Protein AF-L1MPU5-F1 (afdb_monomer_lite)

Foldseek 3Di:
DDDPPPPFDKAKEFEDEPRDGQDIAIATQQFFRQDDDDPCSRCPVNDDPVKDKDKDKPPNDDRGPTDHHHYYIYIDIDIRLEQEDAEPVSLLVQLVCLQVQSLAREYEYPEAYECEAPQRARADPVRAHQYEYYPVLHEYEYDYEDEDDEEGENRAHHANYEYENYEYAEEYEYQYAYEHHYAEYFYAYEYYNYEQAYAYEYAHPPAQLRYESHYSEYDALGEYEYYLYEQAYAQEYPDLSSLHQYEPHYRYYDPNYAYEYALYEYEYHYNHPYHADHHPHYHYHLYEYDYGGPDGDDHYDHLCCQLFFNSQQSSCVPDPQNQWADDHPPGSGIHGDVPHFDKAKEFEDEPRHGQDIGIAGAQFFRQDDDDPCSRCPVNDDPVKDKDKDKPPNDDRGPTDHHHYYIYIDIDINLEQEDAAPVSLLVQLVCLQVQSQAGEYEYPAAAECEQDDRDRYDPVRHHDYHYHDVPHHYHYD

pLDDT: mean 93.32, std 7.38, range [44.84, 98.94]

Radius of gyration: 33.98 Å; chains: 1; bounding box: 101×61×110 Å

Secondary structure (DSSP, 8-state):
---------EEEEEEEETTEEEEEEEEETTB--SSPPPHHHHHGGG--TTS-EEEEEGGG--TT--BSS-EEEEEEEEETTEEEE-SHHHHHHHHHHHHTT-TT-EEEESS-EEEET----S-BTTB-B-SEEE-TT-EEEEEEEE-SSS-B-SSSEEES-EEES-EEEEEEEESS-EESSEEEEESS-EEES-EEEEEEEE--SS-SS-EESSEEEEPTT-EEEEES-EE-S-EEESSTTTTSS-BSSEEEE-TT-EEEEES-EE---B--SS-BSS-SSEEEES-EESS--SB--SEE--HHHHHTTHHHHHHHTT-SS--EE--TTT-SS-EETTTPPPEEEEEEEETTEEEEEEEEETTB--SSPPPHHHHHGGG--TTS-EEEEEGGG--TT--BSS-EEEEEEEEETTEEEE-SHHHHHHHHHHHHHT--S-EEEE-S-EE-TT-----S-TTT---S-EE-TT--EE--

Sequence (476 aa):
MPTDKADKRIYKVAFTYNGKEVASRYANYDGNVGTLPTPQEILGVAYNTANTYKLVFADDFYAEYPIYADRTVAVDVIVNNMCEIATKEDWKKFGDFVRSGEGNLNAKLTADLNLGTDIQKIGSESTDYRGTFDGQGHTITIDWNGNGGDYFALFPFVTDATIKNLRVTGKMTTDVPMGVFSYLAGGNTTFSGCVSDVKITNGDKNDTYCAAGMVRAAYSEGKITFKDCIVAGDLNGTTDNSKQNMGGFVCGQADDATCTFDNCLYTGTNNAKGGYAFAPKPTLNNCYYVNAFANVQGTPTTAEQLASGYVAWMLQSGRAENVWGQTLGTDLEPQLSATAKRIYKVAFTYNGKEVASRYANYDGNVGTLPTPQEILGVAYNTANTYKLVFADDFYAEYPIYADRTVAVDVIVNNMCEIATKEDWKKFGDFVRSGERNLNAKLTVDLDFGSDILKVGSESTGYSGTFDGQGHTITID

Structure (mmCIF, N/CA/C/O backbone):
data_AF-L1MPU5-F1
#
_entry.id   AF-L1MPU5-F1
#
loop_
_atom_site.group_PDB
_atom_site.id
_atom_site.type_symbol
_atom_site.label_atom_id
_atom_site.label_alt_id
_atom_site.label_comp_id
_atom_site.label_asym_id
_atom_site.label_entity_id
_atom_site.label_seq_id
_atom_site.pdbx_PDB_ins_code
_atom_site.Cartn_x
_atom_site.Cartn_y
_atom_site.Cartn_z
_atom_site.occupancy
_atom_site.B_iso_or_equiv
_atom_site.auth_seq_id
_atom_site.auth_comp_id
_atom_site.auth_asym_id
_atom_site.auth_atom_id
_atom_site.pdbx_PDB_model_num
ATOM 1 N N . MET A 1 1 ? -52.044 0.439 64.069 1.00 48.28 1 MET A N 1
ATOM 2 C CA . MET A 1 1 ? -50.974 0.066 63.119 1.00 48.28 1 MET A CA 1
ATOM 3 C C . MET A 1 1 ? -51.594 0.039 61.735 1.00 48.28 1 MET A C 1
ATOM 5 O O . MET A 1 1 ? -52.661 -0.546 61.596 1.00 48.28 1 MET A O 1
ATOM 9 N N . PRO A 1 2 ? -50.981 0.731 60.774 1.00 44.84 2 PRO A N 1
ATOM 10 C CA . PRO A 1 2 ? -50.261 -0.011 59.748 1.00 44.84 2 PRO A CA 1
ATOM 11 C C . PRO A 1 2 ? -48.808 0.454 59.725 1.00 44.84 2 PRO A C 1
ATOM 13 O O . PRO A 1 2 ? -48.513 1.638 59.625 1.00 44.84 2 PRO A O 1
ATOM 16 N N . THR A 1 3 ? -47.896 -0.492 59.898 1.00 50.25 3 THR A N 1
ATOM 17 C CA . THR A 1 3 ? -46.515 -0.335 59.466 1.00 50.25 3 THR A CA 1
ATOM 18 C C . THR A 1 3 ? -46.545 -0.221 57.948 1.00 50.25 3 THR A C 1
ATOM 20 O O . THR A 1 3 ? -46.968 -1.171 57.288 1.00 50.25 3 THR A O 1
ATOM 23 N N . ASP A 1 4 ? -46.096 0.912 57.408 1.00 48.50 4 ASP A N 1
ATOM 24 C CA . ASP A 1 4 ? -45.671 1.021 56.013 1.00 48.50 4 ASP A CA 1
ATOM 25 C C . ASP A 1 4 ? -44.507 0.043 55.812 1.00 48.50 4 ASP A C 1
ATOM 27 O O . ASP A 1 4 ? -43.326 0.372 55.929 1.00 48.50 4 ASP A O 1
ATOM 31 N N . LYS A 1 5 ? -44.837 -1.232 55.595 1.00 53.69 5 LYS A N 1
ATOM 32 C CA . LYS A 1 5 ? -43.919 -2.180 54.990 1.00 53.69 5 LYS A CA 1
ATOM 33 C C . LYS A 1 5 ? -43.765 -1.693 53.559 1.00 53.69 5 LYS A C 1
ATOM 35 O O . LYS A 1 5 ? -44.602 -2.004 52.722 1.00 53.69 5 LYS A O 1
ATOM 40 N N . ALA A 1 6 ? -42.704 -0.934 53.293 1.00 56.84 6 ALA A N 1
ATOM 41 C CA . ALA A 1 6 ? -42.158 -0.875 51.948 1.00 56.84 6 ALA A CA 1
ATOM 42 C C . ALA A 1 6 ? -42.056 -2.326 51.460 1.00 56.84 6 ALA A C 1
ATOM 44 O O . ALA A 1 6 ? -41.407 -3.151 52.118 1.00 56.84 6 ALA A O 1
ATOM 45 N N . ASP A 1 7 ? -42.791 -2.662 50.401 1.00 59.75 7 ASP A N 1
ATOM 46 C CA . ASP A 1 7 ? -42.800 -4.009 49.852 1.00 59.75 7 ASP A CA 1
ATOM 47 C C . ASP A 1 7 ? -41.352 -4.417 49.580 1.00 59.75 7 ASP A C 1
ATOM 49 O O . ASP A 1 7 ? -40.650 -3.798 48.778 1.00 59.75 7 ASP A O 1
ATOM 53 N N . LYS A 1 8 ? -40.872 -5.432 50.309 1.00 70.62 8 LYS A N 1
ATOM 54 C CA . LYS A 1 8 ? -39.527 -5.985 50.135 1.00 70.62 8 LYS A CA 1
ATOM 55 C C . LYS A 1 8 ? -39.493 -6.722 48.803 1.00 70.62 8 LYS A C 1
ATOM 57 O O . LYS A 1 8 ? -39.708 -7.931 48.746 1.00 70.62 8 LYS A O 1
ATOM 62 N N . ARG A 1 9 ? -39.285 -5.966 47.731 1.00 83.50 9 ARG A N 1
ATOM 63 C CA . ARG A 1 9 ? -39.180 -6.471 46.371 1.00 83.50 9 ARG A CA 1
ATOM 64 C C . ARG A 1 9 ? -37.718 -6.771 46.063 1.00 83.50 9 ARG A C 1
ATOM 66 O O . ARG A 1 9 ? -36.850 -5.917 46.232 1.00 83.50 9 ARG A O 1
ATOM 73 N N . ILE A 1 10 ? -37.474 -8.007 45.644 1.00 92.44 10 ILE A N 1
ATOM 74 C CA . ILE A 1 10 ? -36.189 -8.457 45.114 1.00 92.44 10 ILE A CA 1
ATOM 75 C C . ILE A 1 10 ? -36.238 -8.252 43.603 1.00 92.44 10 ILE A C 1
ATOM 77 O O . ILE A 1 10 ? -37.211 -8.655 42.965 1.00 92.44 10 ILE A O 1
ATOM 81 N N . TYR A 1 11 ? -35.195 -7.644 43.054 1.00 96.00 11 TYR A N 1
ATOM 82 C CA . TYR A 1 11 ? -35.028 -7.414 41.628 1.00 96.00 11 TYR A CA 1
ATOM 83 C C . TYR A 1 11 ? -33.993 -8.367 41.047 1.00 96.00 11 TYR A C 1
ATOM 85 O O . TYR A 1 11 ? -32.941 -8.603 41.648 1.00 96.00 11 TYR A O 1
ATOM 93 N N . LYS A 1 12 ? -34.295 -8.913 39.871 1.00 97.12 12 LYS A N 1
ATOM 94 C CA . LYS A 1 12 ? -33.413 -9.782 39.097 1.00 97.12 12 LYS A CA 1
ATOM 95 C C . LYS A 1 12 ? -32.514 -8.942 38.193 1.00 97.12 12 LYS A C 1
ATOM 97 O O . LYS A 1 12 ? -32.995 -8.105 37.433 1.00 97.12 12 LYS A O 1
ATOM 102 N N . VAL A 1 13 ? -31.220 -9.236 38.213 1.00 97.75 13 VAL A N 1
ATOM 103 C CA . VAL A 1 13 ? -30.250 -8.754 37.227 1.00 97.75 13 VAL A CA 1
ATOM 104 C C . VAL A 1 13 ? -29.800 -9.946 36.390 1.00 97.75 13 VAL A C 1
ATOM 106 O O . VAL A 1 13 ? -29.054 -10.803 36.867 1.00 97.75 13 VAL A O 1
ATOM 109 N N . ALA A 1 14 ? -30.302 -10.022 35.160 1.00 97.69 14 ALA A N 1
ATOM 110 C CA . ALA A 1 14 ? -29.961 -11.057 34.193 1.00 97.69 14 ALA A CA 1
ATOM 111 C C . ALA A 1 14 ? -28.748 -10.618 33.366 1.00 97.69 14 ALA A C 1
ATOM 113 O O . ALA A 1 14 ? -28.791 -9.591 32.695 1.00 97.69 14 ALA A O 1
ATOM 114 N N . PHE A 1 15 ? -27.672 -11.398 33.383 1.00 98.00 15 PHE A N 1
ATOM 115 C CA . PHE A 1 15 ? -26.495 -11.161 32.552 1.00 98.00 15 PHE A CA 1
ATOM 116 C C . PHE A 1 15 ? -26.616 -11.967 31.271 1.00 98.00 15 PHE A C 1
ATOM 118 O O . PHE A 1 15 ? -26.843 -13.179 31.319 1.00 98.00 15 PHE A O 1
ATOM 125 N N . THR A 1 16 ? -26.463 -11.302 30.130 1.00 97.44 16 THR A N 1
ATOM 126 C CA . THR A 1 16 ? -26.650 -11.916 28.816 1.00 97.44 16 THR A CA 1
ATOM 127 C C . THR A 1 16 ? -25.377 -11.879 27.989 1.00 97.44 16 THR A C 1
ATOM 129 O O . THR A 1 16 ? -24.734 -10.844 27.885 1.00 97.44 16 THR A O 1
ATOM 132 N N . TYR A 1 17 ? -25.028 -13.005 27.374 1.00 94.75 17 TYR A N 1
ATOM 133 C CA . TYR A 1 17 ? -23.933 -13.118 26.411 1.00 94.75 17 TYR A CA 1
ATOM 134 C C . TYR A 1 17 ? -24.499 -13.681 25.108 1.00 94.75 17 TYR A C 1
ATOM 136 O O . TYR A 1 17 ? -25.232 -14.673 25.123 1.00 94.75 17 TYR A O 1
ATOM 144 N N . ASN A 1 18 ? -24.232 -13.009 23.983 1.00 89.50 18 ASN A N 1
ATOM 145 C CA . ASN A 1 18 ? -24.820 -13.328 22.674 1.00 89.50 18 ASN A CA 1
ATOM 146 C C . ASN A 1 18 ? -26.356 -13.486 22.723 1.00 89.50 18 ASN A C 1
ATOM 148 O O . ASN A 1 18 ? -26.928 -14.426 22.168 1.00 89.50 18 ASN A O 1
ATOM 152 N N . GLY A 1 19 ? -27.023 -12.584 23.455 1.00 91.00 19 GLY A N 1
ATOM 153 C CA . GLY A 1 19 ? -28.483 -12.542 23.596 1.00 91.00 19 GLY A CA 1
ATOM 154 C C . GLY A 1 19 ? -29.094 -13.623 24.496 1.00 91.00 19 GLY A C 1
ATOM 155 O O . GLY A 1 19 ? -30.316 -13.691 24.607 1.00 91.00 19 GLY A O 1
ATOM 156 N N . LYS A 1 20 ? -28.285 -14.466 25.151 1.00 94.88 20 LYS A N 1
ATOM 157 C CA . LYS A 1 20 ? -28.761 -15.518 26.062 1.00 94.88 20 LYS A CA 1
ATOM 158 C C . LYS A 1 20 ? -28.390 -15.198 27.498 1.00 94.88 20 LYS A C 1
ATOM 160 O O . LYS A 1 20 ? -27.257 -14.810 27.756 1.00 94.88 20 LYS A O 1
ATOM 165 N N . GLU A 1 21 ? -29.323 -15.393 28.428 1.00 96.88 21 GLU A N 1
ATOM 166 C CA . GLU A 1 21 ? -29.030 -15.292 29.860 1.00 96.88 21 GLU A CA 1
ATOM 167 C C . GLU A 1 21 ? -28.040 -16.395 30.256 1.00 96.88 21 GLU A C 1
ATOM 169 O O . GLU A 1 21 ? -28.326 -17.581 30.093 1.00 96.88 21 GLU A O 1
ATOM 174 N N . VAL A 1 22 ? -26.870 -15.990 30.742 1.00 96.69 22 VAL A N 1
ATOM 175 C CA . VAL A 1 22 ? -25.772 -16.886 31.145 1.00 96.69 22 VAL A CA 1
ATOM 176 C C . VAL A 1 22 ? -25.566 -16.904 32.653 1.00 96.69 22 VAL A C 1
ATOM 178 O O . VAL A 1 22 ? -25.097 -17.891 33.208 1.00 96.69 22 VAL A O 1
ATOM 181 N N . ALA A 1 23 ? -25.955 -15.830 33.336 1.00 96.94 23 ALA A N 1
ATOM 182 C CA . ALA A 1 23 ? -25.903 -15.737 34.782 1.00 96.94 23 ALA A CA 1
ATOM 183 C C . ALA A 1 23 ? -27.007 -14.811 35.290 1.00 96.94 23 ALA A C 1
ATOM 185 O O . ALA A 1 23 ? -27.499 -13.941 34.575 1.00 96.94 23 ALA A O 1
ATOM 186 N N . SER A 1 24 ? -27.364 -14.981 36.557 1.00 96.94 24 SER A N 1
ATOM 187 C CA . SER A 1 24 ? -28.324 -14.124 37.241 1.00 96.94 24 SER A CA 1
ATOM 188 C C . SER A 1 24 ? -27.826 -13.755 38.627 1.00 96.94 24 SER A C 1
ATOM 190 O O . SER A 1 24 ? -27.164 -14.552 39.301 1.00 96.94 24 SER A O 1
ATOM 192 N N . ARG A 1 25 ? -28.160 -12.539 39.052 1.00 97.06 25 ARG A N 1
ATOM 193 C CA . ARG A 1 25 ? -27.972 -12.029 40.413 1.00 97.06 25 ARG A CA 1
ATOM 194 C C . ARG A 1 25 ? -29.262 -11.360 40.879 1.00 97.06 25 ARG A C 1
ATOM 196 O O . ARG A 1 25 ? -30.144 -11.073 40.072 1.00 97.06 25 ARG A O 1
ATOM 203 N N . TYR A 1 26 ? -29.375 -11.129 42.182 1.00 95.94 26 TYR A N 1
ATOM 204 C CA . TYR A 1 26 ? -30.577 -10.571 42.791 1.00 95.94 26 TYR A CA 1
ATOM 205 C C . TYR A 1 26 ? -30.200 -9.527 43.837 1.00 95.94 26 TYR A C 1
ATOM 207 O O . TYR A 1 26 ? -29.284 -9.758 44.624 1.00 95.94 26 TYR A O 1
ATOM 215 N N . ALA A 1 27 ? -30.914 -8.406 43.855 1.00 95.00 27 ALA A N 1
ATOM 216 C CA . ALA A 1 27 ? -30.688 -7.306 44.789 1.00 95.00 27 ALA A CA 1
ATOM 217 C C . ALA A 1 27 ? -32.021 -6.778 45.338 1.00 95.00 27 ALA A C 1
ATOM 219 O O . ALA A 1 27 ? -33.050 -6.849 44.668 1.00 95.00 27 ALA A O 1
ATOM 220 N N . ASN A 1 28 ? -32.017 -6.241 46.559 1.00 93.81 28 ASN A N 1
ATOM 221 C CA . ASN A 1 28 ? -33.153 -5.460 47.062 1.00 93.81 28 ASN A CA 1
ATOM 222 C C . ASN A 1 28 ? -33.187 -4.078 46.385 1.00 93.81 28 ASN A C 1
ATOM 224 O O . ASN A 1 28 ? -32.193 -3.663 45.791 1.00 93.81 28 ASN A O 1
ATOM 228 N N . TYR A 1 29 ? -34.303 -3.353 46.517 1.00 92.56 29 TYR A N 1
ATOM 229 C CA . TYR A 1 29 ? -34.379 -1.939 46.122 1.00 92.56 29 TYR A CA 1
ATOM 230 C C . TYR A 1 29 ? -33.236 -1.122 46.743 1.00 92.56 29 TYR A C 1
ATOM 232 O O . TYR A 1 29 ? -33.015 -1.227 47.950 1.00 92.56 29 TYR A O 1
ATOM 240 N N . ASP A 1 30 ? -32.545 -0.326 45.922 1.00 92.25 30 ASP A N 1
ATOM 241 C CA . ASP A 1 30 ? -31.368 0.481 46.296 1.00 92.25 30 ASP A CA 1
ATOM 242 C C . ASP A 1 30 ? -30.168 -0.355 46.797 1.00 92.25 30 ASP A C 1
ATOM 244 O O . ASP A 1 30 ? -29.203 0.160 47.354 1.00 92.25 30 ASP A O 1
ATOM 248 N N . GLY A 1 31 ? -30.219 -1.676 46.597 1.00 93.44 31 GLY A N 1
ATOM 249 C CA . GLY A 1 31 ? -29.100 -2.588 46.808 1.00 93.44 31 GLY A CA 1
ATOM 250 C C . GLY A 1 31 ? -28.251 -2.755 45.548 1.00 93.44 31 GLY A C 1
ATOM 251 O O . GLY A 1 31 ? -28.468 -2.099 44.533 1.00 93.44 31 GLY A O 1
ATOM 252 N N . ASN A 1 32 ? -27.303 -3.688 45.596 1.00 95.12 32 ASN A N 1
ATOM 253 C CA . ASN A 1 32 ? -26.447 -4.046 44.467 1.00 95.12 32 ASN A CA 1
ATOM 254 C C . ASN A 1 32 ? -26.268 -5.569 44.369 1.00 95.12 32 ASN A C 1
ATOM 256 O O . ASN A 1 32 ? -26.711 -6.315 45.246 1.00 95.12 32 ASN A O 1
ATOM 260 N N . VAL A 1 33 ? -25.652 -6.036 43.280 1.00 94.75 33 VAL A N 1
ATOM 261 C CA . VAL A 1 33 ? -25.459 -7.475 43.026 1.00 94.75 33 VAL A CA 1
ATOM 262 C C . VAL A 1 33 ? -24.258 -8.067 43.770 1.00 94.75 33 VAL A C 1
ATOM 264 O O . VAL A 1 33 ? -24.141 -9.291 43.845 1.00 94.75 33 VAL A O 1
ATOM 267 N N . GLY A 1 34 ? -23.367 -7.225 44.305 1.00 90.94 34 GLY A N 1
ATOM 268 C CA . GLY A 1 34 ? -22.192 -7.574 45.112 1.00 90.94 34 GLY A CA 1
ATOM 269 C C . GLY A 1 34 ? -21.061 -8.279 44.355 1.00 90.94 34 GLY A C 1
ATOM 270 O O . GLY A 1 34 ? -19.893 -8.004 44.597 1.00 90.94 34 GLY A O 1
ATOM 271 N N . THR A 1 35 ? -21.385 -9.181 43.425 1.00 94.94 35 THR A N 1
ATOM 272 C CA . THR A 1 35 ? -20.417 -9.889 42.578 1.00 94.94 35 THR A CA 1
ATOM 273 C C . THR A 1 35 ? -20.913 -9.976 41.143 1.00 94.94 35 THR A C 1
ATOM 275 O O . THR A 1 35 ? -22.060 -10.353 40.878 1.00 94.94 35 THR A O 1
ATOM 278 N N . LEU A 1 36 ? -20.025 -9.658 40.205 1.00 96.94 36 LEU A N 1
ATOM 279 C CA . LEU A 1 36 ? -20.265 -9.863 38.781 1.00 96.94 36 LEU A CA 1
ATOM 280 C C . LEU A 1 36 ? -20.016 -11.335 38.406 1.00 96.94 36 LEU A C 1
ATOM 282 O O . LEU A 1 36 ? -19.270 -12.027 39.106 1.00 96.94 36 LEU A O 1
ATOM 286 N N . PRO A 1 37 ? -20.637 -11.841 37.328 1.00 96.88 37 PRO A N 1
ATOM 287 C CA . PRO A 1 37 ? -20.309 -13.155 36.793 1.00 96.88 37 PRO A CA 1
ATOM 288 C C . PRO A 1 37 ? -18.836 -13.260 36.395 1.00 96.88 37 PRO A C 1
ATOM 290 O O . PRO A 1 37 ? -18.246 -12.321 35.866 1.00 96.88 37 PRO A O 1
ATOM 293 N N . THR A 1 38 ? -18.257 -14.431 36.618 1.00 97.00 38 THR A N 1
ATOM 294 C CA . THR A 1 38 ? -16.912 -14.794 36.170 1.00 97.00 38 THR A CA 1
ATOM 295 C C . THR A 1 38 ? -16.917 -15.240 34.701 1.00 97.00 38 THR A C 1
ATOM 297 O O . THR A 1 38 ? -17.952 -15.672 34.184 1.00 97.00 38 THR A O 1
ATOM 300 N N . PRO A 1 39 ? -15.759 -15.233 34.010 1.00 97.00 39 PRO A N 1
ATOM 301 C CA . PRO A 1 39 ? -15.667 -15.777 32.655 1.00 97.00 39 PRO A CA 1
ATOM 302 C C . PRO A 1 39 ? -16.108 -17.244 32.563 1.00 97.00 39 PRO A C 1
ATOM 304 O O . PRO A 1 39 ? -16.713 -17.637 31.570 1.00 97.00 39 PRO A O 1
ATOM 307 N N . GLN A 1 40 ? -15.849 -18.048 33.602 1.00 96.75 40 GLN A N 1
ATOM 308 C CA . GLN A 1 40 ? -16.270 -19.449 33.649 1.00 96.75 40 GLN A CA 1
ATOM 309 C C . GLN A 1 40 ? -17.794 -19.590 33.750 1.00 96.75 40 GLN A C 1
ATOM 311 O O . GLN A 1 40 ? -18.363 -20.450 33.082 1.00 96.75 40 GLN A O 1
ATOM 316 N N . GLU A 1 41 ? -18.463 -18.737 34.533 1.00 96.19 41 GLU A N 1
ATOM 317 C CA . GLU A 1 41 ? -19.931 -18.704 34.589 1.00 96.19 41 GLU A CA 1
ATOM 318 C C . GLU A 1 41 ? -20.544 -18.296 33.244 1.00 96.19 41 GLU A C 1
ATOM 320 O O . GLU A 1 41 ? -21.552 -18.866 32.841 1.00 96.19 41 GLU A O 1
ATOM 325 N N . ILE A 1 42 ? -19.925 -17.347 32.531 1.00 96.31 42 ILE A N 1
ATOM 326 C CA . ILE A 1 42 ? -20.433 -16.855 31.241 1.00 96.31 42 ILE A CA 1
ATOM 327 C C . ILE A 1 42 ? -20.212 -17.866 30.110 1.00 96.31 42 ILE A C 1
ATOM 329 O O . ILE A 1 42 ? -21.107 -18.094 29.298 1.00 96.31 42 ILE A O 1
ATOM 333 N N . LEU A 1 43 ? -19.017 -18.456 30.029 1.00 95.44 43 LEU A N 1
ATOM 334 C CA . LEU A 1 43 ? -18.612 -19.305 28.904 1.00 95.44 43 LEU A CA 1
ATOM 335 C C . LEU A 1 43 ? -18.923 -20.792 29.114 1.00 95.44 43 LEU A C 1
ATOM 337 O O . LEU A 1 43 ? -18.980 -21.548 28.140 1.00 95.44 43 LEU A O 1
ATOM 341 N N . GLY A 1 44 ? -19.097 -21.241 30.360 1.00 94.38 44 GLY A N 1
ATOM 342 C CA . GLY A 1 44 ? -19.344 -22.642 30.689 1.00 94.38 44 GLY A CA 1
ATOM 343 C C . GLY A 1 44 ? -18.276 -23.567 30.097 1.00 94.38 44 GLY A C 1
ATOM 344 O O . GLY A 1 44 ? -17.092 -23.440 30.396 1.00 94.38 44 GLY A O 1
ATOM 345 N N . VAL A 1 45 ? -18.687 -24.489 29.222 1.00 94.00 45 VAL A N 1
ATOM 346 C CA . VAL A 1 45 ? -17.784 -25.462 28.573 1.00 94.00 45 VAL A CA 1
ATOM 347 C C . VAL A 1 45 ? -16.779 -24.837 27.599 1.00 94.00 45 VAL A C 1
ATOM 349 O O . VAL A 1 45 ? -15.790 -25.480 27.266 1.00 94.00 45 VAL A O 1
ATOM 352 N N . ALA A 1 46 ? -17.015 -23.602 27.139 1.00 93.62 46 ALA A N 1
ATOM 353 C CA . ALA A 1 46 ? -16.081 -22.871 26.280 1.00 93.62 46 ALA A CA 1
ATOM 354 C C . ALA A 1 46 ? -14.974 -22.153 27.078 1.00 93.62 46 ALA A C 1
ATOM 356 O O . ALA A 1 46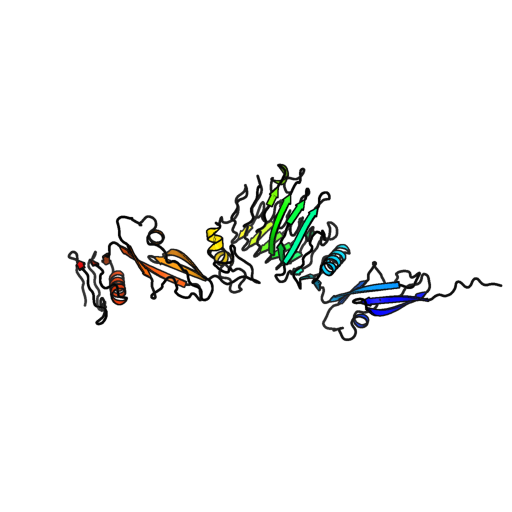 ? -14.045 -21.596 26.489 1.00 93.62 46 ALA A O 1
ATOM 357 N N . TYR A 1 47 ? -15.061 -22.146 28.413 1.00 96.06 47 TYR A N 1
ATOM 358 C CA . TYR A 1 47 ? -14.017 -21.595 29.265 1.00 96.06 47 TYR A CA 1
ATOM 359 C C . TYR A 1 47 ? -12.750 -22.456 29.194 1.00 96.06 47 TYR A C 1
ATOM 361 O O . TYR A 1 47 ? -12.794 -23.671 29.379 1.00 96.06 47 TYR A O 1
ATOM 369 N N . ASN A 1 48 ? -11.605 -21.815 28.967 1.00 94.88 48 ASN A N 1
ATOM 370 C CA . ASN A 1 48 ? -10.305 -22.463 28.896 1.00 94.88 48 ASN A CA 1
ATOM 371 C C . ASN A 1 48 ? -9.295 -21.688 29.745 1.00 94.88 48 ASN A C 1
ATOM 373 O O . ASN A 1 48 ? -9.027 -20.518 29.491 1.00 94.88 48 ASN A O 1
ATOM 377 N N . THR A 1 49 ? -8.687 -22.360 30.719 1.00 94.25 49 THR A N 1
ATOM 378 C CA . THR A 1 49 ? -7.713 -21.765 31.647 1.00 94.25 49 THR A CA 1
ATOM 379 C C . THR A 1 49 ? -6.423 -21.285 30.980 1.00 94.25 49 THR A C 1
ATOM 381 O O . THR A 1 49 ? -5.667 -20.550 31.603 1.00 94.25 49 THR A O 1
ATOM 384 N N . ALA A 1 50 ? -6.144 -21.698 29.739 1.00 94.75 50 ALA A N 1
ATOM 385 C CA . ALA A 1 50 ? -5.004 -21.208 28.965 1.00 94.75 50 ALA A CA 1
ATOM 386 C C . ALA A 1 50 ? -5.224 -19.799 28.384 1.00 94.75 50 ALA A C 1
ATOM 388 O O . ALA A 1 50 ? -4.261 -19.165 27.960 1.00 94.75 50 ALA A O 1
ATOM 389 N N . ASN A 1 51 ? -6.469 -19.316 28.351 1.00 94.69 51 ASN A N 1
ATOM 390 C CA . ASN A 1 51 ? -6.809 -17.997 27.832 1.00 94.69 51 ASN A CA 1
ATOM 391 C C . ASN A 1 51 ? -6.888 -16.951 28.947 1.00 94.69 51 ASN A C 1
ATOM 393 O O . ASN A 1 51 ? -7.257 -17.249 30.086 1.00 94.69 51 ASN A O 1
ATOM 397 N N . THR A 1 52 ? -6.639 -15.695 28.588 1.00 94.38 52 THR A N 1
ATOM 398 C CA . THR A 1 52 ? -7.020 -14.544 29.408 1.00 94.38 52 THR A CA 1
ATOM 399 C C . THR A 1 52 ? -8.378 -14.017 28.961 1.00 94.38 52 THR A C 1
ATOM 401 O O . THR A 1 52 ? -8.723 -14.059 27.779 1.00 94.38 52 THR A O 1
ATOM 404 N N . TYR A 1 53 ? -9.167 -13.533 29.917 1.00 94.56 53 TYR A N 1
ATOM 405 C CA . TYR A 1 53 ? -10.519 -13.050 29.669 1.00 94.56 53 TYR A CA 1
ATOM 406 C C . TYR A 1 53 ? -10.714 -11.685 30.305 1.00 94.56 53 TYR A C 1
ATOM 408 O O . TYR A 1 53 ? -10.365 -11.481 31.469 1.00 94.56 53 TYR A O 1
ATOM 416 N N . LYS A 1 54 ? -11.337 -10.783 29.555 1.00 92.62 54 LYS A N 1
ATOM 417 C CA . LYS A 1 54 ? -11.846 -9.509 30.046 1.00 92.62 54 LYS A CA 1
ATOM 418 C C . LYS A 1 54 ? -13.343 -9.448 29.785 1.00 92.62 54 LYS A C 1
ATOM 420 O O . LYS A 1 54 ? -13.792 -9.734 28.679 1.00 92.62 54 LYS A O 1
ATOM 425 N N . LEU A 1 55 ? -14.098 -9.104 30.822 1.00 93.00 55 LEU A N 1
ATOM 426 C CA . LEU A 1 55 ? -15.542 -8.928 30.747 1.00 93.00 55 LEU A CA 1
ATOM 427 C C . LEU A 1 55 ? -15.843 -7.439 30.688 1.00 93.00 55 LEU A C 1
ATOM 429 O O . LEU A 1 55 ? -15.354 -6.686 31.531 1.00 93.00 55 LEU A O 1
ATOM 433 N N . VAL A 1 56 ? -16.636 -7.035 29.705 1.00 90.50 56 VAL A N 1
ATOM 434 C CA . VAL A 1 56 ? -17.151 -5.672 29.595 1.00 90.50 56 VAL A CA 1
ATOM 435 C C . VAL A 1 56 ? -18.660 -5.743 29.737 1.00 90.50 56 VAL A C 1
ATOM 437 O O . VAL A 1 56 ? -19.319 -6.491 29.019 1.00 90.50 56 VAL A O 1
ATOM 440 N N . PHE A 1 57 ? -19.200 -5.009 30.701 1.00 92.06 57 PHE A N 1
ATOM 441 C CA . PHE A 1 57 ? -20.626 -4.992 30.990 1.00 92.06 57 PHE A CA 1
ATOM 442 C C . PHE A 1 57 ? -21.238 -3.718 30.408 1.00 92.06 57 PHE A C 1
ATOM 444 O O . PHE A 1 57 ? -20.680 -2.635 30.567 1.00 92.06 57 PHE A O 1
ATOM 451 N N . ALA A 1 58 ? -22.375 -3.855 29.729 1.00 90.50 58 ALA A N 1
ATOM 452 C CA . ALA A 1 58 ? -23.082 -2.729 29.128 1.00 90.50 58 ALA A CA 1
ATOM 453 C C . ALA A 1 58 ? -23.524 -1.688 30.173 1.00 90.50 58 ALA A C 1
ATOM 455 O O . ALA A 1 58 ? -23.691 -2.011 31.351 1.00 90.50 58 ALA A O 1
ATOM 456 N N . ASP A 1 59 ? -23.749 -0.454 29.713 1.00 88.25 59 ASP A N 1
ATOM 457 C CA . ASP A 1 59 ? -24.186 0.693 30.525 1.00 88.25 59 ASP A CA 1
ATOM 458 C C . ASP A 1 59 ? -23.272 0.983 31.729 1.00 88.25 59 ASP A C 1
ATOM 460 O O . ASP A 1 59 ? -23.749 1.355 32.806 1.00 88.25 59 ASP A O 1
ATOM 464 N N . ASP A 1 60 ? -21.966 0.750 31.549 1.00 85.56 60 ASP A N 1
ATOM 465 C CA . ASP A 1 60 ? -20.932 0.862 32.582 1.00 85.56 60 ASP A CA 1
ATOM 466 C C . ASP A 1 60 ? -21.305 0.107 33.866 1.00 85.56 60 ASP A C 1
ATOM 468 O O . ASP A 1 60 ? -21.027 0.557 34.975 1.00 85.56 60 ASP A O 1
ATOM 472 N N . PHE A 1 61 ? -21.993 -1.033 33.748 1.00 93.38 61 PHE A N 1
ATOM 473 C CA . PHE A 1 61 ? -22.481 -1.765 34.909 1.00 93.38 61 PHE A CA 1
ATOM 474 C C . PHE A 1 61 ? -21.322 -2.354 35.730 1.00 93.38 61 PHE A C 1
ATOM 476 O O . PHE A 1 61 ? -20.484 -3.100 35.224 1.00 93.38 61 PHE A O 1
ATOM 483 N N . TYR A 1 62 ? -21.313 -2.073 37.031 1.00 94.12 62 TYR A N 1
ATOM 484 C CA . TYR A 1 62 ? -20.322 -2.566 37.992 1.00 94.12 62 TYR A CA 1
ATOM 485 C C . TYR A 1 62 ? -21.002 -3.253 39.187 1.00 94.12 62 TYR A C 1
ATOM 487 O O . TYR A 1 62 ? -22.223 -3.198 39.343 1.00 94.12 62 TYR A O 1
ATOM 495 N N . ALA A 1 63 ? -20.230 -3.946 40.028 1.00 94.12 63 ALA A N 1
ATOM 496 C CA . ALA A 1 63 ? -20.771 -4.792 41.098 1.00 94.12 63 ALA A CA 1
ATOM 497 C C . ALA A 1 63 ? -21.645 -4.016 42.103 1.00 94.12 63 ALA A C 1
ATOM 499 O O . ALA A 1 63 ? -22.661 -4.535 42.570 1.00 94.12 63 ALA A O 1
ATOM 500 N N . GLU A 1 64 ? -21.267 -2.773 42.398 1.00 96.25 64 GLU A N 1
ATOM 501 C CA . GLU A 1 64 ? -21.941 -1.862 43.323 1.00 96.25 64 GLU A CA 1
ATOM 502 C C . GLU A 1 64 ? -22.997 -0.967 42.649 1.00 96.25 64 GLU A C 1
ATOM 504 O O . GLU A 1 64 ? -23.539 -0.072 43.299 1.00 96.25 64 GLU A O 1
ATOM 509 N N . TYR A 1 65 ? -23.311 -1.189 41.368 1.00 94.94 65 TYR A N 1
ATOM 510 C CA . TYR A 1 65 ? -24.320 -0.408 40.654 1.00 94.94 65 TYR A CA 1
ATOM 511 C C . TYR A 1 65 ? -25.694 -0.542 41.349 1.00 94.94 65 TYR A C 1
ATOM 513 O O . TYR A 1 65 ? -26.146 -1.671 41.585 1.00 94.94 65 TYR A O 1
ATOM 521 N N . PRO A 1 66 ? -26.382 0.572 41.678 1.00 95.00 66 PRO A N 1
ATOM 522 C CA . PRO A 1 66 ? -27.629 0.531 42.436 1.00 95.00 66 PRO A CA 1
ATOM 523 C C . PRO A 1 66 ? -28.800 -0.010 41.603 1.00 95.00 66 PRO A C 1
ATOM 525 O O . PRO A 1 66 ? -29.009 0.375 40.450 1.00 95.00 66 PRO A O 1
ATOM 528 N N . ILE A 1 67 ? -29.593 -0.904 42.198 1.00 95.25 67 ILE A N 1
ATOM 529 C CA . ILE A 1 67 ? -30.692 -1.608 41.527 1.00 95.25 67 ILE A CA 1
ATOM 530 C C . ILE A 1 67 ? -32.051 -1.112 42.024 1.00 95.25 67 ILE A C 1
ATOM 532 O O . ILE A 1 67 ? -32.396 -1.232 43.199 1.00 95.25 67 ILE A O 1
ATOM 536 N N . TYR A 1 68 ? -32.866 -0.620 41.091 1.00 94.44 68 TYR A N 1
ATOM 537 C CA . TYR A 1 68 ? -34.213 -0.100 41.368 1.00 94.44 68 TYR A CA 1
ATOM 538 C C . TYR A 1 68 ? -35.337 -0.896 40.691 1.00 94.44 68 TYR A C 1
ATOM 540 O O . TYR A 1 68 ? -36.506 -0.715 41.028 1.00 94.44 68 TYR A O 1
ATOM 548 N N . ALA A 1 69 ? -34.994 -1.760 39.734 1.00 94.75 69 ALA A N 1
ATOM 549 C CA . ALA A 1 69 ? -35.921 -2.570 38.952 1.00 94.75 69 ALA A CA 1
ATOM 550 C C . ALA A 1 69 ? -35.207 -3.811 38.393 1.00 94.75 69 ALA A C 1
ATOM 552 O O . ALA A 1 69 ? -33.974 -3.870 38.393 1.00 94.75 69 ALA A O 1
ATOM 553 N N . ASP A 1 70 ? -35.978 -4.775 37.880 1.00 96.75 70 ASP A N 1
ATOM 554 C CA . ASP A 1 70 ? -35.419 -5.886 37.106 1.00 96.75 70 ASP A CA 1
ATOM 555 C C . ASP A 1 70 ? -34.653 -5.336 35.895 1.00 96.75 70 ASP A C 1
ATOM 557 O O . ASP A 1 70 ? -35.118 -4.416 35.215 1.00 96.75 70 ASP A O 1
ATOM 561 N N . ARG A 1 71 ? -33.473 -5.893 35.623 1.00 95.50 71 ARG A N 1
ATOM 562 C CA . ARG A 1 71 ? -32.576 -5.423 34.565 1.00 95.50 71 ARG A CA 1
ATOM 563 C C . ARG A 1 71 ? -31.955 -6.589 33.816 1.00 95.50 71 ARG A C 1
ATOM 565 O O . ARG A 1 71 ? -31.671 -7.637 34.387 1.00 95.50 71 ARG A O 1
ATOM 572 N N . THR A 1 72 ? -31.682 -6.356 32.539 1.00 96.94 72 THR A N 1
ATOM 573 C CA . THR A 1 72 ? -30.777 -7.184 31.744 1.00 96.94 72 THR A CA 1
ATOM 574 C C . THR A 1 72 ? -29.494 -6.405 31.471 1.00 96.94 72 THR A C 1
ATOM 576 O O . THR A 1 72 ? -29.568 -5.239 31.099 1.00 96.94 72 THR A O 1
ATOM 579 N N . VAL A 1 73 ? -28.337 -7.031 31.674 1.00 96.25 73 VAL A N 1
ATOM 580 C CA . VAL A 1 73 ? -27.007 -6.468 31.411 1.00 96.25 73 VAL A C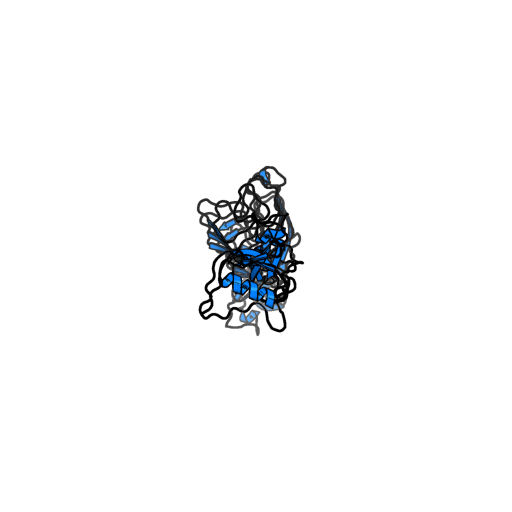A 1
ATOM 581 C C . VAL A 1 73 ? -26.341 -7.336 30.352 1.00 96.25 73 VAL A C 1
ATOM 583 O O . VAL A 1 73 ? -26.139 -8.533 30.567 1.00 96.25 73 VAL A O 1
ATOM 586 N N . ALA A 1 74 ? -26.030 -6.769 29.190 1.00 95.06 74 ALA A N 1
ATOM 587 C CA . ALA A 1 74 ? -25.224 -7.470 28.196 1.00 95.06 74 ALA A CA 1
ATOM 588 C C . ALA A 1 74 ? -23.761 -7.524 28.657 1.00 95.06 74 ALA A C 1
ATOM 590 O O . ALA A 1 74 ? -23.260 -6.570 29.253 1.00 95.06 74 ALA A O 1
ATOM 591 N N . VAL A 1 75 ? -23.097 -8.647 28.402 1.00 94.25 75 VAL A N 1
ATOM 592 C CA . VAL A 1 75 ? -21.682 -8.854 28.707 1.00 94.25 75 VAL A CA 1
ATOM 593 C C . VAL A 1 75 ? -20.962 -9.212 27.423 1.00 94.25 75 VAL A C 1
ATOM 595 O O . VAL A 1 75 ? -21.346 -10.172 26.758 1.00 94.25 75 VAL A O 1
ATOM 598 N N . ASP A 1 76 ? -19.911 -8.476 27.093 1.00 92.06 76 ASP A N 1
ATOM 599 C CA . ASP A 1 76 ? -18.957 -8.854 26.060 1.00 92.06 76 ASP A CA 1
ATOM 600 C C . ASP A 1 76 ? -17.749 -9.541 26.710 1.00 92.06 76 ASP A C 1
ATOM 602 O O . ASP A 1 76 ? -17.281 -9.159 27.787 1.00 92.06 76 ASP A O 1
ATOM 606 N N . VAL A 1 77 ? -17.249 -10.587 26.050 1.00 92.44 77 VAL A N 1
ATOM 607 C CA . VAL A 1 77 ? -16.101 -11.370 26.512 1.00 92.44 77 VAL A CA 1
ATOM 608 C C . VAL A 1 77 ? -14.962 -11.195 25.524 1.00 92.44 77 VAL A C 1
ATOM 610 O O . VAL A 1 77 ? -15.018 -11.701 24.405 1.00 92.44 77 VAL A O 1
ATOM 613 N N . ILE A 1 78 ? -13.914 -10.506 25.954 1.00 92.94 78 ILE A N 1
ATOM 614 C CA . ILE A 1 78 ? -12.690 -10.328 25.180 1.00 92.94 78 ILE A CA 1
ATOM 615 C C . ILE A 1 78 ? -11.712 -11.414 25.606 1.00 92.94 78 ILE A C 1
ATOM 617 O O . ILE A 1 78 ? -11.346 -11.515 26.780 1.00 92.94 78 ILE A O 1
ATOM 621 N N . VAL A 1 79 ? -11.288 -12.228 24.645 1.00 92.69 79 VAL A N 1
ATOM 622 C CA . VAL A 1 79 ? -10.360 -13.339 24.863 1.00 92.69 79 VAL A CA 1
ATOM 623 C C . VAL A 1 79 ? -8.975 -12.919 24.386 1.00 92.69 79 VAL A C 1
ATOM 625 O O . VAL A 1 79 ? -8.833 -12.389 23.288 1.00 92.69 79 VAL A O 1
ATOM 628 N N . ASN A 1 80 ? -7.943 -13.147 25.199 1.00 93.06 80 ASN A N 1
ATOM 629 C CA . ASN A 1 80 ? -6.541 -12.899 24.844 1.00 93.06 80 ASN A CA 1
ATOM 630 C C . ASN A 1 80 ? -6.263 -11.478 24.317 1.00 93.06 80 ASN A C 1
ATOM 632 O O . ASN A 1 80 ? -5.435 -11.295 23.426 1.00 93.06 80 ASN A O 1
ATOM 636 N N . ASN A 1 81 ? -6.954 -10.470 24.865 1.00 93.56 81 ASN A N 1
ATOM 637 C CA . ASN A 1 81 ? -6.823 -9.065 24.457 1.00 93.56 81 ASN A CA 1
ATOM 638 C C . ASN A 1 81 ? -7.090 -8.824 22.953 1.00 93.56 81 ASN A C 1
ATOM 640 O O . ASN A 1 81 ? -6.496 -7.921 22.369 1.00 93.56 81 ASN A O 1
ATOM 644 N N . MET A 1 82 ? -7.932 -9.648 22.316 1.00 96.12 82 MET A N 1
ATOM 645 C CA . MET A 1 82 ? -8.199 -9.604 20.876 1.00 96.12 82 MET A CA 1
ATOM 646 C C . MET A 1 82 ? -9.698 -9.468 20.592 1.00 96.12 82 MET A C 1
ATOM 648 O O . MET A 1 82 ? -10.495 -10.315 20.994 1.00 96.12 82 MET A O 1
ATOM 652 N N . CYS A 1 83 ? -10.069 -8.431 19.848 1.00 96.06 83 CYS A N 1
ATOM 653 C CA . CYS A 1 83 ? -11.399 -8.253 19.279 1.00 96.06 83 CYS A CA 1
ATOM 654 C C . CYS A 1 83 ? -11.442 -8.825 17.856 1.00 96.06 83 CYS A C 1
ATOM 656 O O . CYS A 1 83 ? -10.637 -8.455 17.001 1.00 96.06 83 CYS A O 1
ATOM 658 N N . GLU A 1 84 ? -12.392 -9.714 17.582 1.00 96.25 84 GLU A N 1
ATOM 659 C CA . GLU A 1 84 ? -12.665 -10.183 16.222 1.00 96.25 84 GLU A CA 1
ATOM 660 C C . GLU A 1 84 ? -13.786 -9.340 15.619 1.00 96.25 84 GLU A C 1
ATOM 662 O O . GLU A 1 84 ? -14.836 -9.169 16.233 1.00 96.25 84 GLU A O 1
ATOM 667 N N . ILE A 1 85 ? -13.549 -8.790 14.430 1.00 98.00 85 ILE A N 1
ATOM 668 C CA . 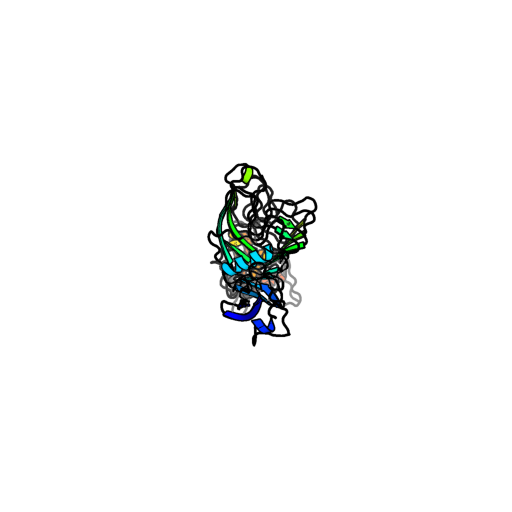ILE A 1 85 ? -14.486 -7.894 13.754 1.00 98.00 85 ILE A CA 1
ATOM 669 C C . ILE A 1 85 ? -14.916 -8.558 12.450 1.00 98.00 85 ILE A C 1
ATOM 671 O O . ILE A 1 85 ? -14.099 -8.759 11.548 1.00 98.00 85 ILE A O 1
ATOM 675 N N . ALA A 1 86 ? -16.193 -8.923 12.357 1.00 97.19 86 ALA A N 1
ATOM 676 C CA . ALA A 1 86 ? -16.792 -9.499 11.152 1.00 97.19 86 ALA A CA 1
ATOM 677 C C . ALA A 1 86 ? -17.867 -8.582 10.551 1.00 97.19 86 ALA A C 1
ATOM 679 O O . ALA A 1 86 ? -18.211 -8.702 9.377 1.00 97.19 86 ALA A O 1
ATOM 680 N N . THR A 1 87 ? -18.424 -7.677 11.358 1.00 96.88 87 THR A N 1
ATOM 681 C CA . THR A 1 87 ? -19.589 -6.867 11.000 1.00 96.88 87 THR A CA 1
ATOM 682 C C . THR A 1 87 ? -19.417 -5.395 11.375 1.00 96.88 87 THR A C 1
ATOM 684 O O . THR A 1 87 ? -18.525 -5.012 12.134 1.00 96.88 87 THR A O 1
ATOM 687 N N . LYS A 1 88 ? -20.323 -4.546 10.865 1.00 95.69 88 LYS A N 1
ATOM 688 C CA . LYS A 1 88 ? -20.405 -3.130 11.261 1.00 95.69 88 LYS A CA 1
ATOM 689 C C . LYS A 1 88 ? -20.656 -2.962 12.760 1.00 95.69 88 LYS A C 1
ATOM 691 O O . LYS A 1 88 ? -20.160 -2.011 13.353 1.00 95.69 88 LYS A O 1
ATOM 696 N N . GLU A 1 89 ? -21.444 -3.852 13.363 1.00 93.69 89 GLU A N 1
ATOM 697 C CA . GLU A 1 89 ? -21.725 -3.785 14.798 1.00 93.69 89 GLU A CA 1
ATOM 698 C C . GLU A 1 89 ? -20.484 -4.125 15.622 1.00 93.69 89 GLU A C 1
ATOM 700 O O . GLU A 1 89 ? -20.216 -3.437 16.604 1.00 93.69 89 GLU A O 1
ATOM 705 N N . ASP A 1 90 ? -19.678 -5.097 15.189 1.00 95.75 90 ASP A N 1
ATOM 706 C CA . ASP A 1 90 ? -18.409 -5.416 15.856 1.00 95.75 90 ASP A CA 1
ATOM 707 C C . ASP A 1 90 ? -17.420 -4.248 15.767 1.00 95.75 90 ASP A C 1
ATOM 709 O O . ASP A 1 90 ? -16.764 -3.915 16.752 1.00 95.75 90 ASP A O 1
ATOM 713 N N . TRP A 1 91 ? -17.348 -3.580 14.608 1.00 97.44 91 TRP A N 1
ATOM 714 C CA . TRP A 1 91 ? -16.538 -2.369 14.437 1.00 97.44 91 TRP A CA 1
ATOM 715 C C . TRP A 1 91 ? -16.979 -1.258 15.391 1.00 97.44 91 TRP A C 1
ATOM 717 O O . TRP A 1 91 ? -16.145 -0.649 16.064 1.00 97.44 91 TRP A O 1
ATOM 727 N N . LYS A 1 92 ? -18.295 -1.032 15.500 1.00 95.31 92 LYS A N 1
ATOM 728 C CA . LYS A 1 92 ? -18.860 -0.065 16.443 1.00 95.31 92 LYS A CA 1
ATOM 729 C C . LYS A 1 92 ? -18.489 -0.410 17.884 1.00 95.31 92 LYS A C 1
ATOM 731 O O . LYS A 1 92 ? -17.970 0.450 18.589 1.00 95.31 92 LYS A O 1
ATOM 736 N N . LYS A 1 93 ? -18.698 -1.665 18.296 1.00 93.12 93 LYS A N 1
ATOM 737 C CA . LYS A 1 93 ? -18.349 -2.157 19.637 1.00 93.12 93 LYS A CA 1
ATOM 738 C C . LYS A 1 93 ? -16.869 -1.961 19.947 1.00 93.12 93 LYS A C 1
ATOM 740 O O . LYS A 1 93 ? -16.528 -1.472 21.017 1.00 93.12 93 LYS A O 1
ATOM 745 N N . PHE A 1 94 ? -15.991 -2.289 19.001 1.00 96.44 94 PHE A N 1
ATOM 746 C CA . PHE A 1 94 ? -14.559 -2.055 19.150 1.00 96.44 94 PHE A CA 1
ATOM 747 C C . PHE A 1 94 ? -14.242 -0.564 19.338 1.00 96.44 94 PHE A C 1
ATOM 749 O O . PHE A 1 94 ? -13.484 -0.201 20.237 1.00 96.44 94 PHE A O 1
ATOM 756 N N . GLY A 1 95 ? -14.874 0.311 18.552 1.00 95.75 95 GLY A N 1
ATOM 757 C CA . GLY A 1 95 ? -14.756 1.759 18.720 1.00 95.75 95 GLY A CA 1
ATOM 758 C C . GLY A 1 95 ? -15.250 2.257 20.080 1.00 95.75 95 GLY A C 1
ATOM 759 O O . GLY A 1 95 ? -14.631 3.150 20.660 1.00 95.75 95 GLY A O 1
ATOM 760 N N . ASP A 1 96 ? -16.327 1.672 20.604 1.00 93.06 96 ASP A N 1
ATOM 761 C CA . ASP A 1 96 ? -16.869 1.996 21.924 1.00 93.06 96 ASP A CA 1
ATOM 762 C C . ASP A 1 96 ? -15.921 1.550 23.048 1.00 93.06 96 ASP A C 1
ATOM 764 O O . ASP A 1 96 ? -15.686 2.332 23.967 1.00 93.06 96 ASP A O 1
ATOM 768 N N . PHE A 1 97 ? -15.275 0.381 22.929 1.00 92.88 97 PHE A N 1
ATOM 769 C CA . PHE A 1 97 ? -14.230 -0.041 23.871 1.00 92.88 97 PHE A CA 1
ATOM 770 C C . PHE A 1 97 ? -13.036 0.917 23.879 1.00 92.88 97 PHE A C 1
ATOM 772 O O . PHE A 1 97 ? -12.585 1.349 24.939 1.00 92.88 97 PHE A O 1
ATOM 779 N N . VAL A 1 98 ? -12.524 1.304 22.707 1.00 95.12 98 VAL A N 1
ATOM 780 C CA . VAL A 1 98 ? -11.408 2.263 22.642 1.00 95.12 98 VAL A CA 1
ATOM 781 C C . VAL A 1 98 ? -11.808 3.585 23.303 1.00 95.12 98 VAL A C 1
ATOM 783 O O . VAL A 1 98 ? -11.057 4.116 24.121 1.00 95.12 98 VAL A O 1
ATOM 786 N N . ARG A 1 99 ? -13.028 4.073 23.041 1.00 93.06 99 ARG A N 1
ATOM 787 C CA . ARG A 1 99 ? -13.556 5.310 23.636 1.00 93.06 99 ARG A CA 1
ATOM 788 C C . ARG A 1 99 ? -13.813 5.212 25.142 1.00 93.06 99 ARG A C 1
ATOM 790 O O . ARG A 1 99 ? -13.785 6.235 25.819 1.00 93.06 99 ARG A O 1
ATOM 797 N N . SER A 1 100 ? -14.029 4.016 25.684 1.00 90.12 100 SER A N 1
ATOM 798 C CA . SER A 1 100 ? -14.125 3.797 27.132 1.00 90.12 100 SER A CA 1
ATOM 799 C C . SER A 1 100 ? -12.756 3.675 27.817 1.00 90.12 100 SER A C 1
ATOM 801 O O . SER A 1 100 ? -12.695 3.384 29.008 1.00 90.12 100 SER A O 1
ATOM 803 N N . GLY A 1 101 ? -11.653 3.892 27.089 1.00 89.88 101 GLY A N 1
ATOM 804 C CA . GLY A 1 101 ? -10.285 3.857 27.617 1.00 89.88 101 GLY A CA 1
ATOM 805 C C . GLY A 1 101 ? -9.513 2.575 27.298 1.00 89.88 101 GLY A C 1
ATOM 806 O O . GLY A 1 101 ? -8.362 2.439 27.706 1.00 89.88 101 GLY A O 1
ATOM 807 N N . GLU A 1 102 ? -10.088 1.648 26.528 1.00 91.88 102 GLU A N 1
ATOM 808 C CA . GLU A 1 102 ? -9.456 0.373 26.166 1.00 91.88 102 GLU A CA 1
ATOM 809 C C . GLU A 1 102 ? -8.605 0.469 24.890 1.00 91.88 102 GLU A C 1
ATOM 811 O O . GLU A 1 102 ? -8.613 -0.416 24.034 1.00 91.88 102 GLU A O 1
ATOM 816 N N . GLY A 1 103 ? -7.839 1.555 24.750 1.00 93.31 103 GLY A N 1
ATOM 817 C CA . GLY A 1 103 ? -7.049 1.845 23.548 1.00 93.31 103 GLY A CA 1
ATOM 818 C C . GLY A 1 103 ? -5.954 0.819 23.225 1.00 93.31 103 GLY A C 1
ATOM 819 O O . GLY A 1 103 ? -5.504 0.758 22.085 1.00 93.31 103 GLY A O 1
ATOM 820 N N . ASN A 1 104 ? -5.557 -0.019 24.190 1.00 95.75 104 ASN A N 1
ATOM 821 C CA . ASN A 1 104 ? -4.532 -1.062 24.030 1.00 95.75 104 ASN A CA 1
ATOM 822 C C . ASN A 1 104 ? -5.092 -2.421 23.555 1.00 95.75 104 ASN A C 1
ATOM 824 O O . ASN A 1 104 ? -4.349 -3.406 23.486 1.00 95.75 104 ASN A O 1
ATOM 828 N N . LEU A 1 105 ? -6.396 -2.521 23.274 1.00 95.88 105 LEU A N 1
ATOM 829 C CA . LEU A 1 105 ? -6.983 -3.744 22.725 1.00 95.88 105 LEU A CA 1
ATOM 830 C C . LEU A 1 105 ? -6.425 -4.030 21.330 1.00 95.88 105 LEU A C 1
ATOM 832 O O . LEU A 1 105 ? -6.360 -3.148 20.472 1.00 95.88 105 LEU A O 1
ATOM 836 N N . ASN A 1 106 ? -6.076 -5.287 21.071 1.00 98.12 106 ASN A N 1
ATOM 837 C CA . ASN A 1 106 ? -5.807 -5.713 19.705 1.00 98.12 106 ASN A CA 1
ATOM 838 C C . ASN A 1 106 ? -7.126 -6.022 19.004 1.00 98.12 106 ASN A C 1
ATOM 840 O O . ASN A 1 106 ? -8.098 -6.434 19.639 1.00 98.12 106 ASN A O 1
ATOM 844 N N . ALA A 1 107 ? -7.149 -5.865 17.689 1.00 98.38 107 ALA A N 1
ATOM 845 C CA . ALA A 1 107 ? -8.280 -6.263 16.874 1.00 98.38 107 ALA A CA 1
ATOM 846 C C . ALA A 1 107 ? -7.817 -6.899 15.569 1.00 98.38 107 ALA A C 1
ATOM 848 O O . ALA A 1 107 ? -6.746 -6.579 15.051 1.00 98.38 107 ALA A O 1
ATOM 849 N N . LYS A 1 108 ? -8.647 -7.785 15.021 1.00 98.38 108 LYS A N 1
ATOM 850 C CA . LYS A 1 108 ? -8.458 -8.314 13.674 1.00 98.38 108 LYS A CA 1
ATOM 851 C C . LYS A 1 108 ? -9.765 -8.359 12.898 1.00 98.38 108 LYS A C 1
ATOM 853 O O . LYS A 1 108 ? -10.809 -8.719 13.448 1.00 98.38 108 LYS A O 1
ATOM 858 N N . LEU A 1 109 ? -9.696 -8.035 11.611 1.00 98.44 109 LEU A N 1
ATOM 859 C CA . LEU A 1 109 ? -10.804 -8.296 10.697 1.00 98.44 109 LEU A CA 1
ATOM 860 C C . LEU A 1 109 ? -10.860 -9.788 10.381 1.00 98.44 109 LEU A C 1
ATOM 862 O O . LEU A 1 109 ? -9.828 -10.426 10.196 1.00 98.44 109 LEU A O 1
ATOM 866 N N . THR A 1 110 ? -12.063 -10.339 10.304 1.00 97.94 110 THR A N 1
ATOM 867 C CA . THR A 1 110 ? -12.316 -11.738 9.903 1.00 97.94 110 THR A CA 1
ATOM 868 C C . THR A 1 110 ? -13.164 -11.842 8.635 1.00 97.94 110 THR A C 1
ATOM 870 O O . THR A 1 110 ? -13.425 -12.938 8.142 1.00 97.94 110 THR A O 1
ATOM 873 N N . ALA A 1 111 ? -13.594 -10.694 8.114 1.00 98.19 111 ALA A N 1
ATOM 874 C CA . ALA A 1 111 ? -14.323 -10.540 6.872 1.00 98.19 111 ALA A CA 1
ATOM 875 C C . ALA A 1 111 ? -14.066 -9.138 6.304 1.00 98.19 111 ALA A C 1
ATOM 877 O O . ALA A 1 111 ? -13.672 -8.221 7.033 1.00 98.19 111 ALA A O 1
ATOM 878 N N . ASP A 1 112 ? -14.340 -8.970 5.012 1.00 98.38 112 ASP A N 1
ATOM 879 C CA . ASP A 1 112 ? -14.422 -7.640 4.416 1.00 98.38 112 ASP A CA 1
ATOM 880 C C . ASP A 1 112 ? -15.581 -6.865 5.040 1.00 98.38 112 ASP A C 1
ATOM 882 O O . ASP A 1 112 ? -16.670 -7.397 5.272 1.00 98.38 112 ASP A O 1
ATOM 886 N N . LEU A 1 113 ? -15.348 -5.582 5.293 1.00 97.88 113 LEU A N 1
ATOM 887 C CA . LEU A 1 113 ? -16.268 -4.734 6.024 1.00 97.88 113 LEU A CA 1
ATOM 888 C C . LEU A 1 113 ? -16.691 -3.552 5.162 1.00 97.88 113 LEU A C 1
ATOM 890 O O . LEU A 1 113 ? -15.910 -2.655 4.861 1.00 97.88 113 LEU A O 1
ATOM 894 N N . ASN A 1 114 ? -17.965 -3.499 4.798 1.00 97.75 114 ASN A N 1
ATOM 895 C CA . ASN A 1 114 ? -18.528 -2.314 4.167 1.00 97.75 114 ASN A CA 1
ATOM 896 C C . ASN A 1 114 ? -19.139 -1.427 5.250 1.00 97.75 114 ASN A C 1
ATOM 898 O O . ASN A 1 114 ? -20.181 -1.788 5.784 1.00 97.75 114 ASN A O 1
ATOM 902 N N . LEU A 1 115 ? -18.517 -0.288 5.570 1.00 96.88 115 LEU A N 1
ATOM 903 C CA . LEU A 1 115 ? -19.050 0.716 6.501 1.00 96.88 115 LEU A CA 1
ATOM 904 C C . LEU A 1 115 ? -20.082 1.635 5.825 1.00 96.88 115 LEU A C 1
ATOM 906 O O . LEU A 1 115 ? -20.945 2.204 6.495 1.00 96.88 115 LEU A O 1
ATOM 910 N N . GLY A 1 116 ? -20.079 1.714 4.493 1.00 95.44 116 GLY A N 1
ATOM 911 C CA . GLY A 1 116 ? -20.982 2.567 3.724 1.00 95.44 116 GLY A CA 1
ATOM 912 C C . GLY A 1 116 ? -20.869 4.024 4.165 1.00 95.44 116 GLY A C 1
ATOM 913 O O . GLY A 1 116 ? -19.766 4.542 4.322 1.00 95.44 116 GLY A O 1
ATOM 914 N N . THR A 1 117 ? -22.009 4.669 4.402 1.00 95.50 117 THR A N 1
ATOM 915 C CA . THR A 1 117 ? -22.084 6.078 4.819 1.00 95.50 117 THR A CA 1
ATOM 916 C C . THR A 1 117 ? -21.939 6.308 6.321 1.00 95.50 117 THR A C 1
ATOM 918 O O . THR A 1 117 ? -21.923 7.456 6.763 1.00 95.50 117 THR A O 1
ATOM 921 N N . ASP A 1 118 ? -21.840 5.245 7.120 1.00 91.50 118 ASP A N 1
ATOM 922 C CA . ASP A 1 118 ? -21.773 5.357 8.575 1.00 91.50 118 ASP A CA 1
ATOM 923 C C . ASP A 1 118 ? -20.359 5.770 8.996 1.00 91.50 118 ASP A C 1
ATOM 925 O O . ASP A 1 118 ? -19.428 4.960 8.970 1.00 91.50 118 ASP A O 1
ATOM 929 N N . ILE A 1 119 ? -20.187 7.034 9.390 1.00 90.38 119 ILE A N 1
ATOM 930 C CA . ILE A 1 119 ? -18.901 7.560 9.862 1.00 90.38 119 ILE A CA 1
ATOM 931 C C . ILE A 1 119 ? -18.644 7.040 11.278 1.00 90.38 119 ILE A C 1
ATOM 933 O O . ILE A 1 119 ? -19.097 7.618 12.266 1.00 90.38 119 ILE A O 1
ATOM 937 N N . GLN A 1 120 ? -17.909 5.936 11.375 1.00 90.25 120 GLN A N 1
ATOM 938 C CA . GLN A 1 120 ? -17.568 5.283 12.637 1.00 90.25 120 GLN A CA 1
ATOM 939 C C . GLN A 1 120 ? -16.054 5.270 12.836 1.00 90.25 120 GLN A C 1
ATOM 941 O O . GLN A 1 120 ? -15.347 4.436 12.274 1.00 90.25 120 GLN A O 1
ATOM 946 N N . LYS A 1 121 ? -15.569 6.219 13.638 1.00 94.12 121 LYS A N 1
ATOM 947 C CA . LYS A 1 121 ? -14.147 6.402 13.952 1.00 94.12 121 LYS A CA 1
ATOM 948 C C . LYS A 1 121 ? -13.768 5.605 15.205 1.00 94.12 121 LYS A C 1
ATOM 950 O O . LYS A 1 121 ? -14.549 5.560 16.159 1.00 94.12 121 LYS A O 1
ATOM 955 N N . ILE A 1 122 ? -12.568 5.034 15.220 1.00 96.88 122 ILE A N 1
ATOM 956 C CA . ILE A 1 122 ? -11.998 4.323 16.368 1.00 96.88 122 ILE A CA 1
ATOM 957 C C . ILE A 1 122 ? -11.183 5.300 17.215 1.00 96.88 122 ILE A C 1
ATOM 959 O O . ILE A 1 122 ? -10.157 5.811 16.767 1.00 96.88 122 ILE A O 1
ATOM 963 N N . GLY A 1 123 ? -11.652 5.547 18.439 1.00 93.31 123 GLY A N 1
ATOM 964 C CA . GLY A 1 123 ? -11.028 6.477 19.380 1.00 93.31 123 GLY A CA 1
ATOM 965 C C . GLY A 1 123 ? -11.399 7.949 19.179 1.00 93.31 123 GLY A C 1
ATOM 966 O O . GLY A 1 123 ? -12.287 8.306 18.396 1.00 93.31 123 GLY A O 1
ATOM 967 N N . SER A 1 124 ? -10.734 8.807 19.946 1.00 92.88 124 SER A N 1
ATOM 968 C CA . SER A 1 124 ? -10.863 10.270 19.939 1.00 92.88 124 SER A CA 1
ATOM 969 C C . SER A 1 124 ? -9.548 10.914 20.385 1.00 92.88 124 SER A C 1
ATOM 971 O O . SER A 1 124 ? -8.601 10.214 20.727 1.00 92.88 124 SER A O 1
ATOM 973 N N . GLU A 1 125 ? -9.492 12.245 20.433 1.00 91.25 125 GLU A N 1
ATOM 974 C CA . GLU A 1 125 ? -8.318 12.976 20.937 1.00 91.25 125 GLU A CA 1
ATOM 975 C C . GLU A 1 125 ? -7.934 12.581 22.375 1.00 91.25 125 GLU A C 1
ATOM 977 O O . GLU A 1 125 ? -6.758 12.523 22.714 1.00 91.25 125 GLU A O 1
ATOM 982 N N . SER A 1 126 ? -8.921 12.257 23.217 1.00 93.69 126 SER A N 1
ATOM 983 C CA . SER A 1 126 ? -8.703 11.824 24.603 1.00 93.69 126 SER A CA 1
ATOM 984 C C . SER A 1 126 ? -8.556 10.309 24.764 1.00 93.69 126 SER A C 1
ATOM 986 O O . SER A 1 126 ? -8.288 9.839 25.867 1.00 93.69 126 SER A O 1
ATOM 988 N N . THR A 1 127 ? -8.806 9.540 23.702 1.00 95.12 127 THR A N 1
ATOM 989 C CA . THR A 1 127 ? -8.810 8.070 23.709 1.00 95.12 127 THR A CA 1
ATOM 990 C C . THR A 1 127 ? -8.175 7.556 22.429 1.00 95.12 127 THR A C 1
ATOM 992 O O . THR A 1 127 ? -8.836 7.034 21.529 1.00 95.12 127 THR A O 1
ATOM 995 N N . ASP A 1 128 ? -6.874 7.792 22.320 1.00 96.25 128 ASP A N 1
ATOM 996 C CA . ASP A 1 128 ? -6.079 7.356 21.187 1.00 96.25 128 ASP A CA 1
ATOM 997 C C . ASP A 1 128 ? -5.972 5.827 21.135 1.00 96.25 128 ASP A C 1
ATOM 999 O O . ASP A 1 128 ? -5.981 5.130 22.154 1.00 96.25 128 ASP A O 1
ATOM 1003 N N . TYR A 1 129 ? -5.879 5.290 19.920 1.00 98.50 129 TYR A N 1
ATOM 1004 C CA . TYR A 1 129 ? -5.672 3.864 19.721 1.00 98.50 129 TYR A CA 1
ATOM 1005 C C . TYR A 1 129 ? -4.182 3.519 19.801 1.00 98.50 129 TYR A C 1
ATOM 1007 O O . TYR A 1 129 ? -3.349 4.175 19.177 1.00 98.50 129 TYR A O 1
ATOM 1015 N N . ARG A 1 130 ? -3.850 2.475 20.562 1.00 98.25 130 ARG A N 1
ATOM 1016 C CA . ARG A 1 130 ? -2.470 2.070 20.888 1.00 98.25 130 ARG A CA 1
ATOM 1017 C C . ARG A 1 130 ? -2.208 0.572 20.719 1.00 98.25 130 ARG A C 1
ATOM 1019 O O . ARG A 1 130 ? -1.116 0.086 20.991 1.00 98.25 130 A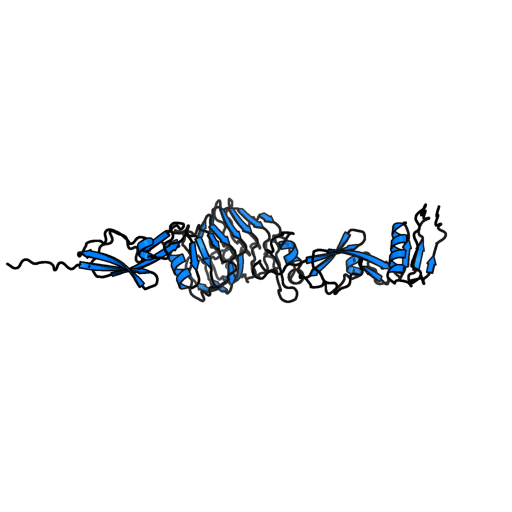RG A O 1
ATOM 1026 N N . GLY A 1 131 ? -3.224 -0.186 20.310 1.00 98.06 131 GLY A N 1
ATOM 1027 C CA . GLY A 1 131 ? -3.122 -1.625 20.097 1.00 98.06 131 GLY A CA 1
ATOM 1028 C C . GLY A 1 131 ? -2.567 -2.012 18.724 1.00 98.06 131 GLY A C 1
ATOM 1029 O O . GLY A 1 131 ? -2.106 -1.189 17.928 1.00 98.06 131 GLY A O 1
ATOM 1030 N N . THR A 1 132 ? -2.643 -3.312 18.436 1.00 98.75 132 THR A N 1
ATOM 1031 C CA . THR A 1 132 ? -2.425 -3.871 17.098 1.00 98.75 132 THR A CA 1
ATOM 1032 C C . THR A 1 132 ? -3.754 -4.130 16.398 1.00 98.75 132 THR A C 1
ATOM 1034 O O . THR A 1 132 ? -4.531 -4.975 16.843 1.00 98.75 132 THR A O 1
ATOM 1037 N N . PHE A 1 133 ? -3.970 -3.471 15.262 1.00 98.81 133 PHE A N 1
ATOM 1038 C CA . PHE A 1 133 ? -5.069 -3.742 14.345 1.00 98.81 133 PHE A CA 1
ATOM 1039 C C . PHE A 1 133 ? -4.557 -4.526 13.130 1.00 98.81 133 PHE A C 1
ATOM 1041 O O . PHE A 1 133 ? -3.753 -4.014 12.349 1.00 98.81 133 PHE A O 1
ATOM 1048 N N . ASP A 1 134 ? -5.019 -5.762 12.953 1.00 98.69 134 ASP A N 1
ATOM 1049 C CA . ASP A 1 134 ? -4.664 -6.628 11.824 1.00 98.69 134 ASP A CA 1
ATOM 1050 C C . ASP A 1 134 ? -5.849 -6.786 10.865 1.00 98.69 134 ASP A C 1
ATOM 1052 O O . ASP A 1 134 ? -6.821 -7.485 11.146 1.00 98.69 134 ASP A O 1
ATOM 1056 N N . GLY A 1 135 ? -5.774 -6.159 9.696 1.00 98.31 135 GLY A N 1
ATOM 1057 C CA . GLY A 1 135 ? -6.774 -6.339 8.652 1.00 98.31 135 GLY A CA 1
ATOM 1058 C C . GLY A 1 135 ? -6.785 -7.752 8.062 1.00 98.31 135 GLY A C 1
ATOM 1059 O O . GLY A 1 135 ? -7.750 -8.104 7.399 1.00 98.31 135 GLY A O 1
ATOM 1060 N N . GLN A 1 136 ? -5.755 -8.578 8.289 1.00 96.38 136 GLN A N 1
ATOM 1061 C CA . GLN A 1 136 ? -5.614 -9.928 7.718 1.00 96.38 136 GLN A CA 1
ATOM 1062 C C . GLN A 1 136 ? -5.798 -9.997 6.185 1.00 96.38 136 GLN A C 1
ATOM 1064 O O . GLN A 1 136 ? -6.170 -11.032 5.639 1.00 96.38 136 GLN A O 1
ATOM 1069 N N . GLY A 1 137 ? -5.532 -8.898 5.475 1.00 94.25 137 GLY A N 1
ATOM 1070 C CA . GLY A 1 137 ? -5.743 -8.766 4.033 1.00 94.25 137 GLY A CA 1
ATOM 1071 C C . GLY A 1 137 ? -7.171 -8.381 3.631 1.00 94.25 137 GLY A C 1
ATOM 1072 O O . GLY A 1 137 ? -7.424 -8.211 2.439 1.00 94.25 137 GLY A O 1
ATOM 1073 N N . HIS A 1 138 ? -8.088 -8.216 4.589 1.00 97.56 138 HIS A N 1
ATOM 1074 C CA . HIS A 1 138 ? -9.458 -7.773 4.341 1.00 97.56 138 HIS A CA 1
ATOM 1075 C C . HIS A 1 138 ? -9.549 -6.288 3.987 1.00 97.56 138 HIS A C 1
ATOM 1077 O O . HIS A 1 138 ? -8.677 -5.469 4.307 1.00 97.56 138 HIS A O 1
ATOM 1083 N N . THR A 1 139 ? -10.657 -5.951 3.330 1.00 97.94 139 THR A N 1
ATOM 1084 C CA . THR A 1 139 ? -10.954 -4.599 2.860 1.00 97.94 139 THR A CA 1
ATOM 1085 C C . THR A 1 139 ? -12.028 -3.925 3.706 1.00 97.94 139 THR A C 1
ATOM 1087 O O . THR A 1 139 ? -13.103 -4.483 3.919 1.00 97.94 139 THR A O 1
ATOM 1090 N N . ILE A 1 140 ? -11.775 -2.680 4.115 1.00 98.56 140 ILE A N 1
ATOM 1091 C CA . ILE A 1 140 ? -12.796 -1.755 4.609 1.00 98.56 140 ILE A CA 1
ATOM 1092 C C . ILE A 1 140 ? -13.250 -0.851 3.458 1.00 98.56 140 ILE A C 1
ATOM 1094 O O . ILE A 1 140 ? -12.444 -0.129 2.874 1.00 98.56 140 ILE A O 1
ATOM 1098 N N . THR A 1 141 ? -14.544 -0.865 3.139 1.00 98.62 141 THR A N 1
ATOM 1099 C CA . THR A 1 141 ? -15.154 0.022 2.131 1.00 98.62 141 THR A CA 1
ATOM 1100 C C . THR A 1 141 ? -15.932 1.151 2.800 1.00 98.62 141 THR A C 1
ATOM 1102 O O . THR A 1 141 ? -16.762 0.894 3.675 1.00 98.62 141 THR A O 1
ATOM 1105 N N . ILE A 1 142 ? -15.699 2.390 2.365 1.00 98.00 142 ILE A N 1
ATOM 1106 C CA . ILE A 1 142 ? -16.311 3.606 2.922 1.00 98.00 142 ILE A CA 1
ATOM 1107 C C . ILE A 1 142 ? -16.924 4.511 1.841 1.00 98.00 142 ILE A C 1
ATOM 1109 O O . ILE A 1 142 ? -16.403 4.649 0.736 1.00 98.00 142 ILE A O 1
ATOM 1113 N N . ASP A 1 143 ? -18.023 5.177 2.182 1.00 97.44 143 ASP A N 1
ATOM 1114 C CA . ASP A 1 143 ? -18.632 6.282 1.432 1.00 97.44 143 ASP A CA 1
ATOM 1115 C C . ASP A 1 143 ? -18.904 7.425 2.414 1.00 97.44 143 ASP A C 1
ATOM 1117 O O . ASP A 1 143 ? -20.029 7.668 2.841 1.00 97.44 143 ASP A O 1
ATOM 1121 N N . TRP A 1 144 ? -17.842 8.070 2.881 1.00 95.94 144 TRP A N 1
ATOM 1122 C CA . TRP A 1 144 ? -17.957 9.030 3.968 1.00 95.94 144 TRP A CA 1
ATOM 1123 C C . TRP A 1 144 ? -18.039 10.456 3.441 1.00 95.94 144 TRP A C 1
ATOM 1125 O O . TRP A 1 144 ? -17.120 10.946 2.789 1.00 95.94 144 TRP A O 1
ATOM 1135 N N . ASN A 1 145 ? -19.129 11.143 3.769 1.00 93.94 145 ASN A N 1
ATOM 1136 C CA . ASN A 1 145 ? -19.324 12.560 3.488 1.00 93.94 145 ASN A CA 1
ATOM 1137 C C . ASN A 1 145 ? -19.601 13.286 4.806 1.00 93.94 145 ASN A C 1
ATOM 1139 O O . ASN A 1 145 ? -20.706 13.203 5.341 1.00 93.94 145 ASN A O 1
ATOM 1143 N N . GLY A 1 146 ? -18.581 13.940 5.354 1.00 85.50 146 GLY A N 1
ATOM 1144 C CA . GLY A 1 146 ? -18.681 14.688 6.604 1.00 85.50 146 GLY A CA 1
ATOM 1145 C C . GLY A 1 146 ? -18.273 16.130 6.374 1.00 85.50 146 GLY A C 1
ATOM 1146 O O . GLY A 1 146 ? -17.215 16.356 5.815 1.00 85.50 146 GLY A O 1
ATOM 1147 N N . ASN A 1 147 ? -19.089 17.092 6.803 1.00 82.31 147 ASN A N 1
ATOM 1148 C CA . ASN A 1 147 ? -18.746 18.514 6.753 1.00 82.31 147 ASN A CA 1
ATOM 1149 C C . ASN A 1 147 ? -18.933 19.112 8.148 1.00 82.31 147 ASN A C 1
ATOM 1151 O O . ASN A 1 147 ? -19.888 18.752 8.843 1.00 82.31 147 ASN A O 1
ATOM 1155 N N . GLY A 1 148 ? -18.043 20.015 8.547 1.00 68.56 148 GLY A N 1
ATOM 1156 C CA . GLY A 1 148 ? -17.967 20.510 9.920 1.00 68.56 148 GLY A CA 1
ATOM 1157 C C . GLY A 1 148 ? -17.471 19.458 10.930 1.00 68.56 148 GLY A C 1
ATOM 1158 O O . GLY A 1 148 ? -17.587 18.247 10.733 1.00 68.56 148 GLY A O 1
ATOM 1159 N N . GLY A 1 149 ? -16.889 19.935 12.032 1.00 76.06 149 GLY A N 1
ATOM 1160 C CA . GLY A 1 149 ? -16.109 19.132 12.985 1.00 76.06 149 GLY A CA 1
ATOM 1161 C C . GLY A 1 149 ? -14.605 19.391 12.841 1.00 76.06 149 GLY A C 1
ATOM 1162 O O . GLY A 1 149 ? -14.215 20.284 12.099 1.00 76.06 149 GLY A O 1
ATOM 1163 N N . ASP A 1 150 ? -13.769 18.623 13.548 1.00 80.88 150 ASP A N 1
ATOM 1164 C CA . ASP A 1 150 ? -12.332 18.947 13.642 1.00 80.88 150 ASP A CA 1
ATOM 1165 C C . ASP A 1 150 ? -11.426 18.034 12.798 1.00 80.88 150 ASP A C 1
ATOM 1167 O O . ASP A 1 150 ? -10.420 18.485 12.259 1.00 80.88 150 ASP A O 1
ATOM 1171 N N . TYR A 1 151 ? -11.758 16.743 12.675 1.00 89.00 151 TYR A N 1
ATOM 1172 C CA . TYR A 1 151 ? -10.874 15.753 12.042 1.00 89.00 151 TYR A CA 1
ATOM 1173 C C . TYR A 1 151 ? -11.620 14.560 11.445 1.00 89.00 151 TYR A C 1
ATOM 1175 O O . TYR A 1 151 ? -12.709 14.179 11.895 1.00 89.00 151 TYR A O 1
ATOM 1183 N N . PHE A 1 152 ? -10.997 13.903 10.465 1.00 90.88 152 PHE A N 1
ATOM 1184 C CA . PHE A 1 152 ? -11.579 12.766 9.752 1.00 90.88 152 PHE A CA 1
ATOM 1185 C C . PHE A 1 152 ? -10.541 11.676 9.443 1.00 90.88 152 PHE A C 1
ATOM 1187 O O . PHE A 1 152 ? -9.534 11.968 8.802 1.00 90.88 152 PHE A O 1
ATOM 1194 N N . ALA A 1 153 ? -10.786 10.448 9.919 1.00 96.69 153 ALA A N 1
ATOM 1195 C CA . ALA A 1 153 ? -9.976 9.244 9.681 1.00 96.69 153 ALA A CA 1
ATOM 1196 C C . ALA A 1 153 ? -10.660 7.990 10.267 1.00 96.69 153 ALA A C 1
ATOM 1198 O O . ALA A 1 153 ? -11.553 8.132 11.108 1.00 96.69 153 ALA A O 1
ATOM 1199 N N . LEU A 1 154 ? -10.210 6.782 9.894 1.00 97.81 154 LEU A N 1
ATOM 1200 C CA . LEU A 1 154 ? -10.621 5.528 10.554 1.00 97.81 154 LEU A CA 1
ATOM 1201 C C . LEU A 1 154 ? -10.161 5.464 12.019 1.00 97.81 154 LEU A C 1
ATOM 1203 O O . LEU A 1 154 ? -10.972 5.183 12.898 1.00 97.81 154 LEU A O 1
ATOM 1207 N N . PHE A 1 155 ? -8.888 5.776 12.273 1.00 98.12 155 PHE A N 1
ATOM 1208 C CA . PHE A 1 155 ? -8.238 5.831 13.586 1.00 98.12 155 PHE A CA 1
ATOM 1209 C C . PHE A 1 155 ? -7.668 7.242 13.798 1.00 98.12 155 PHE A C 1
ATOM 1211 O O . PHE A 1 155 ? -6.480 7.462 13.546 1.00 98.12 155 PHE A O 1
ATOM 1218 N N . PRO A 1 156 ? -8.488 8.242 14.182 1.00 97.12 156 PRO A N 1
ATOM 1219 C CA . PRO A 1 156 ? -8.066 9.642 14.187 1.00 97.12 156 PRO A CA 1
ATOM 1220 C C . PRO A 1 156 ? -6.778 9.918 14.952 1.00 97.12 156 PRO A C 1
ATOM 1222 O O . PRO A 1 156 ? -5.939 10.647 14.433 1.00 97.12 156 PRO A O 1
ATOM 1225 N N . PHE A 1 157 ? -6.588 9.297 16.112 1.00 98.12 157 PHE A N 1
ATOM 1226 C CA . PHE A 1 157 ? -5.376 9.449 16.908 1.00 98.12 157 PHE A CA 1
ATOM 1227 C C . PHE A 1 157 ? -4.809 8.072 17.208 1.00 98.12 157 PHE A C 1
ATOM 1229 O O . PHE A 1 157 ? -5.509 7.220 17.761 1.00 98.12 157 PHE A O 1
ATOM 1236 N N . VAL A 1 158 ? -3.552 7.866 16.825 1.00 98.62 158 VAL A N 1
ATOM 1237 C CA . VAL A 1 158 ? -2.806 6.643 17.117 1.00 98.62 158 VAL A CA 1
ATOM 1238 C C . VAL A 1 158 ? -1.475 6.973 17.783 1.00 98.62 158 VAL A C 1
ATOM 1240 O O . VAL A 1 158 ? -0.776 7.886 17.340 1.00 98.62 158 VAL A O 1
ATOM 1243 N N . THR A 1 159 ? -1.112 6.215 18.816 1.00 98.31 159 THR A N 1
ATOM 1244 C CA . THR A 1 159 ? 0.165 6.355 19.535 1.00 98.31 159 THR A CA 1
ATOM 1245 C C . THR A 1 159 ? 0.703 4.977 19.878 1.00 98.31 159 THR A C 1
ATOM 1247 O O . THR A 1 159 ? -0.027 4.170 20.439 1.00 98.31 159 THR A O 1
ATOM 1250 N N . ASP A 1 160 ? 1.964 4.690 19.550 1.00 98.56 160 ASP A N 1
ATOM 1251 C CA . ASP A 1 160 ? 2.583 3.369 19.777 1.00 98.56 160 ASP A CA 1
ATOM 1252 C C . ASP A 1 160 ? 1.777 2.193 19.177 1.00 98.56 160 ASP A C 1
ATOM 1254 O O . ASP A 1 160 ? 1.869 1.051 19.629 1.00 98.56 160 ASP A O 1
ATOM 1258 N N . ALA A 1 161 ? 0.979 2.469 18.142 1.00 98.69 161 ALA A N 1
ATOM 1259 C CA . ALA A 1 161 ? 0.068 1.506 17.538 1.00 98.69 161 ALA A CA 1
ATOM 1260 C C . ALA A 1 161 ? 0.709 0.756 16.368 1.00 98.69 161 ALA A C 1
ATOM 1262 O O . ALA A 1 161 ? 1.623 1.240 15.697 1.00 98.69 161 ALA A O 1
ATOM 1263 N N . THR A 1 162 ? 0.165 -0.418 16.054 1.00 98.88 162 THR A N 1
ATOM 1264 C CA . THR A 1 162 ? 0.472 -1.131 14.808 1.00 98.88 162 THR A CA 1
ATOM 1265 C C . THR A 1 162 ? -0.803 -1.354 14.014 1.00 98.88 162 THR A C 1
ATOM 1267 O O . THR A 1 162 ? -1.694 -2.061 14.469 1.00 98.88 162 THR A O 1
ATOM 1270 N N . ILE A 1 163 ? -0.885 -0.807 12.805 1.00 98.94 163 ILE A N 1
ATOM 1271 C CA . ILE A 1 163 ? -1.969 -1.099 11.862 1.00 98.94 163 ILE A CA 1
ATOM 1272 C C . ILE A 1 163 ? -1.359 -1.866 10.697 1.00 98.94 163 ILE A C 1
ATOM 1274 O O . ILE A 1 163 ? -0.411 -1.395 10.068 1.00 98.94 163 ILE A O 1
ATOM 1278 N N . LYS A 1 164 ? -1.861 -3.069 10.419 1.00 98.62 164 LYS A N 1
ATOM 1279 C CA . LYS A 1 164 ? -1.259 -3.926 9.399 1.00 98.62 164 LYS A CA 1
ATOM 1280 C C . LYS A 1 164 ? -2.258 -4.688 8.547 1.00 98.62 164 LYS A C 1
ATOM 1282 O O . LYS A 1 164 ? -3.376 -4.936 8.983 1.00 98.62 164 LYS A O 1
ATOM 1287 N N . ASN A 1 165 ? -1.825 -5.076 7.348 1.00 97.69 165 ASN A N 1
ATOM 1288 C CA . ASN A 1 165 ? -2.563 -5.916 6.401 1.00 97.69 165 ASN A CA 1
ATOM 1289 C C . ASN A 1 165 ? -3.987 -5.411 6.117 1.00 97.69 165 ASN A C 1
ATOM 1291 O O . ASN A 1 165 ? -4.918 -6.209 6.026 1.00 97.69 165 ASN A O 1
ATOM 1295 N N . LEU A 1 166 ? -4.178 -4.094 6.045 1.00 98.25 166 LEU A N 1
ATOM 1296 C CA . LEU A 1 166 ? -5.495 -3.481 5.897 1.00 98.25 166 LEU A CA 1
ATOM 1297 C C . LEU A 1 166 ? -5.589 -2.733 4.569 1.00 98.25 166 LEU A C 1
ATOM 1299 O O . LEU A 1 166 ? -4.806 -1.816 4.315 1.00 98.25 166 LEU A O 1
ATOM 1303 N N . ARG A 1 167 ? -6.587 -3.080 3.752 1.00 97.94 167 ARG A N 1
ATOM 1304 C CA . ARG A 1 167 ? -6.979 -2.284 2.586 1.00 97.94 167 ARG A CA 1
ATOM 1305 C C . ARG A 1 167 ? -8.172 -1.405 2.941 1.00 97.94 167 ARG A C 1
ATOM 1307 O O . ARG A 1 167 ? -9.145 -1.881 3.517 1.00 97.94 167 ARG A O 1
ATOM 1314 N N . VAL A 1 168 ? -8.122 -0.137 2.553 1.00 98.62 168 VAL A N 1
ATOM 1315 C CA . VAL A 1 168 ? -9.252 0.793 2.640 1.00 98.62 168 VAL A CA 1
ATOM 1316 C C . VAL A 1 168 ? -9.577 1.278 1.236 1.00 98.62 168 VAL A C 1
ATOM 1318 O O . VAL A 1 168 ? -8.676 1.712 0.521 1.00 98.62 168 VAL A O 1
ATOM 1321 N N . THR A 1 169 ? -10.844 1.197 0.835 1.00 98.38 169 THR A N 1
ATOM 1322 C CA . THR A 1 169 ? -11.310 1.655 -0.482 1.00 98.38 169 THR A CA 1
ATOM 1323 C C . THR A 1 169 ? -12.613 2.448 -0.394 1.00 98.38 169 THR A C 1
ATOM 1325 O O . THR A 1 169 ? -13.304 2.432 0.627 1.00 98.38 169 THR A O 1
ATOM 1328 N N . GLY A 1 170 ? -12.962 3.143 -1.473 1.00 98.25 170 GLY A N 1
ATOM 1329 C CA . GLY A 1 170 ? -14.199 3.904 -1.605 1.00 98.25 170 GLY A CA 1
ATOM 1330 C C . GLY A 1 170 ? -13.929 5.398 -1.723 1.00 98.25 170 GLY A C 1
ATOM 1331 O O . GLY A 1 170 ? -13.084 5.813 -2.516 1.00 98.25 170 GLY A O 1
ATOM 1332 N N . LYS A 1 171 ? -14.659 6.237 -0.981 1.00 98.00 171 LYS A N 1
ATOM 1333 C CA . LYS A 1 171 ? -14.484 7.696 -1.053 1.00 98.00 171 LYS A CA 1
ATOM 1334 C C . LYS A 1 171 ? -14.669 8.397 0.288 1.00 98.00 171 LYS A C 1
ATOM 1336 O O . LYS A 1 171 ? -15.470 7.980 1.124 1.00 98.00 171 LYS A O 1
ATOM 1341 N N . MET A 1 172 ? -13.952 9.506 0.443 1.00 96.69 172 MET A N 1
ATOM 1342 C CA . MET A 1 172 ? -14.105 10.447 1.547 1.00 96.69 172 MET A CA 1
ATOM 1343 C C . MET A 1 172 ? -14.264 11.870 1.000 1.00 96.69 172 MET A C 1
ATOM 1345 O O . MET A 1 172 ? -13.451 12.330 0.203 1.00 96.69 172 MET A O 1
ATOM 1349 N N . THR A 1 173 ? -15.312 12.575 1.419 1.00 96.25 173 THR A N 1
ATOM 1350 C CA . THR A 1 173 ? -15.563 13.986 1.087 1.00 96.25 173 THR A CA 1
ATOM 1351 C C . THR A 1 173 ? -15.704 14.796 2.368 1.00 96.25 173 THR A C 1
ATOM 1353 O O . THR A 1 173 ? -16.497 14.421 3.231 1.00 96.25 173 THR A O 1
ATOM 1356 N N . THR A 1 174 ? -14.926 15.872 2.508 1.00 94.75 174 THR A N 1
ATOM 1357 C CA . THR A 1 174 ? -14.953 16.721 3.709 1.00 94.75 174 THR A CA 1
ATOM 1358 C C . THR A 1 174 ? -14.442 18.137 3.472 1.00 94.75 174 THR A C 1
ATOM 1360 O O . THR A 1 174 ? -13.705 18.373 2.520 1.00 94.75 174 THR A O 1
ATOM 1363 N N . ASP A 1 175 ? -14.793 19.076 4.348 1.00 93.56 175 ASP A N 1
ATOM 1364 C CA . ASP A 1 175 ? -14.247 20.435 4.419 1.00 93.56 175 ASP A CA 1
ATOM 1365 C C . ASP A 1 175 ? -13.304 20.662 5.617 1.00 93.56 175 ASP A C 1
ATOM 1367 O O . ASP A 1 175 ? -12.975 21.806 5.923 1.00 93.56 175 ASP A O 1
ATOM 1371 N N . VAL A 1 176 ? -12.841 19.585 6.265 1.00 92.44 176 VAL A N 1
ATOM 1372 C CA . VAL A 1 176 ? -11.897 19.631 7.399 1.00 92.44 176 VAL A CA 1
ATOM 1373 C C . VAL A 1 176 ? -10.631 18.811 7.120 1.00 92.44 176 VAL A C 1
ATOM 1375 O O . VAL A 1 176 ? -10.649 17.951 6.229 1.00 92.44 176 VAL A O 1
ATOM 1378 N N . PRO A 1 177 ? -9.529 19.012 7.865 1.00 93.19 177 PRO A N 1
ATOM 1379 C CA . PRO A 1 177 ? -8.308 18.244 7.659 1.00 93.19 177 PRO A CA 1
ATOM 1380 C C . PRO A 1 177 ? -8.486 16.737 7.912 1.00 93.19 177 PRO A C 1
ATOM 1382 O O . PRO A 1 177 ? -9.184 16.313 8.840 1.00 93.19 177 PRO A O 1
ATOM 1385 N N . MET A 1 178 ? -7.838 15.900 7.096 1.00 95.06 178 MET A N 1
ATOM 1386 C CA . MET A 1 178 ? -8.048 14.452 7.134 1.00 95.06 178 MET A CA 1
ATOM 1387 C C . MET A 1 178 ? -6.879 13.590 6.656 1.00 95.06 178 MET A C 1
ATOM 1389 O O . MET A 1 178 ? -6.047 14.008 5.849 1.00 95.06 178 MET A O 1
ATOM 1393 N N . GLY A 1 179 ? -6.873 12.347 7.135 1.00 97.12 179 GLY A N 1
ATOM 1394 C CA . GLY A 1 179 ? -6.083 11.245 6.594 1.00 97.12 179 GLY A CA 1
ATOM 1395 C C . GLY A 1 179 ? -6.927 9.974 6.600 1.00 97.12 179 GLY A C 1
ATOM 1396 O O . GLY A 1 179 ? -7.762 9.798 7.481 1.00 97.12 179 GLY A O 1
ATOM 1397 N N . VAL A 1 180 ? -6.755 9.090 5.618 1.00 98.31 180 VAL A N 1
ATOM 1398 C CA . VAL A 1 180 ? -7.611 7.891 5.494 1.00 98.31 180 VAL A CA 1
ATOM 1399 C C . VAL A 1 180 ? -7.519 6.993 6.729 1.00 98.31 180 VAL A C 1
ATOM 1401 O O . VAL A 1 180 ? -8.537 6.601 7.303 1.00 98.31 180 VAL A O 1
ATOM 1404 N N . PHE A 1 181 ? -6.293 6.691 7.154 1.00 98.50 181 PHE A N 1
ATOM 1405 C CA . PHE A 1 181 ? -6.030 5.842 8.310 1.00 98.50 181 PHE A CA 1
ATOM 1406 C C . PHE A 1 181 ? -6.033 6.658 9.595 1.00 98.50 181 PHE A C 1
ATOM 1408 O O . PHE A 1 181 ? -6.761 6.303 10.518 1.00 98.50 181 PHE A O 1
ATOM 1415 N N . SER A 1 182 ? -5.275 7.759 9.640 1.00 98.50 182 SER A N 1
ATOM 1416 C CA . SER A 1 182 ? -5.135 8.569 10.854 1.00 98.50 182 SER A CA 1
ATOM 1417 C C . SER A 1 182 ? -5.086 10.063 10.583 1.00 98.50 182 SER A C 1
ATOM 1419 O O . SER A 1 182 ? -4.565 10.522 9.568 1.00 98.50 182 SER A O 1
ATOM 1421 N N . TYR A 1 183 ? -5.598 10.838 11.536 1.00 97.50 183 TYR A N 1
ATOM 1422 C CA . TYR A 1 183 ? -5.439 12.285 11.536 1.00 97.50 183 TYR A CA 1
ATOM 1423 C C . TYR A 1 183 ? -4.090 12.665 12.170 1.00 97.50 183 TYR A C 1
ATOM 1425 O O . TYR A 1 183 ? -3.276 13.332 11.535 1.00 97.50 183 TYR A O 1
ATOM 1433 N N . LEU A 1 184 ? -3.785 12.157 13.363 1.00 97.94 184 LEU A N 1
ATOM 1434 C CA . LEU A 1 184 ? -2.468 12.274 13.986 1.00 97.94 184 LEU A CA 1
ATOM 1435 C C . LEU A 1 184 ? -1.910 10.897 14.334 1.00 97.94 184 LEU A C 1
ATOM 1437 O O . LEU A 1 184 ? -2.609 10.061 14.906 1.00 97.94 184 LEU A O 1
ATOM 1441 N N . ALA A 1 185 ? -0.635 10.690 14.011 1.00 98.62 185 ALA A N 1
ATOM 1442 C CA . ALA A 1 185 ? 0.125 9.524 14.440 1.00 98.62 185 ALA A CA 1
ATOM 1443 C C . ALA A 1 185 ? 1.327 9.966 15.281 1.00 98.62 185 ALA A C 1
ATOM 1445 O O . ALA A 1 185 ? 2.140 10.764 14.816 1.00 98.62 185 ALA A O 1
ATOM 1446 N N . GLY A 1 186 ? 1.433 9.460 16.507 1.00 98.31 186 GLY A N 1
ATOM 1447 C CA . GLY A 1 186 ? 2.514 9.743 17.454 1.00 98.31 186 GLY A CA 1
ATOM 1448 C C . GLY A 1 186 ? 3.190 8.475 17.976 1.00 98.31 186 GLY A C 1
ATOM 1449 O O . GLY A 1 186 ? 2.872 7.359 17.554 1.00 98.31 186 GLY A O 1
ATOM 1450 N N . GLY A 1 187 ? 4.141 8.645 18.898 1.00 98.44 187 GLY A N 1
ATOM 1451 C CA . GLY A 1 187 ? 4.907 7.534 19.473 1.00 98.44 187 GLY A CA 1
ATOM 1452 C C . GLY A 1 187 ? 5.640 6.711 18.409 1.00 98.44 187 GLY A C 1
ATOM 1453 O O . GLY A 1 187 ? 5.954 7.209 17.327 1.00 98.44 187 GLY A O 1
ATOM 1454 N N . ASN A 1 188 ? 5.903 5.440 18.696 1.00 98.62 188 ASN A N 1
ATOM 1455 C CA . ASN A 1 188 ? 6.503 4.493 17.759 1.00 98.62 188 ASN A CA 1
ATOM 1456 C C . ASN A 1 188 ? 5.419 3.722 16.986 1.00 98.62 188 ASN A C 1
ATOM 1458 O O . ASN A 1 188 ? 5.193 2.534 17.218 1.00 98.62 188 ASN A O 1
ATOM 1462 N N . THR A 1 189 ? 4.718 4.420 16.092 1.00 98.88 189 THR A N 1
ATOM 1463 C CA . THR A 1 189 ? 3.591 3.861 15.330 1.00 98.88 189 THR A CA 1
ATOM 1464 C C . THR A 1 189 ? 4.046 3.242 14.007 1.00 98.88 189 THR A C 1
ATOM 1466 O O . THR A 1 189 ? 4.842 3.823 13.267 1.00 98.88 189 THR A O 1
ATOM 1469 N N . THR A 1 190 ? 3.496 2.073 13.667 1.00 98.94 190 THR A N 1
ATOM 1470 C CA . THR A 1 190 ? 3.801 1.348 12.425 1.00 98.94 190 THR A CA 1
ATOM 1471 C C . THR A 1 190 ? 2.550 1.081 11.590 1.00 98.94 190 THR A C 1
ATOM 1473 O O . THR A 1 190 ? 1.570 0.520 12.077 1.00 98.94 190 THR A O 1
ATOM 1476 N N . PHE A 1 191 ? 2.627 1.399 10.300 1.00 98.94 191 PHE A N 1
ATOM 1477 C CA . PHE A 1 191 ? 1.697 0.961 9.263 1.00 98.94 191 PHE A CA 1
ATOM 1478 C C . PHE A 1 191 ? 2.413 -0.060 8.376 1.00 98.94 191 PHE A C 1
ATOM 1480 O O . PHE A 1 191 ? 3.452 0.269 7.802 1.00 98.94 191 PHE A O 1
ATOM 1487 N N . SER A 1 192 ? 1.903 -1.291 8.262 1.00 98.62 192 SER A N 1
ATOM 1488 C CA . SER A 1 192 ? 2.580 -2.327 7.463 1.00 98.62 192 SER A CA 1
ATOM 1489 C C . SER A 1 192 ? 1.652 -3.163 6.589 1.00 98.62 192 SER A C 1
ATOM 1491 O O . SER A 1 192 ? 0.661 -3.694 7.072 1.00 98.62 192 SER A O 1
ATOM 1493 N N . GLY A 1 193 ? 1.952 -3.310 5.301 1.00 97.69 193 GLY A N 1
ATOM 1494 C CA . GLY A 1 193 ? 1.062 -4.036 4.391 1.00 97.69 193 GLY A CA 1
ATOM 1495 C C . GLY A 1 193 ? -0.290 -3.336 4.191 1.00 97.69 193 GLY A C 1
ATOM 1496 O O . GLY A 1 193 ? -1.305 -4.004 3.998 1.00 97.69 193 GLY A O 1
ATOM 1497 N N . CYS A 1 194 ? -0.335 -2.007 4.330 1.00 98.62 194 CYS A N 1
ATOM 1498 C CA . CYS A 1 194 ? -1.570 -1.226 4.263 1.00 98.62 194 CYS A CA 1
ATOM 1499 C C . CYS A 1 194 ? -1.768 -0.607 2.877 1.00 98.62 194 CYS A C 1
ATOM 1501 O O . CYS A 1 194 ? -0.824 -0.111 2.264 1.00 98.62 194 CYS A O 1
ATOM 1503 N N . VAL A 1 195 ? -3.015 -0.582 2.409 1.00 98.38 195 VAL A N 1
ATOM 1504 C CA . VAL A 1 195 ? -3.389 0.000 1.114 1.00 98.38 195 VAL A CA 1
ATOM 1505 C C . VAL A 1 195 ? -4.476 1.045 1.308 1.00 98.38 195 VAL A C 1
ATOM 1507 O O . VAL A 1 195 ? -5.510 0.760 1.909 1.00 98.38 195 VAL A O 1
ATOM 1510 N N . SER A 1 196 ? -4.256 2.234 0.756 1.00 98.50 196 SER A N 1
ATOM 1511 C CA . SER A 1 196 ? -5.265 3.280 0.628 1.00 98.50 196 SER A CA 1
ATOM 1512 C C . SER A 1 196 ? -5.641 3.474 -0.837 1.00 98.50 196 SER A C 1
ATOM 1514 O O . SER A 1 196 ? -4.880 4.036 -1.623 1.00 98.50 196 SER A O 1
ATOM 1516 N N . ASP A 1 197 ? -6.830 3.013 -1.195 1.00 97.88 197 ASP A N 1
ATOM 1517 C CA . ASP A 1 197 ? -7.451 3.182 -2.508 1.00 97.88 197 ASP A CA 1
ATOM 1518 C C . ASP A 1 197 ? -8.754 3.984 -2.361 1.00 97.88 197 ASP A C 1
ATOM 1520 O O . ASP A 1 197 ? -9.862 3.534 -2.657 1.00 97.88 197 ASP A O 1
ATOM 1524 N N . VAL A 1 198 ? -8.629 5.166 -1.755 1.00 98.50 198 VAL A N 1
ATOM 1525 C CA . VAL A 1 198 ? -9.758 6.029 -1.401 1.00 98.50 198 VAL A CA 1
ATOM 1526 C C . VAL A 1 198 ? -9.734 7.287 -2.249 1.00 98.50 198 VAL A C 1
ATOM 1528 O O . VAL A 1 198 ? -8.762 8.037 -2.240 1.00 98.50 198 VAL A O 1
ATOM 1531 N N . LYS A 1 199 ? -10.851 7.578 -2.914 1.00 98.38 199 LYS A N 1
ATOM 1532 C CA . LYS A 1 199 ? -11.059 8.858 -3.584 1.00 98.38 199 LYS A CA 1
ATOM 1533 C C . LYS A 1 199 ? -11.365 9.951 -2.563 1.00 98.38 199 LYS A C 1
ATOM 1535 O O . LYS A 1 199 ? -12.456 9.994 -1.993 1.00 98.38 199 LYS A O 1
ATOM 1540 N N . ILE A 1 200 ? -10.416 10.853 -2.358 1.00 97.94 200 ILE A N 1
ATOM 1541 C CA . ILE A 1 200 ? -10.506 11.968 -1.420 1.00 97.94 200 ILE A CA 1
ATOM 1542 C C . ILE A 1 200 ? -10.930 13.237 -2.157 1.00 97.94 200 ILE A C 1
ATOM 1544 O O . ILE A 1 200 ? -10.330 13.640 -3.152 1.00 97.94 200 ILE A O 1
ATOM 1548 N N . THR A 1 201 ? -11.962 13.901 -1.643 1.00 97.62 201 THR A N 1
ATOM 1549 C CA . THR A 1 201 ? -12.341 15.262 -2.030 1.00 97.62 201 THR A CA 1
ATOM 1550 C C . THR A 1 201 ? -12.329 16.154 -0.796 1.00 97.62 201 THR A C 1
ATOM 1552 O O . THR A 1 201 ? -13.141 15.966 0.106 1.00 97.62 201 THR A O 1
ATOM 1555 N N . ASN A 1 202 ? -11.409 17.116 -0.747 1.00 96.31 202 ASN A N 1
ATOM 1556 C CA . ASN A 1 202 ? -11.280 18.036 0.377 1.00 96.31 202 ASN A CA 1
ATOM 1557 C C . ASN A 1 202 ? -11.636 19.471 -0.035 1.00 96.31 202 ASN A C 1
ATOM 1559 O O . ASN A 1 202 ? -11.151 19.968 -1.048 1.00 96.31 202 ASN A O 1
ATOM 1563 N N . GLY A 1 203 ? -12.491 20.126 0.744 1.00 94.94 203 GLY A N 1
ATOM 1564 C CA . GLY A 1 203 ? -12.967 21.486 0.510 1.00 94.94 203 GLY A CA 1
ATOM 1565 C C . GLY A 1 203 ? -12.593 22.482 1.598 1.00 94.94 203 GLY A C 1
ATOM 1566 O O . GLY A 1 203 ? -13.221 23.540 1.668 1.00 94.94 203 GLY A O 1
ATOM 1567 N N . ASP A 1 204 ? -11.599 22.166 2.430 1.00 90.69 204 ASP A N 1
ATOM 1568 C CA . ASP A 1 204 ? -11.171 23.021 3.533 1.00 90.69 204 ASP A CA 1
ATOM 1569 C C . ASP A 1 204 ? -10.715 24.393 3.015 1.00 90.69 204 ASP A C 1
ATOM 1571 O O . ASP A 1 204 ? -9.977 24.526 2.033 1.00 90.69 204 ASP A O 1
ATOM 1575 N N . LYS A 1 205 ? -11.237 25.445 3.640 1.00 92.56 205 LYS A N 1
ATOM 1576 C CA . LYS A 1 205 ? -10.967 26.845 3.292 1.00 92.56 205 LYS A CA 1
ATOM 1577 C C . LYS A 1 205 ? -9.962 27.497 4.232 1.00 92.56 205 LYS A C 1
ATOM 1579 O O . LYS A 1 205 ? -9.578 28.630 3.964 1.00 92.56 205 LYS A O 1
ATOM 1584 N N . ASN A 1 206 ? -9.549 26.827 5.299 1.00 89.88 206 ASN A N 1
ATOM 1585 C CA . ASN A 1 206 ? -8.816 27.410 6.416 1.00 89.88 206 ASN A CA 1
ATOM 1586 C C . ASN A 1 206 ? -7.416 26.807 6.586 1.00 89.88 206 ASN A C 1
ATOM 1588 O O . ASN A 1 206 ? -6.496 27.547 6.923 1.00 89.88 206 ASN A O 1
ATOM 1592 N N . ASP A 1 207 ? -7.240 25.505 6.349 1.00 84.81 207 ASP A N 1
ATOM 1593 C CA . ASP A 1 207 ? -5.936 24.835 6.457 1.00 84.81 207 ASP A CA 1
ATOM 1594 C C . ASP A 1 207 ? -5.247 24.717 5.082 1.00 84.81 207 ASP A C 1
ATOM 1596 O O . ASP A 1 207 ? -5.866 24.845 4.030 1.00 84.81 207 ASP A O 1
ATOM 1600 N N . THR A 1 208 ? -3.937 24.494 5.087 1.00 82.69 208 THR A N 1
ATOM 1601 C CA . THR A 1 208 ? -3.118 24.173 3.911 1.00 82.69 208 THR A CA 1
ATOM 1602 C C . THR A 1 208 ? -2.515 22.770 3.984 1.00 82.69 208 THR A C 1
ATOM 1604 O O . THR A 1 208 ? -1.802 22.397 3.070 1.00 82.69 208 THR A O 1
ATOM 1607 N N . TYR A 1 209 ? -2.781 21.992 5.039 1.00 83.94 209 TYR A N 1
ATOM 1608 C CA . TYR A 1 209 ? -2.381 20.588 5.220 1.00 83.94 209 TYR A CA 1
ATOM 1609 C C . TYR A 1 209 ? -3.627 19.705 5.391 1.00 83.94 209 TYR A C 1
ATOM 1611 O O . TYR A 1 209 ? -3.842 19.061 6.425 1.00 83.94 209 TYR A O 1
ATOM 1619 N N . CYS A 1 210 ? -4.501 19.749 4.386 1.00 85.56 210 CYS A N 1
ATOM 1620 C CA . CYS A 1 210 ? -5.897 19.338 4.540 1.00 85.56 210 CYS A CA 1
ATOM 1621 C C . CYS A 1 210 ? -6.165 17.859 4.262 1.00 85.56 210 CYS A C 1
ATOM 1623 O O . CYS A 1 210 ? -7.161 17.324 4.740 1.00 85.56 210 CYS A O 1
ATOM 1625 N N . ALA A 1 211 ? -5.340 17.192 3.457 1.00 94.75 211 ALA A N 1
ATOM 1626 C CA . ALA A 1 211 ? -5.638 15.832 3.027 1.00 94.75 211 ALA A CA 1
ATOM 1627 C C . ALA A 1 211 ? -4.381 15.001 2.803 1.00 94.75 211 ALA A C 1
ATOM 1629 O O . ALA A 1 211 ? -3.460 15.419 2.091 1.00 94.75 211 ALA A O 1
ATOM 1630 N N . ALA A 1 212 ? -4.400 13.793 3.363 1.00 97.44 212 ALA A N 1
ATOM 1631 C CA . ALA A 1 212 ? -3.395 12.780 3.117 1.00 97.44 212 ALA A CA 1
ATOM 1632 C C . ALA A 1 212 ? -4.004 11.418 2.768 1.00 97.44 212 ALA A C 1
ATOM 1634 O O . ALA A 1 212 ? -5.016 11.009 3.342 1.00 97.44 212 ALA A O 1
ATOM 1635 N N . GLY A 1 213 ? -3.353 10.681 1.868 1.00 98.12 213 GLY A N 1
ATOM 1636 C CA . GLY A 1 213 ? -3.791 9.340 1.485 1.00 98.12 213 GLY A CA 1
ATOM 1637 C C . GLY A 1 213 ? -3.659 8.308 2.607 1.00 98.12 213 GLY A C 1
ATOM 1638 O O . GLY A 1 213 ? -4.377 7.315 2.576 1.00 98.12 213 GLY A O 1
ATOM 1639 N N . MET A 1 214 ? -2.824 8.535 3.633 1.00 98.50 214 MET A N 1
ATOM 1640 C CA . MET A 1 214 ? -2.774 7.679 4.830 1.00 98.50 214 MET A CA 1
ATOM 1641 C C . MET A 1 214 ? -2.912 8.456 6.139 1.00 98.50 214 MET A C 1
ATOM 1643 O O . MET A 1 214 ? -3.882 8.242 6.865 1.00 98.50 214 MET A O 1
ATOM 1647 N N . VAL A 1 215 ? -1.961 9.339 6.455 1.00 98.69 215 VAL A N 1
ATOM 1648 C CA . VAL A 1 215 ? -1.874 10.011 7.761 1.00 98.69 215 VAL A CA 1
ATOM 1649 C C . VAL A 1 215 ? -1.809 11.515 7.565 1.00 98.69 215 VAL A C 1
ATOM 1651 O O . VAL A 1 215 ? -0.919 11.996 6.875 1.00 98.69 215 VAL A O 1
ATOM 1654 N N . ARG A 1 216 ? -2.700 12.294 8.185 1.00 97.81 216 ARG A N 1
ATOM 1655 C CA . ARG A 1 216 ? -2.655 13.758 8.029 1.00 97.81 216 ARG A CA 1
ATOM 1656 C C . ARG A 1 216 ? -1.357 14.325 8.600 1.00 97.81 216 ARG A C 1
ATOM 1658 O O . ARG A 1 216 ? -0.634 14.991 7.867 1.00 97.81 216 ARG A O 1
ATOM 1665 N N . ALA A 1 217 ? -1.002 14.051 9.857 1.00 97.7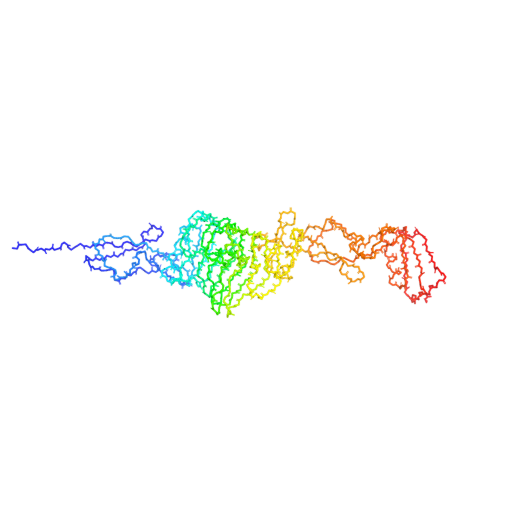5 217 ALA A N 1
ATOM 1666 C CA . ALA A 1 217 ? 0.307 14.467 10.360 1.00 97.75 217 ALA A CA 1
ATOM 1667 C C . ALA A 1 217 ? 0.992 13.500 11.330 1.00 97.75 217 ALA A C 1
ATOM 1669 O O . ALA A 1 217 ? 0.352 12.862 12.165 1.00 97.75 217 ALA A O 1
ATOM 1670 N N . ALA A 1 218 ? 2.323 13.454 11.237 1.00 98.44 218 ALA A N 1
ATOM 1671 C CA . ALA A 1 218 ? 3.180 12.885 12.270 1.00 98.44 218 ALA A CA 1
ATOM 1672 C C . ALA A 1 218 ? 3.322 13.885 13.428 1.00 98.44 218 ALA A C 1
ATOM 1674 O O . ALA A 1 218 ? 3.748 15.028 13.227 1.00 98.44 218 ALA A O 1
ATOM 1675 N N . TYR A 1 219 ? 2.919 13.455 14.620 1.00 97.56 219 TYR A N 1
ATOM 1676 C CA . TYR A 1 219 ? 2.910 14.251 15.842 1.00 97.56 219 TYR A CA 1
ATOM 1677 C C . TYR A 1 219 ? 4.315 14.388 16.443 1.00 97.56 219 TYR A C 1
ATOM 1679 O O . TYR A 1 219 ? 5.199 13.593 16.127 1.00 97.56 219 TYR A O 1
ATOM 1687 N N . SER A 1 220 ? 4.506 15.396 17.301 1.00 98.06 220 SER A N 1
ATOM 1688 C CA . SER A 1 220 ? 5.793 15.708 17.942 1.00 98.06 220 SER A CA 1
ATOM 1689 C C . SER A 1 220 ? 6.413 14.483 18.617 1.00 98.06 220 SER A C 1
ATOM 1691 O O . SER A 1 220 ? 5.705 13.652 19.189 1.00 98.06 220 SER A O 1
ATOM 1693 N N . GLU A 1 221 ? 7.730 14.348 18.449 1.00 98.06 221 GLU A N 1
ATOM 1694 C CA . GLU A 1 221 ? 8.563 13.205 18.867 1.00 98.06 221 GLU A CA 1
ATOM 1695 C C . GLU A 1 221 ? 8.175 11.840 18.249 1.00 98.06 221 GLU A C 1
ATOM 1697 O O . GLU A 1 221 ? 8.781 10.807 18.558 1.00 98.06 221 GLU A O 1
ATOM 1702 N N . GLY A 1 222 ? 7.185 11.809 17.352 1.00 98.44 222 GLY A N 1
ATOM 1703 C CA . GLY A 1 222 ? 6.690 10.597 16.712 1.00 98.44 222 GLY A CA 1
ATOM 1704 C C . GLY A 1 222 ? 7.708 9.962 15.764 1.00 98.44 222 GLY A C 1
ATOM 1705 O O . GLY A 1 222 ? 8.369 10.636 14.974 1.00 98.44 222 GLY A O 1
ATOM 1706 N N . LYS A 1 223 ? 7.793 8.633 15.800 1.00 98.75 223 LYS A N 1
ATOM 1707 C CA . LYS A 1 223 ? 8.603 7.798 14.907 1.00 98.75 223 LYS A CA 1
ATOM 1708 C C . LYS A 1 223 ? 7.673 6.897 14.115 1.00 98.75 223 LYS A C 1
ATOM 1710 O O . LYS A 1 223 ? 7.292 5.822 14.569 1.00 98.75 223 LYS A O 1
ATOM 1715 N N . ILE A 1 224 ? 7.271 7.374 12.945 1.00 98.88 224 ILE A N 1
ATOM 1716 C CA . ILE A 1 224 ? 6.231 6.738 12.145 1.00 98.88 224 ILE A CA 1
ATOM 1717 C C . ILE A 1 224 ? 6.880 5.916 11.038 1.00 98.88 224 ILE A C 1
ATOM 1719 O O . ILE A 1 224 ? 7.642 6.442 10.225 1.00 98.88 224 ILE A O 1
ATOM 1723 N N . THR A 1 225 ? 6.578 4.620 11.007 1.00 98.94 225 THR A N 1
ATOM 1724 C CA . THR A 1 225 ? 7.124 3.689 10.012 1.00 98.94 225 THR A CA 1
ATOM 1725 C C . THR A 1 225 ? 6.025 3.207 9.076 1.00 98.94 225 THR A C 1
ATOM 1727 O O . THR A 1 225 ? 4.995 2.710 9.525 1.00 98.94 225 THR A O 1
ATOM 1730 N N . PHE A 1 226 ? 6.266 3.313 7.773 1.00 98.94 226 PHE A N 1
ATOM 1731 C CA . PHE A 1 226 ? 5.435 2.756 6.713 1.00 98.94 226 PHE A CA 1
ATOM 1732 C C . PHE A 1 226 ? 6.229 1.663 6.011 1.00 98.94 226 PHE A C 1
ATOM 1734 O O . PHE A 1 226 ? 7.287 1.927 5.443 1.00 98.94 226 PHE A O 1
ATOM 1741 N N . LYS A 1 227 ? 5.731 0.431 6.047 1.00 98.69 227 LYS A N 1
ATOM 1742 C CA . LYS A 1 227 ? 6.413 -0.719 5.459 1.00 98.69 227 LYS A CA 1
ATOM 1743 C C . LYS A 1 227 ? 5.486 -1.455 4.511 1.00 98.69 227 LYS A C 1
ATOM 1745 O O . LYS A 1 227 ? 4.438 -1.925 4.930 1.00 98.69 227 LYS A O 1
ATOM 1750 N N . ASP A 1 228 ? 5.900 -1.629 3.263 1.00 98.25 228 ASP A N 1
ATOM 1751 C CA . ASP A 1 228 ? 5.110 -2.348 2.266 1.00 98.25 228 ASP A CA 1
ATOM 1752 C C . ASP A 1 228 ? 3.697 -1.738 2.104 1.00 98.25 228 ASP A C 1
ATOM 1754 O O . ASP A 1 228 ? 2.696 -2.440 2.204 1.00 98.25 228 ASP A O 1
ATOM 1758 N N . CYS A 1 229 ? 3.603 -0.415 1.923 1.00 98.75 229 CYS A N 1
ATOM 1759 C CA . CYS A 1 229 ? 2.324 0.303 1.847 1.00 98.75 229 CYS A CA 1
ATOM 1760 C C . CYS A 1 229 ? 2.070 0.920 0.461 1.00 98.75 229 CYS A C 1
ATOM 1762 O O . CYS A 1 229 ? 3.005 1.329 -0.232 1.00 98.75 229 CYS A O 1
ATOM 1764 N N . ILE A 1 230 ? 0.792 1.031 0.082 1.00 98.44 230 ILE A N 1
ATOM 1765 C CA . ILE A 1 230 ? 0.340 1.599 -1.200 1.00 98.44 230 ILE A CA 1
ATOM 1766 C C . ILE A 1 230 ? -0.650 2.739 -0.953 1.00 98.44 230 ILE A C 1
ATOM 1768 O O . ILE A 1 230 ? -1.586 2.591 -0.167 1.00 98.44 230 ILE A O 1
ATOM 1772 N N . VAL A 1 231 ? -0.501 3.836 -1.694 1.00 98.56 231 VAL A N 1
ATOM 1773 C CA . VAL A 1 231 ? -1.556 4.840 -1.882 1.00 98.56 231 VAL A CA 1
ATOM 1774 C C . VAL A 1 231 ? -1.881 4.948 -3.371 1.00 98.56 231 VAL A C 1
ATOM 1776 O O . VAL A 1 231 ? -1.084 5.475 -4.149 1.00 98.56 231 VAL A O 1
ATOM 1779 N N . ALA A 1 232 ? -3.062 4.461 -3.744 1.00 97.00 232 ALA A N 1
ATOM 1780 C CA . ALA A 1 232 ? -3.571 4.428 -5.116 1.00 97.00 232 ALA A CA 1
ATOM 1781 C C . ALA A 1 232 ? -4.769 5.365 -5.346 1.00 97.00 232 ALA A C 1
ATOM 1783 O O . ALA A 1 232 ? -5.071 5.718 -6.482 1.00 97.00 232 ALA A O 1
ATOM 1784 N N . GLY A 1 233 ? -5.430 5.808 -4.272 1.00 94.69 233 GLY A N 1
ATOM 1785 C CA . GLY A 1 233 ? -6.600 6.680 -4.365 1.00 94.69 233 GLY A CA 1
ATOM 1786 C C . GLY A 1 233 ? -6.295 8.094 -4.876 1.00 94.69 233 GLY A C 1
ATOM 1787 O O . GLY A 1 233 ? -5.185 8.605 -4.721 1.00 94.69 233 GLY A O 1
ATOM 1788 N N . ASP A 1 234 ? -7.305 8.751 -5.453 1.00 96.50 234 ASP A N 1
ATOM 1789 C CA . ASP A 1 234 ? -7.215 10.137 -5.933 1.00 96.50 234 ASP A CA 1
ATOM 1790 C C . ASP A 1 234 ? -7.279 11.150 -4.784 1.00 96.50 234 ASP A C 1
ATOM 1792 O O . ASP A 1 234 ? -8.145 11.058 -3.914 1.00 96.50 234 ASP A O 1
ATOM 1796 N N . LEU A 1 235 ? -6.442 12.188 -4.828 1.00 97.25 235 LEU A N 1
ATOM 1797 C CA . LEU A 1 235 ? -6.467 13.298 -3.879 1.00 97.25 235 LEU A CA 1
ATOM 1798 C C . LEU A 1 235 ? -6.866 14.604 -4.582 1.00 97.25 235 LEU A C 1
ATOM 1800 O O . LEU A 1 235 ? -6.094 15.176 -5.349 1.00 97.25 235 LEU A O 1
ATOM 1804 N N . ASN A 1 236 ? -8.062 15.120 -4.294 1.00 97.25 236 ASN A N 1
ATOM 1805 C CA . ASN A 1 236 ? -8.597 16.306 -4.965 1.00 97.25 236 ASN A CA 1
ATOM 1806 C C . ASN A 1 236 ? -9.023 17.407 -3.979 1.00 97.25 236 ASN A C 1
ATOM 1808 O O . ASN A 1 236 ? -10.027 17.272 -3.282 1.00 97.25 236 ASN A O 1
ATOM 1812 N N . GLY A 1 237 ? -8.306 18.532 -3.973 1.00 96.81 237 GLY A N 1
ATOM 1813 C CA . GLY A 1 237 ? -8.717 19.766 -3.296 1.00 96.81 237 GLY A CA 1
ATOM 1814 C C . GLY A 1 237 ? -9.688 20.593 -4.150 1.00 96.81 237 GLY A C 1
ATOM 1815 O O . GLY A 1 237 ? -9.484 20.745 -5.358 1.00 96.81 237 GLY A O 1
ATOM 1816 N N . THR A 1 238 ? -10.744 21.164 -3.567 1.00 97.00 238 THR A N 1
ATOM 1817 C CA . THR A 1 238 ? -11.748 21.977 -4.291 1.00 97.00 238 THR A CA 1
ATOM 1818 C C . THR A 1 238 ? -11.595 23.482 -4.076 1.00 97.00 238 THR A C 1
ATOM 1820 O O . THR A 1 238 ? -12.256 24.272 -4.747 1.00 97.00 238 THR A O 1
ATOM 1823 N N . THR A 1 239 ? -10.711 23.896 -3.175 1.00 96.00 239 THR A N 1
ATOM 1824 C CA . THR A 1 239 ? -10.382 25.297 -2.863 1.00 96.00 239 THR A CA 1
ATOM 1825 C C . THR A 1 239 ? -8.895 25.543 -3.119 1.00 96.00 239 THR A C 1
ATOM 1827 O O . THR A 1 239 ? -8.140 24.602 -3.354 1.00 96.00 239 THR A O 1
ATOM 1830 N N . ASP A 1 240 ? -8.436 26.795 -3.097 1.00 94.31 240 ASP A N 1
ATOM 1831 C CA . ASP A 1 240 ? -6.995 27.055 -3.213 1.00 94.31 240 ASP A CA 1
ATOM 1832 C C . ASP A 1 240 ? -6.203 26.562 -1.998 1.00 94.31 240 ASP A C 1
ATOM 1834 O O . ASP A 1 240 ? -5.084 26.084 -2.181 1.00 94.31 240 ASP A O 1
ATOM 1838 N N . ASN A 1 241 ? -6.802 26.625 -0.805 1.00 93.00 241 ASN A N 1
ATOM 1839 C CA . ASN A 1 241 ? -6.204 26.205 0.462 1.00 93.00 241 ASN A CA 1
ATOM 1840 C C . ASN A 1 241 ? -6.096 24.677 0.570 1.00 93.00 241 ASN A C 1
ATOM 1842 O O . ASN A 1 241 ? -4.995 24.167 0.750 1.00 93.00 241 ASN A O 1
ATOM 1846 N N . SER A 1 242 ? -7.175 23.945 0.281 1.00 93.94 242 SER A N 1
ATOM 1847 C CA . SER A 1 242 ? -7.174 22.469 0.234 1.00 93.94 242 SER A CA 1
ATOM 1848 C C . SER A 1 242 ? -6.274 21.858 -0.843 1.00 93.94 242 SER A C 1
ATOM 1850 O O . SER A 1 242 ? -6.015 20.661 -0.797 1.00 93.94 242 SER A O 1
ATOM 1852 N N . LYS A 1 243 ? -5.796 22.652 -1.811 1.00 95.31 243 LYS A N 1
ATOM 1853 C CA . LYS A 1 243 ? -4.792 22.233 -2.804 1.00 95.31 243 LYS A CA 1
ATOM 1854 C C . LYS A 1 243 ? -3.358 22.458 -2.334 1.00 95.31 243 LYS A C 1
ATOM 1856 O O . LYS A 1 243 ? -2.432 21.969 -2.980 1.00 95.31 243 LYS A O 1
ATOM 1861 N N . GLN A 1 244 ? -3.139 23.237 -1.280 1.00 94.12 244 GLN A N 1
ATOM 1862 C CA . GLN A 1 244 ? -1.805 23.403 -0.717 1.00 94.12 244 GLN A CA 1
ATOM 1863 C C . GLN A 1 244 ? -1.433 22.165 0.098 1.00 94.12 244 GLN A C 1
ATOM 1865 O O . GLN A 1 244 ? -2.309 21.456 0.577 1.00 94.12 244 GLN A O 1
ATOM 1870 N N . ASN A 1 245 ? -0.127 21.900 0.178 1.00 92.00 245 ASN A N 1
ATOM 1871 C CA . ASN A 1 245 ? 0.539 20.908 1.032 1.00 92.00 245 ASN A CA 1
ATOM 1872 C C . ASN A 1 245 ? -0.212 19.597 1.326 1.00 92.00 245 ASN A C 1
ATOM 1874 O O . ASN A 1 245 ? -0.122 19.077 2.432 1.00 92.00 245 ASN A O 1
ATOM 1878 N N . MET A 1 246 ? -0.903 19.031 0.336 1.00 94.69 246 MET A N 1
ATOM 1879 C CA . MET A 1 246 ? -1.488 17.691 0.411 1.00 94.69 246 MET A CA 1
ATOM 1880 C C . MET A 1 246 ? -0.385 16.621 0.438 1.00 94.69 246 MET A C 1
ATOM 1882 O O . MET A 1 246 ? 0.723 16.844 -0.050 1.00 94.69 246 MET A O 1
ATOM 1886 N N . GLY A 1 247 ? -0.681 15.448 0.992 1.00 95.69 247 GLY A N 1
ATOM 1887 C CA . GLY A 1 247 ? 0.295 14.365 1.131 1.00 95.69 247 GLY A CA 1
ATOM 1888 C C . GLY A 1 247 ? -0.175 13.084 0.467 1.00 95.69 247 GLY A C 1
ATOM 1889 O O . GLY A 1 247 ? -1.257 12.606 0.782 1.00 95.69 247 GLY A O 1
ATOM 1890 N N . GLY A 1 248 ? 0.635 12.474 -0.396 1.00 97.38 248 GLY A N 1
ATOM 1891 C CA . GLY A 1 248 ? 0.346 11.125 -0.888 1.00 97.38 248 GLY A CA 1
ATOM 1892 C C . GLY A 1 248 ? 0.206 10.156 0.288 1.00 97.38 248 GLY A C 1
ATOM 1893 O O . GLY A 1 248 ? -0.867 9.608 0.508 1.00 97.38 248 GLY A O 1
ATOM 1894 N N . PHE A 1 249 ? 1.234 10.044 1.129 1.00 98.56 249 PHE A N 1
ATOM 1895 C CA . PHE A 1 249 ? 1.156 9.303 2.393 1.00 98.56 249 PHE A CA 1
ATOM 1896 C C . PHE A 1 249 ? 0.888 10.211 3.595 1.00 98.56 249 PHE A C 1
ATOM 1898 O O . PHE A 1 249 ? -0.084 9.986 4.320 1.00 98.56 249 PHE A O 1
ATOM 1905 N N . VAL A 1 250 ? 1.736 11.225 3.796 1.00 98.44 250 VAL A N 1
ATOM 1906 C CA . VAL A 1 250 ? 1.707 12.134 4.947 1.00 98.44 250 VAL A CA 1
ATOM 1907 C C . VAL A 1 250 ? 1.780 13.584 4.489 1.00 98.44 250 VAL A C 1
ATOM 1909 O O . VAL A 1 250 ? 2.667 13.935 3.712 1.00 98.44 250 VAL A O 1
ATOM 1912 N N . CYS A 1 251 ? 0.870 14.445 4.960 1.00 95.38 251 CYS A N 1
ATOM 1913 C CA . CYS A 1 251 ? 0.879 15.856 4.564 1.00 95.38 251 CYS A CA 1
ATOM 1914 C C . CYS A 1 251 ? 1.640 16.763 5.549 1.00 95.38 251 CYS A C 1
ATOM 1916 O O . CYS A 1 251 ? 2.385 17.636 5.111 1.00 95.38 251 CYS A O 1
ATOM 1918 N N . GLY A 1 252 ? 1.520 16.536 6.862 1.00 96.12 252 GLY A N 1
ATOM 1919 C CA . GLY A 1 252 ? 2.209 17.297 7.912 1.00 96.12 252 GLY A CA 1
ATOM 1920 C C . GLY A 1 252 ? 3.197 16.464 8.737 1.00 96.12 252 GLY A C 1
ATOM 1921 O O . GLY A 1 252 ? 3.013 15.268 8.944 1.00 96.12 252 GLY A O 1
ATOM 1922 N N . GLN A 1 253 ? 4.252 17.091 9.250 1.00 97.25 253 GLN A N 1
ATOM 1923 C CA . GLN A 1 253 ? 5.243 16.434 10.107 1.00 97.25 253 GLN A CA 1
ATOM 1924 C C . GLN A 1 253 ? 5.832 17.465 11.069 1.00 97.25 253 GLN A C 1
ATOM 1926 O O . GLN A 1 253 ? 6.321 18.502 10.619 1.00 97.25 253 GLN A O 1
ATOM 1931 N N . ALA A 1 254 ? 5.763 17.194 12.375 1.00 97.69 254 ALA A N 1
ATOM 1932 C CA . ALA A 1 254 ? 6.428 18.017 13.383 1.00 97.69 254 ALA A CA 1
ATOM 1933 C C . ALA A 1 254 ? 7.957 18.000 13.195 1.00 97.69 254 ALA A C 1
ATOM 1935 O O . ALA A 1 254 ? 8.517 17.049 12.646 1.00 97.69 254 ALA A O 1
ATOM 1936 N N . ASP A 1 255 ? 8.644 19.057 13.635 1.00 97.25 255 ASP A N 1
ATOM 1937 C CA . ASP A 1 255 ? 10.080 19.229 13.369 1.00 97.25 255 ASP A CA 1
ATOM 1938 C C . ASP A 1 255 ? 10.972 18.158 14.011 1.00 97.25 255 ASP A C 1
ATOM 1940 O O . ASP A 1 255 ? 12.036 17.851 13.473 1.00 97.25 255 ASP A O 1
ATOM 1944 N N . ASP A 1 256 ? 10.526 17.592 15.126 1.00 97.56 256 ASP A N 1
ATOM 1945 C CA . ASP A 1 256 ? 11.168 16.542 15.919 1.00 97.56 256 ASP A CA 1
ATOM 1946 C C . ASP A 1 256 ? 10.617 15.131 15.626 1.00 97.56 256 ASP A C 1
ATOM 1948 O O . ASP A 1 256 ? 11.054 14.157 16.240 1.00 97.56 256 ASP A O 1
ATOM 1952 N N . ALA A 1 257 ? 9.681 15.008 14.681 1.00 98.50 257 ALA A N 1
ATOM 1953 C CA . ALA A 1 257 ? 9.106 13.739 14.255 1.00 98.50 257 ALA A CA 1
ATOM 1954 C C . ALA A 1 257 ? 9.827 13.177 13.024 1.00 98.50 257 ALA A C 1
ATOM 1956 O O . ALA A 1 257 ? 10.334 13.916 12.173 1.00 98.50 257 ALA A O 1
ATOM 1957 N N . THR A 1 258 ? 9.812 11.853 12.865 1.00 98.56 258 THR A N 1
ATOM 1958 C CA . THR A 1 258 ? 10.397 11.164 11.708 1.00 98.56 258 THR A CA 1
ATOM 1959 C C . THR A 1 258 ? 9.388 10.261 11.017 1.00 98.56 258 THR A C 1
ATOM 1961 O O . THR A 1 258 ? 8.693 9.491 11.679 1.00 98.56 258 THR A O 1
ATOM 1964 N N . CYS A 1 259 ? 9.396 10.278 9.685 1.00 98.75 259 CYS A N 1
ATOM 1965 C CA . CYS A 1 259 ? 8.664 9.330 8.853 1.00 98.75 259 CYS A CA 1
ATOM 1966 C C . CYS A 1 259 ? 9.654 8.478 8.050 1.00 98.75 259 CYS A C 1
ATOM 1968 O O . CYS A 1 259 ? 10.446 9.022 7.276 1.00 98.75 259 CYS A O 1
ATOM 1970 N N . THR A 1 260 ? 9.588 7.158 8.206 1.00 98.88 260 THR A N 1
ATOM 1971 C CA . THR A 1 260 ? 10.410 6.189 7.467 1.00 98.88 260 THR A CA 1
ATOM 1972 C C . THR A 1 260 ? 9.523 5.347 6.566 1.00 98.88 260 THR A C 1
ATOM 1974 O O . THR A 1 260 ? 8.495 4.845 7.012 1.00 98.88 260 THR A O 1
ATOM 1977 N N . PHE A 1 261 ? 9.923 5.194 5.307 1.00 98.88 261 PHE A N 1
ATOM 1978 C CA . PHE A 1 261 ? 9.196 4.432 4.300 1.00 98.88 261 PHE A CA 1
ATOM 1979 C C . PHE A 1 261 ? 10.093 3.339 3.731 1.00 98.88 261 PHE A C 1
ATOM 1981 O O . PHE A 1 261 ? 11.148 3.631 3.169 1.00 98.88 261 PHE A O 1
ATOM 1988 N N . ASP A 1 262 ? 9.641 2.095 3.833 1.00 98.62 262 ASP A N 1
ATOM 1989 C CA . ASP A 1 262 ? 10.316 0.919 3.301 1.00 98.62 262 ASP A CA 1
ATOM 1990 C C . ASP A 1 262 ? 9.407 0.229 2.286 1.00 98.62 262 ASP A C 1
ATOM 1992 O O . ASP A 1 262 ? 8.322 -0.240 2.635 1.00 98.62 262 ASP A O 1
ATOM 1996 N N . ASN A 1 263 ? 9.854 0.137 1.031 1.00 98.38 263 ASN A N 1
ATOM 1997 C CA . ASN A 1 263 ? 9.116 -0.516 -0.055 1.00 98.38 263 ASN A CA 1
ATOM 1998 C C . ASN A 1 263 ? 7.699 0.063 -0.226 1.00 98.38 263 ASN A C 1
ATOM 2000 O O . ASN A 1 263 ? 6.725 -0.677 -0.171 1.00 98.38 263 ASN A O 1
ATOM 2004 N N . CYS A 1 264 ? 7.557 1.384 -0.361 1.00 98.75 264 CYS A N 1
ATOM 2005 C CA . CYS A 1 264 ? 6.247 2.038 -0.483 1.00 98.75 264 CYS A CA 1
ATOM 2006 C C . CYS A 1 264 ? 5.987 2.565 -1.900 1.00 98.75 264 CYS A C 1
ATOM 2008 O O . CYS A 1 264 ? 6.915 2.953 -2.615 1.00 98.75 264 CYS A O 1
ATOM 2010 N N . LEU A 1 265 ? 4.713 2.607 -2.290 1.00 98.44 265 LEU A N 1
ATOM 2011 C CA . LEU A 1 265 ? 4.287 2.981 -3.637 1.00 98.44 265 LEU A CA 1
ATOM 2012 C C . LEU A 1 265 ? 3.161 4.029 -3.616 1.00 98.44 265 LEU A C 1
ATOM 2014 O O . LEU A 1 265 ? 2.131 3.823 -2.978 1.00 98.44 265 LEU A O 1
ATOM 2018 N N . TYR A 1 266 ? 3.342 5.128 -4.354 1.00 98.19 266 TYR A N 1
ATOM 2019 C CA . TYR A 1 266 ? 2.299 6.125 -4.628 1.00 98.19 266 TYR A CA 1
ATOM 2020 C C . TYR A 1 266 ? 1.895 6.110 -6.113 1.00 98.19 266 TYR A C 1
ATOM 2022 O O . TYR A 1 266 ? 2.686 6.488 -6.981 1.00 98.19 266 TYR A O 1
ATOM 2030 N N . THR A 1 267 ? 0.661 5.712 -6.419 1.00 96.75 267 THR A N 1
ATOM 2031 C CA . THR A 1 267 ? 0.109 5.703 -7.791 1.00 96.75 267 THR A CA 1
ATOM 2032 C C . THR A 1 267 ? -1.065 6.659 -7.982 1.00 96.75 267 THR A C 1
ATOM 2034 O O . THR A 1 267 ? -1.378 7.000 -9.123 1.00 96.75 267 THR A O 1
ATOM 2037 N N . GLY A 1 268 ? -1.663 7.153 -6.893 1.00 95.62 268 GLY A N 1
ATOM 2038 C CA . GLY A 1 268 ? -2.839 8.024 -6.937 1.00 95.62 268 GLY A CA 1
ATOM 2039 C C . GLY A 1 268 ? -2.656 9.297 -7.761 1.00 95.62 268 GLY A C 1
ATOM 2040 O O . GLY A 1 268 ? -1.540 9.790 -7.943 1.00 95.62 268 GLY A O 1
ATOM 2041 N N . THR A 1 269 ? -3.755 9.850 -8.278 1.00 96.56 269 THR A N 1
ATOM 2042 C CA . THR A 1 269 ? -3.729 11.171 -8.926 1.00 96.56 269 THR A CA 1
ATOM 2043 C C . THR A 1 269 ? -3.883 12.282 -7.892 1.00 96.56 269 THR A C 1
ATOM 2045 O O . THR A 1 269 ? -4.417 12.069 -6.801 1.00 96.56 269 THR A O 1
ATOM 2048 N N . ASN A 1 270 ? -3.405 13.488 -8.205 1.00 96.31 270 ASN A N 1
ATOM 2049 C CA . ASN A 1 270 ? -3.626 14.646 -7.347 1.00 96.31 270 ASN A CA 1
ATOM 2050 C C . ASN A 1 270 ? -3.714 15.958 -8.136 1.00 96.31 270 ASN A C 1
ATOM 2052 O O . ASN A 1 270 ? -3.205 16.065 -9.250 1.00 96.31 270 ASN A O 1
ATOM 2056 N N . ASN A 1 271 ? -4.355 16.967 -7.541 1.00 96.25 271 ASN A N 1
ATOM 2057 C CA . ASN A 1 271 ? -4.395 18.339 -8.062 1.00 96.25 271 ASN A CA 1
ATOM 2058 C C . ASN A 1 271 ? -3.672 19.344 -7.143 1.00 96.25 271 ASN A C 1
ATOM 2060 O O . ASN A 1 271 ? -4.009 20.536 -7.122 1.00 96.25 271 ASN A O 1
ATOM 2064 N N . ALA A 1 272 ? -2.711 18.852 -6.360 1.00 94.38 272 ALA A N 1
ATOM 2065 C CA . ALA A 1 272 ? -2.021 19.638 -5.357 1.00 94.38 272 ALA A CA 1
ATOM 2066 C C . ALA A 1 272 ? -1.122 20.706 -6.005 1.00 94.38 272 ALA A C 1
ATOM 2068 O O . ALA A 1 272 ? -0.458 20.477 -7.013 1.00 94.38 272 ALA A O 1
ATOM 2069 N N . LYS A 1 273 ? -1.081 21.892 -5.395 1.00 93.31 273 LYS A N 1
ATOM 2070 C CA . LYS A 1 273 ? -0.174 23.002 -5.738 1.00 93.31 273 LYS A CA 1
ATOM 2071 C C . LYS A 1 273 ? 1.107 23.001 -4.888 1.00 93.31 273 LYS A C 1
ATOM 2073 O O . LYS A 1 273 ? 2.036 23.741 -5.192 1.00 93.31 273 LYS A O 1
ATOM 2078 N N . GLY A 1 274 ? 1.148 22.180 -3.839 1.00 92.19 274 GLY A N 1
ATOM 2079 C CA . GLY A 1 274 ? 2.262 22.006 -2.905 1.00 92.19 274 GLY A CA 1
ATOM 2080 C C . GLY A 1 274 ? 2.374 20.547 -2.453 1.00 92.19 274 GLY A C 1
ATOM 2081 O O . GLY A 1 274 ? 1.778 19.667 -3.068 1.00 92.19 274 GLY A O 1
ATOM 2082 N N . GLY A 1 275 ? 3.086 20.292 -1.354 1.00 93.62 275 GLY A N 1
ATOM 2083 C CA . GLY A 1 275 ? 3.054 18.983 -0.689 1.00 93.62 275 GLY A CA 1
ATOM 2084 C C . GLY A 1 275 ? 4.003 17.934 -1.259 1.00 93.62 275 GLY A C 1
ATOM 2085 O O . GLY A 1 275 ? 4.960 18.280 -1.955 1.00 93.62 275 GLY A O 1
ATOM 2086 N N . TYR A 1 276 ? 3.763 16.668 -0.910 1.00 95.56 276 TYR A N 1
ATOM 2087 C CA . TYR A 1 276 ? 4.750 15.587 -0.998 1.00 95.56 276 TYR A CA 1
ATOM 2088 C C . TYR A 1 276 ? 4.099 14.247 -1.350 1.00 95.56 276 TYR A C 1
ATOM 2090 O O . TYR A 1 276 ? 3.026 13.933 -0.840 1.00 95.56 276 TYR A O 1
ATOM 2098 N N . ALA A 1 277 ? 4.776 13.407 -2.139 1.00 96.81 277 ALA A N 1
ATOM 2099 C CA . ALA A 1 277 ? 4.316 12.033 -2.363 1.00 96.81 277 ALA A CA 1
ATOM 2100 C C . ALA A 1 277 ? 4.380 11.194 -1.072 1.00 96.81 277 ALA A C 1
ATOM 2102 O O . ALA A 1 277 ? 3.461 10.427 -0.804 1.00 96.81 277 ALA A O 1
ATOM 2103 N N . PHE A 1 278 ? 5.415 11.378 -0.240 1.00 98.12 278 PHE A N 1
ATOM 2104 C CA . PHE A 1 278 ? 5.632 10.572 0.968 1.00 98.12 278 PHE A CA 1
ATOM 2105 C C . PHE A 1 278 ? 5.426 11.367 2.264 1.00 98.12 278 PHE A C 1
ATOM 2107 O O . PHE A 1 278 ? 4.451 11.125 2.968 1.00 98.12 278 PHE A O 1
ATOM 2114 N N . ALA A 1 279 ? 6.307 12.314 2.596 1.00 97.62 279 ALA A N 1
ATOM 2115 C CA . ALA A 1 279 ? 6.174 13.170 3.784 1.00 97.62 279 ALA A CA 1
ATOM 2116 C C . ALA A 1 279 ? 7.054 14.426 3.652 1.00 97.62 279 ALA A C 1
ATOM 2118 O O . ALA A 1 279 ? 7.924 14.448 2.788 1.00 97.62 279 ALA A O 1
ATOM 2119 N N . PRO A 1 280 ? 6.924 15.454 4.510 1.00 96.00 280 PRO A N 1
ATOM 2120 C CA . PRO A 1 280 ? 7.790 16.636 4.453 1.00 96.00 280 PRO A CA 1
ATOM 2121 C C . PRO A 1 280 ? 9.297 16.361 4.603 1.00 96.00 280 PRO A C 1
ATOM 2123 O O . PRO A 1 280 ? 10.093 16.916 3.845 1.00 96.00 280 PRO A O 1
ATOM 2126 N N . LYS A 1 281 ? 9.707 15.499 5.547 1.00 95.06 281 LYS A N 1
ATOM 2127 C CA . LYS A 1 281 ? 11.119 15.128 5.785 1.00 95.06 281 LYS A CA 1
ATOM 2128 C C . LYS A 1 281 ? 11.252 13.597 5.908 1.00 95.06 281 LYS A C 1
ATOM 2130 O O . LYS A 1 281 ? 11.428 13.094 7.023 1.00 95.06 281 LYS A O 1
ATOM 2135 N N . PRO A 1 282 ? 11.106 12.837 4.804 1.00 97.56 282 PRO A N 1
ATOM 2136 C CA . PRO A 1 282 ? 11.034 11.385 4.856 1.00 97.56 282 PRO A CA 1
ATOM 2137 C C . PRO A 1 282 ? 12.421 10.735 4.788 1.00 97.56 282 PRO A C 1
ATOM 2139 O O . PRO A 1 282 ? 13.313 11.215 4.089 1.00 97.56 282 PRO A O 1
ATOM 2142 N N . THR A 1 283 ? 12.565 9.576 5.429 1.00 98.69 283 THR A N 1
ATOM 2143 C CA . THR A 1 283 ? 13.604 8.592 5.090 1.00 98.69 283 THR A CA 1
ATOM 2144 C C . THR A 1 283 ? 12.997 7.589 4.115 1.00 98.69 283 THR A C 1
ATOM 2146 O O . THR A 1 283 ? 12.025 6.922 4.462 1.00 98.69 283 THR A O 1
ATOM 2149 N N . LEU A 1 284 ? 13.526 7.507 2.892 1.00 98.62 284 LEU A N 1
ATOM 2150 C CA . LEU A 1 284 ? 12.962 6.683 1.819 1.00 98.62 284 LEU A CA 1
ATOM 2151 C C . LEU A 1 284 ? 13.897 5.532 1.457 1.00 98.62 284 LEU A C 1
ATOM 2153 O O . LEU A 1 284 ? 15.005 5.762 0.977 1.00 98.62 284 LEU A O 1
ATOM 2157 N N . ASN A 1 285 ? 13.403 4.306 1.596 1.00 98.25 285 ASN A N 1
ATOM 2158 C CA . ASN A 1 285 ? 14.083 3.087 1.189 1.00 98.25 285 ASN A CA 1
ATOM 2159 C C . ASN A 1 285 ? 13.208 2.356 0.164 1.00 98.25 285 ASN A C 1
ATOM 2161 O O . ASN A 1 285 ? 12.106 1.907 0.481 1.00 98.25 285 ASN A O 1
ATOM 2165 N N . ASN A 1 286 ? 13.692 2.236 -1.077 1.00 98.25 286 ASN A N 1
ATOM 2166 C CA . ASN A 1 286 ? 13.001 1.512 -2.153 1.00 98.25 286 ASN A CA 1
ATOM 2167 C C . ASN A 1 286 ? 11.554 2.000 -2.395 1.00 98.25 286 ASN A C 1
ATOM 2169 O O . ASN A 1 286 ? 10.611 1.215 -2.375 1.00 98.25 286 ASN A O 1
ATOM 2173 N N . CYS A 1 287 ? 11.366 3.311 -2.561 1.00 98.62 287 CYS A N 1
ATOM 2174 C CA . CYS A 1 287 ? 10.045 3.933 -2.670 1.00 98.62 287 CYS A CA 1
ATOM 2175 C C . CYS A 1 287 ? 9.820 4.542 -4.057 1.00 98.62 287 CYS A C 1
ATOM 2177 O O . CYS A 1 287 ? 10.682 5.271 -4.553 1.00 98.62 287 CYS A O 1
ATOM 2179 N N . TYR A 1 288 ? 8.652 4.288 -4.650 1.00 98.44 288 TYR A N 1
ATOM 2180 C CA . TYR A 1 288 ? 8.331 4.684 -6.025 1.00 98.44 288 TYR A CA 1
ATOM 2181 C C . TYR A 1 288 ? 7.068 5.535 -6.100 1.00 98.44 288 TYR A C 1
ATOM 2183 O O . TYR A 1 288 ? 6.147 5.367 -5.298 1.00 98.44 288 TYR A O 1
ATOM 2191 N N . TYR A 1 289 ? 7.006 6.426 -7.086 1.00 97.88 289 TYR A N 1
ATOM 2192 C CA . TYR A 1 289 ? 5.816 7.229 -7.351 1.00 97.88 289 TYR A CA 1
ATOM 2193 C C . TYR A 1 289 ? 5.560 7.396 -8.853 1.00 97.88 289 TYR A C 1
ATOM 2195 O O . TYR A 1 289 ? 6.506 7.485 -9.633 1.00 97.88 289 TYR A O 1
ATOM 2203 N N . VAL A 1 290 ? 4.289 7.475 -9.258 1.00 95.50 290 VAL A N 1
ATOM 2204 C CA . VAL A 1 290 ? 3.902 7.805 -10.646 1.00 95.50 290 VAL A CA 1
ATOM 2205 C C . VAL A 1 290 ? 3.627 9.294 -10.789 1.00 95.50 290 VAL A C 1
ATOM 2207 O O . VAL A 1 290 ? 4.309 10.002 -11.526 1.00 95.50 290 VAL A O 1
ATOM 2210 N N . ASN A 1 291 ? 2.630 9.789 -10.057 1.00 93.50 291 ASN A N 1
ATOM 2211 C CA . ASN A 1 291 ? 2.211 11.179 -10.146 1.00 93.50 291 ASN A CA 1
ATOM 2212 C C . ASN A 1 291 ? 3.001 12.010 -9.136 1.00 93.50 291 ASN A C 1
ATOM 2214 O O . ASN A 1 291 ? 2.983 11.745 -7.935 1.00 93.50 291 ASN A O 1
ATOM 2218 N N . ALA A 1 292 ? 3.733 13.009 -9.621 1.00 93.50 292 ALA A N 1
ATOM 2219 C CA . ALA A 1 292 ? 4.500 13.888 -8.751 1.00 93.50 292 ALA A CA 1
ATOM 2220 C C . ALA A 1 292 ? 3.582 14.858 -7.988 1.00 93.50 292 ALA A C 1
ATOM 2222 O O . ALA A 1 292 ? 2.537 15.276 -8.486 1.00 93.50 292 ALA A O 1
ATOM 2223 N N . PHE A 1 293 ? 4.026 15.263 -6.800 1.00 94.38 293 PHE A N 1
ATOM 2224 C CA . PHE A 1 293 ? 3.595 16.507 -6.160 1.00 94.38 293 PHE A CA 1
ATOM 2225 C C . PHE A 1 293 ? 4.569 17.634 -6.528 1.00 94.38 293 PHE A C 1
ATOM 2227 O O . PHE A 1 293 ? 5.585 17.398 -7.185 1.00 94.38 293 PHE A O 1
ATOM 2234 N N . ALA A 1 294 ? 4.298 18.857 -6.065 1.00 90.38 294 ALA A N 1
ATOM 2235 C CA . ALA A 1 294 ? 5.200 19.992 -6.269 1.00 90.38 294 ALA A CA 1
ATOM 2236 C C . ALA A 1 294 ? 6.619 19.728 -5.726 1.00 90.38 294 ALA A C 1
ATOM 2238 O O . ALA A 1 294 ? 7.599 20.124 -6.354 1.00 90.38 294 ALA A O 1
ATOM 2239 N N . ASN A 1 295 ? 6.734 19.031 -4.589 1.00 91.62 295 ASN A N 1
ATOM 2240 C CA . ASN A 1 295 ? 8.019 18.585 -4.060 1.00 91.62 295 ASN A CA 1
ATOM 2241 C C . ASN A 1 295 ? 8.232 17.105 -4.391 1.00 91.62 295 ASN A C 1
ATOM 2243 O O . ASN A 1 295 ? 7.580 16.217 -3.834 1.00 91.62 295 ASN A O 1
ATOM 2247 N N . VAL A 1 296 ? 9.161 16.847 -5.308 1.00 92.31 296 VAL A N 1
ATOM 2248 C CA . VAL A 1 296 ? 9.476 15.504 -5.801 1.00 92.31 296 VAL A CA 1
ATOM 2249 C C . VAL A 1 296 ? 10.267 14.704 -4.762 1.00 92.31 296 VAL A C 1
ATOM 2251 O O . VAL A 1 296 ? 11.251 15.196 -4.212 1.00 92.31 296 VAL A O 1
ATOM 2254 N N . GLN A 1 297 ? 9.846 13.462 -4.510 1.00 94.00 297 GLN A N 1
ATOM 2255 C CA . GLN A 1 297 ? 10.445 12.556 -3.528 1.00 94.00 297 GLN A CA 1
ATOM 2256 C C . GLN A 1 297 ? 10.299 11.096 -3.963 1.00 94.00 297 GLN A C 1
ATOM 2258 O O . GLN A 1 297 ? 9.229 10.701 -4.413 1.00 94.00 297 GLN A O 1
ATOM 2263 N N . GLY A 1 298 ? 11.339 10.287 -3.756 1.00 96.06 298 GLY A N 1
ATOM 2264 C CA . GLY A 1 298 ? 11.370 8.880 -4.166 1.00 96.06 298 GLY A CA 1
ATOM 2265 C C . GLY A 1 298 ? 11.812 8.695 -5.617 1.00 96.06 298 GLY A C 1
ATOM 2266 O O . GLY A 1 298 ? 12.316 9.622 -6.253 1.00 96.06 298 GLY A O 1
ATOM 2267 N N . THR A 1 299 ? 11.653 7.481 -6.135 1.00 97.94 299 THR A N 1
ATOM 2268 C CA . THR A 1 299 ? 12.025 7.135 -7.509 1.00 97.94 299 THR A CA 1
ATOM 2269 C C . THR A 1 299 ? 10.807 7.260 -8.434 1.00 97.94 299 THR A C 1
ATOM 2271 O O . THR A 1 299 ? 9.818 6.558 -8.214 1.00 97.94 299 THR A O 1
ATOM 2274 N N . PRO A 1 300 ? 10.840 8.120 -9.471 1.00 97.19 300 PRO A N 1
ATOM 2275 C CA . PRO A 1 300 ? 9.752 8.188 -10.441 1.00 97.19 300 PRO A CA 1
ATOM 2276 C C . PRO A 1 300 ? 9.601 6.861 -11.186 1.00 97.19 300 PRO A C 1
ATOM 2278 O O . PRO A 1 300 ? 10.592 6.216 -11.534 1.00 97.19 300 PRO A O 1
ATOM 2281 N N . THR A 1 301 ? 8.362 6.489 -11.477 1.00 96.44 301 THR A N 1
ATOM 2282 C CA . THR A 1 301 ? 8.016 5.358 -12.336 1.00 96.44 301 THR A CA 1
ATOM 2283 C C . THR A 1 301 ? 6.897 5.735 -13.306 1.00 96.44 301 THR A C 1
ATOM 2285 O O . THR A 1 301 ? 6.311 6.813 -13.205 1.00 96.44 301 THR A O 1
ATOM 2288 N N . THR A 1 302 ? 6.619 4.874 -14.283 1.00 95.62 302 THR A N 1
ATOM 2289 C CA . THR A 1 302 ? 5.585 5.100 -15.301 1.00 95.62 302 THR A CA 1
ATOM 2290 C C . THR A 1 302 ? 4.483 4.050 -15.217 1.00 95.62 302 THR A C 1
ATOM 2292 O O . THR A 1 302 ? 4.665 2.985 -14.623 1.00 95.62 302 THR A O 1
ATOM 2295 N N . ALA A 1 303 ? 3.340 4.327 -15.846 1.00 93.75 303 ALA A N 1
ATOM 2296 C CA . ALA A 1 303 ? 2.253 3.357 -15.955 1.00 93.75 303 ALA A CA 1
ATOM 2297 C C . ALA A 1 303 ? 2.709 2.069 -16.670 1.00 93.75 303 ALA A C 1
ATOM 2299 O O . ALA A 1 303 ? 2.330 0.970 -16.275 1.00 93.75 303 ALA A O 1
ATOM 2300 N N . GLU A 1 304 ? 3.586 2.185 -17.671 1.00 93.38 304 GLU A N 1
ATOM 2301 C CA . GLU A 1 304 ? 4.161 1.037 -18.378 1.00 93.38 304 GLU A CA 1
ATOM 2302 C C . GLU A 1 304 ? 5.059 0.210 -17.453 1.00 93.38 304 GLU A C 1
ATOM 2304 O O . GLU A 1 304 ? 4.968 -1.015 -17.436 1.00 93.38 304 GLU A O 1
ATOM 2309 N N . GLN A 1 305 ? 5.896 0.862 -16.638 1.00 95.88 305 GLN A N 1
ATOM 2310 C CA . GLN A 1 305 ? 6.729 0.168 -15.656 1.00 95.88 305 GLN A CA 1
ATOM 2311 C C . GLN A 1 305 ? 5.892 -0.530 -14.579 1.00 95.88 305 GLN A C 1
ATOM 2313 O O . GLN A 1 305 ? 6.227 -1.657 -14.203 1.00 95.88 305 GLN A O 1
ATOM 2318 N N . LEU A 1 306 ? 4.795 0.082 -14.123 1.00 95.12 306 LEU A N 1
ATOM 2319 C CA . LEU A 1 306 ? 3.851 -0.563 -13.210 1.00 95.12 306 LEU A CA 1
ATOM 2320 C C . LEU A 1 306 ? 3.215 -1.802 -13.831 1.00 95.12 306 LEU A C 1
ATOM 2322 O O . LEU A 1 306 ? 3.227 -2.850 -13.199 1.00 95.12 306 LEU A O 1
ATOM 2326 N N . ALA A 1 307 ? 2.727 -1.717 -15.069 1.00 94.31 307 ALA A N 1
ATOM 2327 C CA . ALA A 1 307 ? 2.093 -2.843 -15.756 1.00 94.31 307 ALA A CA 1
ATOM 2328 C C . ALA A 1 307 ? 3.087 -3.954 -16.148 1.00 94.31 307 ALA A C 1
ATOM 2330 O O . ALA A 1 307 ? 2.692 -5.096 -16.380 1.00 94.31 307 ALA A O 1
ATOM 2331 N N . SER A 1 308 ? 4.380 -3.629 -16.233 1.00 94.69 308 SER A N 1
ATOM 2332 C CA . SER A 1 308 ? 5.414 -4.549 -16.716 1.00 94.69 308 SER A CA 1
ATOM 2333 C C . SER A 1 308 ? 5.887 -5.592 -15.703 1.00 94.69 308 SER A C 1
ATOM 2335 O O . SER A 1 308 ? 6.626 -6.481 -16.100 1.00 94.69 308 SER A O 1
ATOM 2337 N N . GLY A 1 309 ? 5.560 -5.478 -14.411 1.00 95.88 309 GLY A N 1
ATOM 2338 C CA . GLY A 1 309 ? 6.175 -6.290 -13.349 1.00 95.88 309 GLY A CA 1
ATOM 2339 C C . GLY A 1 309 ? 7.486 -5.731 -12.787 1.00 95.88 309 GLY A C 1
ATOM 2340 O O . GLY A 1 309 ? 7.910 -6.162 -11.713 1.00 95.88 309 GLY A O 1
ATOM 2341 N N . TYR A 1 310 ? 8.098 -4.738 -13.445 1.00 97.06 310 TYR A N 1
ATOM 2342 C CA . TYR A 1 310 ? 9.322 -4.070 -12.982 1.00 97.06 310 TYR A CA 1
ATOM 2343 C C . TYR A 1 310 ? 9.191 -3.567 -11.541 1.00 97.06 310 TYR A C 1
ATOM 2345 O O . TYR A 1 310 ? 9.989 -3.933 -10.677 1.00 97.06 310 TYR A O 1
ATOM 2353 N N . VAL A 1 311 ? 8.161 -2.760 -11.263 1.00 97.88 311 VAL A N 1
ATOM 2354 C CA . VAL A 1 311 ? 7.986 -2.138 -9.942 1.00 97.88 311 VAL A CA 1
ATOM 2355 C C . VAL A 1 311 ? 7.676 -3.192 -8.877 1.00 97.88 311 VAL A C 1
ATOM 2357 O O . VAL A 1 311 ? 8.220 -3.120 -7.779 1.00 97.88 311 VAL A O 1
ATOM 2360 N N . ALA A 1 312 ? 6.877 -4.214 -9.204 1.00 97.25 312 ALA A N 1
ATOM 2361 C CA . ALA A 1 312 ? 6.585 -5.319 -8.290 1.00 97.25 312 ALA A CA 1
ATOM 2362 C C . ALA A 1 312 ? 7.857 -6.095 -7.906 1.00 97.25 312 ALA A C 1
ATOM 2364 O O . ALA A 1 312 ? 8.075 -6.368 -6.726 1.00 97.25 312 ALA A O 1
ATOM 2365 N N . TRP A 1 313 ? 8.728 -6.404 -8.875 1.00 97.50 313 TRP A N 1
ATOM 2366 C CA . TRP A 1 313 ? 10.009 -7.073 -8.617 1.00 97.50 313 TRP A CA 1
ATOM 2367 C C . TRP A 1 313 ? 10.959 -6.195 -7.785 1.00 97.50 313 TRP A C 1
ATOM 2369 O O . TRP A 1 313 ? 11.562 -6.677 -6.824 1.00 97.50 313 TRP A O 1
ATOM 2379 N N . MET A 1 314 ? 11.040 -4.895 -8.093 1.00 98.00 314 MET A N 1
ATOM 2380 C CA . MET A 1 314 ? 11.847 -3.938 -7.326 1.00 98.00 314 MET A CA 1
ATOM 2381 C C . MET A 1 314 ? 11.369 -3.817 -5.875 1.00 98.00 314 MET A C 1
ATOM 2383 O O . MET A 1 314 ? 12.176 -3.906 -4.952 1.00 98.00 314 MET A O 1
ATOM 2387 N N . LEU A 1 315 ? 10.060 -3.665 -5.650 1.00 97.88 315 LEU A N 1
ATOM 2388 C CA . LEU A 1 315 ? 9.466 -3.603 -4.310 1.00 97.88 315 LEU A CA 1
ATOM 2389 C C . LEU A 1 315 ? 9.668 -4.910 -3.543 1.00 97.88 315 LEU A C 1
ATOM 2391 O O . LEU A 1 315 ? 9.973 -4.888 -2.351 1.00 97.88 315 LEU A O 1
ATOM 2395 N N . GLN A 1 316 ? 9.581 -6.056 -4.220 1.00 96.38 316 GLN A N 1
ATOM 2396 C CA . GLN A 1 316 ? 9.863 -7.357 -3.624 1.00 96.38 316 GLN A CA 1
ATOM 2397 C C . GLN A 1 316 ? 11.321 -7.474 -3.142 1.00 96.38 316 GLN A C 1
ATOM 2399 O O . GLN A 1 316 ? 11.563 -8.109 -2.112 1.00 96.38 316 GLN A O 1
ATOM 2404 N N . SER A 1 317 ? 12.271 -6.824 -3.828 1.00 95.44 317 SER A N 1
ATOM 2405 C CA . SER A 1 317 ? 13.668 -6.635 -3.399 1.00 95.44 317 SER A CA 1
ATOM 2406 C C . SER A 1 317 ? 14.358 -7.939 -2.964 1.00 95.44 317 SER A C 1
ATOM 2408 O O . SER A 1 317 ? 14.963 -8.044 -1.898 1.00 95.44 317 SER A O 1
ATOM 2410 N N . GLY A 1 318 ? 14.176 -9.001 -3.755 1.00 93.00 318 GLY A N 1
ATOM 2411 C CA . GLY A 1 318 ? 14.801 -10.308 -3.516 1.00 93.00 318 GLY A CA 1
ATOM 2412 C C . GLY A 1 318 ? 14.316 -11.066 -2.271 1.00 93.00 318 GLY A C 1
ATOM 2413 O O . GLY A 1 318 ? 14.843 -12.137 -1.973 1.00 93.00 318 GLY A O 1
ATOM 2414 N N . ARG A 1 319 ? 13.305 -10.570 -1.542 1.00 93.44 319 ARG A N 1
ATOM 2415 C CA . ARG A 1 319 ? 12.792 -11.234 -0.333 1.00 93.44 319 ARG A CA 1
ATOM 2416 C C . ARG A 1 319 ? 12.239 -12.627 -0.651 1.00 93.44 319 ARG A C 1
ATOM 2418 O O . ARG A 1 319 ? 11.587 -12.831 -1.682 1.00 93.44 319 ARG A O 1
ATOM 2425 N N . ALA A 1 320 ? 12.483 -13.585 0.246 1.00 90.62 320 ALA A N 1
ATOM 2426 C CA . ALA A 1 320 ? 12.003 -14.961 0.099 1.00 90.62 320 ALA A CA 1
ATOM 2427 C C . ALA A 1 320 ? 10.474 -15.046 0.239 1.00 90.62 320 ALA A C 1
ATOM 2429 O O . ALA A 1 320 ? 9.809 -15.642 -0.603 1.00 90.62 320 ALA A O 1
ATOM 2430 N N . GLU A 1 321 ? 9.915 -14.387 1.256 1.00 90.19 321 GLU A N 1
ATOM 2431 C CA . GLU A 1 321 ? 8.468 -14.274 1.461 1.00 90.19 321 GLU A CA 1
ATOM 2432 C C . GLU A 1 321 ? 7.822 -13.449 0.349 1.00 90.19 321 GLU A C 1
ATOM 2434 O O . GLU A 1 321 ? 8.322 -12.379 0.012 1.00 90.19 321 GLU A O 1
ATOM 2439 N N . ASN A 1 322 ? 6.709 -13.914 -0.215 1.00 90.31 322 ASN A N 1
ATOM 2440 C CA . ASN A 1 322 ? 6.003 -13.212 -1.284 1.00 90.31 322 ASN A CA 1
ATOM 2441 C C . ASN A 1 322 ? 5.139 -12.074 -0.714 1.00 90.31 322 ASN A C 1
ATOM 2443 O O . ASN A 1 322 ? 3.974 -12.285 -0.378 1.00 90.31 322 ASN A O 1
ATOM 2447 N N . VAL A 1 323 ? 5.732 -10.886 -0.575 1.00 94.75 323 VAL A N 1
ATOM 2448 C CA . VAL A 1 323 ? 5.061 -9.694 -0.032 1.00 94.75 323 VAL A CA 1
ATOM 2449 C C . VAL A 1 323 ? 4.442 -8.871 -1.152 1.00 94.75 323 VAL A C 1
ATOM 2451 O O . VAL A 1 323 ? 3.280 -8.497 -1.048 1.00 94.75 323 VAL A O 1
ATOM 2454 N N . TRP A 1 324 ? 5.202 -8.645 -2.223 1.00 97.19 324 TRP A N 1
ATOM 2455 C CA . TRP A 1 324 ? 4.794 -7.930 -3.424 1.00 97.19 324 TRP A CA 1
ATOM 2456 C C . TRP A 1 324 ? 4.722 -8.869 -4.616 1.00 97.19 324 TRP A C 1
ATOM 2458 O O . TRP A 1 324 ? 5.530 -9.786 -4.775 1.00 97.19 324 TRP A O 1
ATOM 2468 N N . GLY A 1 325 ? 3.768 -8.603 -5.494 1.00 95.56 325 GLY A N 1
ATOM 2469 C CA . GLY A 1 325 ? 3.603 -9.352 -6.726 1.00 95.56 325 GLY A CA 1
ATOM 2470 C C . GLY A 1 325 ? 2.568 -8.714 -7.631 1.00 95.56 325 GLY A C 1
ATOM 2471 O O . GLY A 1 325 ? 2.003 -7.677 -7.310 1.00 95.56 325 GLY A O 1
ATOM 2472 N N . GLN A 1 326 ? 2.337 -9.327 -8.780 1.00 95.81 326 GLN A N 1
ATOM 2473 C CA . GLN A 1 326 ? 1.447 -8.811 -9.808 1.00 95.81 326 GLN A CA 1
ATOM 2474 C C . GLN A 1 326 ? 1.078 -9.936 -10.767 1.00 95.81 326 GLN A C 1
ATOM 2476 O O . GLN A 1 326 ? 1.923 -10.762 -11.090 1.00 95.81 326 GLN A O 1
ATOM 2481 N N . THR A 1 327 ? -0.156 -9.971 -11.243 1.00 95.06 327 THR A N 1
ATOM 2482 C CA . THR A 1 327 ? -0.590 -10.824 -12.350 1.00 95.06 327 THR A CA 1
ATOM 2483 C C . THR A 1 327 ? -0.446 -10.038 -13.649 1.00 95.06 327 THR A C 1
ATOM 2485 O O . THR A 1 327 ? -1.255 -9.154 -13.935 1.00 95.06 327 THR A O 1
ATOM 2488 N N . LEU A 1 328 ? 0.591 -10.329 -14.435 1.00 94.19 328 LEU A N 1
ATOM 2489 C CA . LEU A 1 328 ? 0.875 -9.593 -15.667 1.00 94.19 328 LEU A CA 1
ATOM 2490 C C . LEU A 1 328 ? -0.258 -9.765 -16.685 1.00 94.19 328 LEU A C 1
ATOM 2492 O O . LEU A 1 328 ? -0.788 -10.859 -16.867 1.00 94.19 328 LEU A O 1
ATOM 2496 N N . GLY A 1 329 ? -0.635 -8.664 -17.336 1.00 91.31 329 GLY A N 1
ATOM 2497 C CA . GLY A 1 329 ? -1.763 -8.610 -18.273 1.00 91.31 329 GLY A CA 1
ATOM 2498 C C . GLY A 1 329 ? -3.141 -8.423 -17.623 1.00 91.31 329 GLY A C 1
ATOM 2499 O O . GLY A 1 329 ? -4.095 -8.138 -18.343 1.00 91.31 329 GLY A O 1
ATOM 2500 N N . THR A 1 330 ? -3.244 -8.522 -16.293 1.00 92.94 330 THR A N 1
ATOM 2501 C CA . THR A 1 330 ? -4.492 -8.300 -15.538 1.00 92.94 330 THR A CA 1
ATOM 2502 C C . THR A 1 330 ? -4.352 -7.133 -14.568 1.00 92.94 330 THR A C 1
ATOM 2504 O O . THR A 1 330 ? -5.128 -6.181 -14.622 1.00 92.94 330 THR A O 1
ATOM 2507 N N . ASP A 1 331 ? -3.352 -7.197 -13.691 1.00 92.75 331 ASP A N 1
ATOM 2508 C CA . ASP A 1 331 ? -3.115 -6.185 -12.671 1.00 92.75 331 ASP A CA 1
ATOM 2509 C C . ASP A 1 331 ? -2.364 -5.005 -13.297 1.00 92.75 331 ASP A C 1
ATOM 2511 O O . ASP A 1 331 ? -1.287 -5.174 -13.873 1.00 92.75 331 ASP A O 1
ATOM 2515 N N . LEU A 1 332 ? -2.906 -3.796 -13.157 1.00 90.12 332 LEU A N 1
ATOM 2516 C CA . LEU A 1 332 ? -2.273 -2.577 -13.678 1.00 90.12 332 LEU A CA 1
ATOM 2517 C C . LEU A 1 332 ? -1.130 -2.069 -12.788 1.00 90.12 332 LEU A C 1
ATOM 2519 O O . LEU A 1 332 ? -0.300 -1.283 -13.235 1.00 90.12 332 LEU A O 1
ATOM 2523 N N . GLU A 1 333 ? -1.080 -2.524 -11.538 1.00 91.94 333 GLU A N 1
ATOM 2524 C CA . GLU A 1 333 ? -0.106 -2.097 -10.538 1.00 91.94 333 GLU A CA 1
ATOM 2525 C C . GLU A 1 333 ? 0.229 -3.234 -9.551 1.00 91.94 333 GLU A C 1
ATOM 2527 O O . GLU A 1 333 ? -0.566 -4.171 -9.396 1.00 91.94 333 GLU A O 1
ATOM 2532 N N . PRO A 1 334 ? 1.388 -3.166 -8.864 1.00 95.12 334 PRO A N 1
ATOM 2533 C CA . PRO A 1 334 ? 1.783 -4.144 -7.854 1.00 95.12 334 PRO A CA 1
ATOM 2534 C C . PRO A 1 334 ? 0.755 -4.302 -6.725 1.00 95.12 334 PRO A C 1
ATOM 2536 O O . PRO A 1 334 ? 0.187 -3.331 -6.234 1.00 95.12 334 PRO A O 1
ATOM 2539 N N . GLN A 1 335 ? 0.568 -5.539 -6.274 1.00 94.06 335 GLN A N 1
ATOM 2540 C CA . GLN A 1 335 ? -0.327 -5.937 -5.189 1.00 94.06 335 GLN A CA 1
ATOM 2541 C C . GLN A 1 335 ? 0.457 -6.532 -4.011 1.00 94.06 335 GLN A C 1
ATOM 2543 O O . GLN A 1 335 ? 1.605 -6.960 -4.162 1.00 94.06 335 GLN A O 1
ATOM 2548 N N . LEU A 1 336 ? -0.197 -6.606 -2.847 1.00 92.88 336 LEU A N 1
ATOM 2549 C CA . LEU A 1 336 ? 0.333 -7.228 -1.629 1.00 92.88 336 LEU A CA 1
ATOM 2550 C C . LEU A 1 336 ? -0.146 -8.685 -1.435 1.00 92.88 336 LEU A C 1
ATOM 2552 O O . LEU A 1 336 ? -1.089 -9.149 -2.079 1.00 92.88 336 LEU A O 1
ATOM 2556 N N . SER A 1 337 ? 0.538 -9.401 -0.539 1.00 74.25 337 SER A N 1
ATOM 2557 C CA . SER A 1 337 ? 0.588 -10.865 -0.334 1.00 74.25 337 SER A CA 1
ATOM 2558 C C . SER A 1 337 ? -0.701 -11.693 -0.471 1.00 74.25 337 SER A C 1
ATOM 2560 O O . SER A 1 337 ? -0.614 -12.833 -0.924 1.00 74.25 337 SER A O 1
ATOM 2562 N N . ALA A 1 338 ? -1.887 -11.180 -0.126 1.00 66.69 338 ALA A N 1
ATOM 2563 C CA . ALA A 1 338 ? -3.135 -11.947 -0.249 1.00 66.69 338 ALA A CA 1
ATOM 2564 C C . ALA A 1 338 ? -3.499 -12.270 -1.713 1.00 66.69 338 ALA A C 1
ATOM 2566 O O . ALA A 1 338 ? -4.082 -13.315 -2.000 1.00 66.69 338 ALA A O 1
ATOM 2567 N N . THR A 1 339 ? -3.130 -11.390 -2.646 1.00 68.38 339 THR A N 1
ATOM 2568 C CA . THR A 1 339 ? -3.438 -11.516 -4.081 1.00 68.38 339 THR A CA 1
ATOM 2569 C C . THR A 1 339 ? -2.189 -11.490 -4.966 1.00 68.38 339 THR A C 1
ATOM 2571 O O . THR A 1 339 ? -2.251 -11.897 -6.126 1.00 68.38 339 THR A O 1
ATOM 2574 N N . ALA A 1 340 ? -1.043 -11.077 -4.418 1.00 79.56 340 ALA A N 1
ATOM 2575 C CA . ALA A 1 340 ? 0.230 -10.960 -5.117 1.00 79.56 340 ALA A CA 1
ATOM 2576 C C . ALA A 1 340 ? 0.698 -12.270 -5.774 1.00 79.56 340 ALA A C 1
ATOM 2578 O O . ALA A 1 340 ? 0.903 -13.292 -5.113 1.00 79.56 340 ALA A O 1
ATOM 2579 N N . LYS A 1 341 ? 0.986 -12.222 -7.078 1.00 92.06 341 LYS A N 1
ATOM 2580 C CA . LYS A 1 341 ? 1.687 -13.296 -7.800 1.00 92.06 341 LYS A CA 1
ATOM 2581 C C . LYS A 1 341 ? 3.155 -12.940 -7.982 1.00 92.06 341 LYS A C 1
ATOM 2583 O O . LYS A 1 341 ? 3.473 -11.848 -8.439 1.00 92.06 341 LYS A O 1
ATOM 2588 N N . ARG A 1 342 ? 4.055 -13.859 -7.624 1.00 94.19 342 ARG A N 1
ATOM 2589 C CA . ARG A 1 342 ? 5.501 -13.644 -7.750 1.00 94.19 342 ARG A CA 1
ATOM 2590 C C . ARG A 1 342 ? 5.855 -13.251 -9.188 1.00 94.19 342 ARG A C 1
ATOM 2592 O O . ARG A 1 342 ? 5.374 -13.870 -10.141 1.00 94.19 342 ARG A O 1
ATOM 2599 N N . ILE A 1 343 ? 6.706 -12.237 -9.306 1.00 96.69 343 ILE A N 1
ATOM 2600 C CA . ILE A 1 343 ? 7.322 -11.810 -10.559 1.00 96.69 343 ILE A CA 1
ATOM 2601 C C . ILE A 1 343 ? 8.768 -12.291 -10.585 1.00 96.69 343 ILE A C 1
ATOM 2603 O O . ILE A 1 343 ? 9.476 -12.177 -9.583 1.00 96.69 343 ILE A O 1
ATOM 2607 N N . TYR A 1 344 ? 9.189 -12.790 -11.742 1.00 97.44 344 TYR A N 1
ATOM 2608 C CA . TYR A 1 344 ? 10.561 -13.170 -12.036 1.00 97.44 344 TYR A CA 1
ATOM 2609 C C . TYR A 1 344 ? 11.158 -12.254 -13.092 1.00 97.44 344 TYR A C 1
ATOM 2611 O O . TYR A 1 344 ? 10.485 -11.892 -14.058 1.00 97.44 344 TYR A O 1
ATOM 2619 N N . LYS A 1 345 ? 12.427 -11.900 -12.912 1.00 98.06 345 LYS A N 1
ATOM 2620 C CA . LYS A 1 345 ? 13.204 -11.082 -13.840 1.00 98.06 345 LYS A CA 1
ATOM 2621 C C . LYS A 1 345 ? 13.965 -11.967 -14.823 1.00 98.06 345 LYS A C 1
ATOM 2623 O O . LYS A 1 345 ? 14.682 -12.880 -14.423 1.00 98.06 345 LYS A O 1
ATOM 2628 N N . VAL A 1 346 ? 13.880 -11.632 -16.105 1.00 98.31 346 VAL A N 1
ATOM 2629 C CA . VAL A 1 346 ? 14.764 -12.146 -17.155 1.00 98.31 346 VAL A CA 1
ATOM 2630 C C . VAL A 1 346 ? 15.673 -11.008 -17.607 1.00 98.31 346 VAL A C 1
ATOM 2632 O O . VAL A 1 346 ? 15.229 -10.080 -18.285 1.00 98.31 346 VAL A O 1
ATOM 2635 N N . ALA A 1 347 ? 16.937 -11.069 -17.196 1.00 98.19 347 ALA A N 1
ATOM 2636 C CA . ALA A 1 347 ? 17.967 -10.098 -17.538 1.00 98.19 347 ALA A CA 1
ATOM 2637 C C . ALA A 1 347 ? 18.696 -10.528 -18.816 1.00 98.19 347 ALA A C 1
ATOM 2639 O O . ALA A 1 347 ? 19.329 -11.582 -18.857 1.00 98.19 347 ALA A O 1
ATOM 2640 N N . PHE A 1 348 ? 18.645 -9.704 -19.856 1.00 98.31 348 PHE A N 1
ATOM 2641 C CA . PHE A 1 348 ? 19.381 -9.930 -21.095 1.00 98.31 348 PHE A CA 1
ATOM 2642 C C . PHE A 1 348 ? 20.718 -9.206 -21.032 1.00 98.31 348 PHE A C 1
ATOM 2644 O O . PHE A 1 348 ? 20.766 -8.001 -20.771 1.00 98.31 348 PHE A O 1
ATOM 2651 N N . THR A 1 349 ? 21.808 -9.933 -21.275 1.00 97.94 349 THR A N 1
ATOM 2652 C CA . THR A 1 349 ? 23.168 -9.401 -21.156 1.00 97.94 349 THR A CA 1
ATOM 2653 C C . THR A 1 349 ? 23.913 -9.428 -22.481 1.00 97.94 349 THR A C 1
ATOM 2655 O O . THR A 1 349 ? 23.917 -10.439 -23.170 1.00 97.94 349 THR A O 1
ATOM 2658 N N . TYR A 1 350 ? 24.583 -8.329 -22.819 1.00 95.12 350 TYR A N 1
ATOM 2659 C CA . TYR A 1 350 ? 25.482 -8.229 -23.968 1.00 95.12 350 TYR A CA 1
ATOM 2660 C C . TYR A 1 350 ? 26.858 -7.789 -23.467 1.00 95.12 350 TYR A C 1
ATOM 2662 O O . TYR A 1 350 ? 26.969 -6.829 -22.701 1.00 95.12 350 TYR A O 1
ATOM 2670 N N . ASN A 1 351 ? 27.908 -8.529 -23.836 1.00 89.94 351 ASN A N 1
ATOM 2671 C CA . ASN A 1 351 ? 29.275 -8.325 -23.336 1.00 89.94 351 ASN A CA 1
ATOM 2672 C C . ASN A 1 351 ? 29.357 -8.240 -21.796 1.00 89.94 351 ASN A C 1
ATOM 2674 O O . ASN A 1 351 ? 30.042 -7.385 -21.234 1.00 89.94 351 ASN A O 1
ATOM 2678 N N . GLY A 1 352 ? 28.608 -9.113 -21.112 1.00 90.62 352 GLY A N 1
ATOM 2679 C CA . GLY A 1 352 ? 28.587 -9.215 -19.649 1.00 90.62 352 GLY A CA 1
ATOM 2680 C C . GLY A 1 352 ? 27.828 -8.099 -18.922 1.00 90.62 352 GLY A C 1
ATOM 2681 O O . GLY A 1 352 ? 27.867 -8.052 -17.695 1.00 90.62 352 GLY A O 1
ATOM 2682 N N . LYS A 1 353 ? 27.136 -7.203 -19.639 1.00 95.19 353 LYS A N 1
ATOM 2683 C CA . LYS A 1 353 ? 26.329 -6.122 -19.050 1.00 95.19 353 LYS A CA 1
ATOM 2684 C C . LYS A 1 353 ? 24.854 -6.326 -19.345 1.00 95.19 353 LYS A C 1
ATOM 2686 O O . LYS A 1 353 ? 24.508 -6.657 -20.473 1.00 95.19 353 LYS A O 1
ATOM 2691 N N . GLU A 1 354 ? 23.993 -6.100 -18.355 1.00 97.12 354 GLU A N 1
ATOM 2692 C CA . GLU A 1 354 ? 22.542 -6.081 -18.565 1.00 97.12 354 GLU A CA 1
ATOM 2693 C C . GLU A 1 354 ? 22.174 -4.909 -19.481 1.00 97.12 354 GLU A C 1
ATOM 2695 O O . GLU A 1 354 ? 22.489 -3.758 -19.180 1.00 97.12 354 GLU A O 1
ATOM 2700 N N . VAL A 1 355 ? 21.547 -5.221 -20.613 1.00 96.75 355 VAL A N 1
ATOM 2701 C CA . VAL A 1 355 ? 21.138 -4.244 -21.636 1.00 96.75 355 VAL A CA 1
ATOM 2702 C C . VAL A 1 355 ? 19.625 -4.111 -21.740 1.00 96.75 355 VAL A C 1
ATOM 2704 O O . VAL A 1 355 ? 19.120 -3.074 -22.154 1.00 96.75 355 VAL A O 1
ATOM 2707 N N . ALA A 1 356 ? 18.892 -5.144 -21.336 1.00 96.88 356 ALA A N 1
ATOM 2708 C CA . ALA A 1 356 ? 17.444 -5.132 -21.291 1.00 96.88 356 ALA A CA 1
ATOM 2709 C C . ALA A 1 356 ? 16.953 -6.095 -20.214 1.00 96.88 356 ALA A C 1
ATOM 2711 O O . ALA A 1 356 ? 17.619 -7.076 -19.883 1.00 96.88 356 ALA A O 1
ATOM 2712 N N . SER A 1 357 ? 15.753 -5.832 -19.713 1.00 97.12 357 SER A N 1
ATOM 2713 C CA . SER A 1 357 ? 15.065 -6.718 -18.786 1.00 97.12 357 SER A CA 1
ATOM 2714 C C . SER A 1 357 ? 13.618 -6.904 -19.193 1.00 97.12 357 SER A C 1
ATOM 2716 O O . SER A 1 357 ? 12.992 -6.013 -19.776 1.00 97.12 357 SER A O 1
ATOM 2718 N N . ARG A 1 358 ? 13.105 -8.092 -18.895 1.00 97.31 358 ARG A N 1
ATOM 2719 C CA . ARG A 1 358 ? 11.696 -8.460 -19.007 1.00 97.31 358 ARG A CA 1
ATOM 2720 C C . ARG A 1 358 ? 11.277 -9.173 -17.732 1.00 97.31 358 ARG A C 1
ATOM 2722 O O . ARG A 1 358 ? 12.121 -9.616 -16.953 1.00 97.31 358 ARG A O 1
ATOM 2729 N N . TYR A 1 359 ? 9.975 -9.283 -17.533 1.00 97.44 359 TYR A N 1
ATOM 2730 C CA . TYR A 1 359 ? 9.405 -9.860 -16.329 1.00 97.44 359 TYR A CA 1
ATOM 2731 C C . TYR A 1 359 ? 8.300 -10.835 -16.700 1.00 97.44 359 TYR A C 1
ATOM 2733 O O . TYR A 1 359 ? 7.608 -10.642 -17.698 1.00 97.44 359 TYR A O 1
ATOM 2741 N N . ALA A 1 360 ? 8.155 -11.884 -15.901 1.00 97.31 360 ALA A N 1
ATOM 2742 C CA . ALA A 1 360 ? 7.159 -12.922 -16.111 1.00 97.31 360 ALA A CA 1
ATOM 2743 C C . ALA A 1 360 ? 6.605 -13.419 -14.772 1.00 97.31 360 ALA A C 1
ATOM 2745 O O . ALA A 1 360 ? 7.289 -13.391 -13.747 1.00 97.31 360 ALA A O 1
ATOM 2746 N N . ASN A 1 361 ? 5.368 -13.912 -14.785 1.00 96.38 361 ASN A N 1
ATOM 2747 C CA . ASN A 1 361 ? 4.865 -14.762 -13.709 1.00 96.38 361 ASN A CA 1
ATOM 2748 C C . ASN A 1 361 ? 5.456 -16.178 -13.802 1.00 96.38 361 ASN A C 1
ATOM 2750 O O . ASN A 1 361 ? 6.012 -16.558 -14.831 1.00 96.38 361 ASN A O 1
ATOM 2754 N N . TYR A 1 362 ? 5.315 -16.963 -12.728 1.00 95.19 362 TYR A N 1
ATOM 2755 C CA . TYR A 1 362 ? 5.654 -18.392 -12.731 1.00 95.19 362 TYR A CA 1
ATOM 2756 C C . TYR A 1 362 ? 4.937 -19.128 -13.871 1.00 95.19 362 TYR A C 1
ATOM 2758 O O . TYR A 1 362 ? 3.736 -18.930 -14.042 1.00 95.19 362 TYR A O 1
ATOM 2766 N N . ASP A 1 363 ? 5.660 -19.982 -14.601 1.00 96.19 363 ASP A N 1
ATOM 2767 C CA . ASP A 1 363 ? 5.168 -20.727 -15.776 1.00 96.19 363 ASP A CA 1
ATOM 2768 C C . ASP A 1 363 ? 4.669 -19.822 -16.924 1.00 96.19 363 ASP A C 1
ATOM 2770 O O . ASP A 1 363 ? 4.061 -20.277 -17.888 1.00 96.19 363 ASP A O 1
ATOM 2774 N N . GLY A 1 364 ? 4.940 -18.517 -16.829 1.00 96.12 364 GLY A N 1
ATOM 2775 C CA . GLY A 1 364 ? 4.726 -17.547 -17.892 1.00 96.12 364 GLY A CA 1
ATOM 2776 C C . GLY A 1 364 ? 5.945 -17.423 -18.801 1.00 96.12 364 GLY A C 1
ATOM 2777 O O . GLY A 1 364 ? 6.916 -18.171 -18.693 1.00 96.12 364 GLY A O 1
ATOM 2778 N N . ASN A 1 365 ? 5.914 -16.432 -19.686 1.00 96.62 365 ASN A N 1
ATOM 2779 C CA . ASN A 1 365 ? 7.013 -16.115 -20.590 1.00 96.62 365 ASN A CA 1
ATOM 2780 C C . ASN A 1 365 ? 7.174 -14.595 -20.744 1.00 96.62 365 ASN A C 1
ATOM 2782 O O . ASN A 1 365 ? 6.348 -13.824 -20.252 1.00 96.62 365 ASN A O 1
ATOM 2786 N N . VAL A 1 366 ? 8.259 -14.160 -21.388 1.00 95.56 366 VAL A N 1
ATOM 2787 C CA . VAL A 1 366 ? 8.565 -12.727 -21.557 1.00 95.56 366 VAL A CA 1
ATOM 2788 C C . VAL A 1 366 ? 7.808 -12.084 -22.721 1.00 95.56 366 VAL A C 1
ATOM 2790 O O . VAL A 1 366 ? 7.778 -10.857 -22.816 1.00 95.56 366 VAL A O 1
ATOM 2793 N N . GLY A 1 367 ? 7.236 -12.892 -23.622 1.00 92.62 367 GLY A N 1
ATOM 2794 C CA . GLY A 1 367 ? 6.416 -12.500 -24.774 1.00 92.62 367 GLY A CA 1
ATOM 2795 C C . GLY A 1 367 ? 7.149 -11.733 -25.882 1.00 92.62 367 GLY A C 1
ATOM 2796 O O . GLY A 1 367 ? 6.834 -11.888 -27.056 1.00 92.62 367 GLY A O 1
ATOM 2797 N N . THR A 1 368 ? 8.150 -10.921 -25.539 1.00 94.56 368 THR A N 1
ATOM 2798 C CA . THR A 1 368 ? 8.976 -10.156 -26.477 1.00 94.56 368 THR A CA 1
ATOM 2799 C C . THR A 1 368 ? 10.445 -10.227 -26.082 1.00 94.56 368 THR A C 1
ATOM 2801 O O . THR A 1 368 ? 10.811 -10.038 -24.920 1.00 94.56 368 THR A O 1
ATOM 2804 N N . LEU A 1 369 ? 11.298 -10.475 -27.074 1.00 96.81 369 LEU A N 1
ATOM 2805 C CA . LEU A 1 369 ? 12.747 -10.403 -26.920 1.00 96.81 369 LEU A CA 1
ATOM 2806 C C . LEU A 1 369 ? 13.235 -8.960 -27.133 1.00 96.81 369 LEU A C 1
ATOM 2808 O O . LEU A 1 369 ? 12.566 -8.187 -27.826 1.00 96.81 369 LEU A O 1
ATOM 2812 N N . PRO A 1 370 ? 14.388 -8.579 -26.559 1.00 97.19 370 PRO A N 1
ATOM 2813 C CA . PRO A 1 370 ? 15.003 -7.289 -26.838 1.00 97.19 370 PRO A CA 1
ATOM 2814 C C . PRO A 1 370 ? 15.311 -7.109 -28.325 1.00 97.19 370 PRO A C 1
ATOM 2816 O O . PRO A 1 370 ? 15.719 -8.040 -29.018 1.00 97.19 370 PRO A O 1
ATOM 2819 N N . THR A 1 371 ? 15.159 -5.883 -28.801 1.00 97.31 371 THR A N 1
ATOM 2820 C CA . THR A 1 371 ? 15.531 -5.468 -30.152 1.00 97.31 371 THR A CA 1
ATOM 2821 C C . THR A 1 371 ? 17.031 -5.160 -30.253 1.00 97.31 371 THR A C 1
ATOM 2823 O O . THR A 1 371 ? 17.674 -4.842 -29.247 1.00 97.31 371 THR A O 1
ATOM 2826 N N . PRO A 1 372 ? 17.618 -5.159 -31.468 1.00 96.94 372 PRO A N 1
ATOM 2827 C CA . PRO A 1 372 ? 19.001 -4.719 -31.655 1.00 96.94 372 PRO A CA 1
ATOM 2828 C C . PRO A 1 372 ? 19.246 -3.291 -31.156 1.00 96.94 372 PRO A C 1
ATOM 2830 O O . PRO A 1 372 ? 20.326 -2.996 -30.652 1.00 96.94 372 PRO A O 1
ATOM 2833 N N . GLN A 1 373 ? 18.244 -2.413 -31.262 1.00 96.94 373 GLN A N 1
ATOM 2834 C CA . GLN A 1 373 ? 18.332 -1.041 -30.770 1.00 96.94 373 GLN A CA 1
ATOM 2835 C C . GLN A 1 373 ? 18.389 -0.980 -29.240 1.00 96.94 373 GLN A C 1
ATOM 2837 O O . GLN A 1 373 ? 19.191 -0.219 -28.705 1.00 96.94 373 GLN A O 1
ATOM 2842 N N . GLU A 1 374 ? 17.593 -1.787 -28.534 1.00 95.94 374 GLU A N 1
ATOM 2843 C CA . GLU A 1 374 ? 17.675 -1.889 -27.069 1.00 95.94 374 GLU A CA 1
ATOM 2844 C C . GLU A 1 374 ? 19.039 -2.420 -26.613 1.00 95.94 374 GLU A C 1
ATOM 2846 O O . GLU A 1 374 ? 19.599 -1.913 -25.646 1.00 95.94 374 GLU A O 1
ATOM 2851 N N . ILE A 1 375 ? 19.602 -3.398 -27.330 1.00 96.38 375 ILE A N 1
ATOM 2852 C CA . ILE A 1 375 ? 20.888 -4.013 -26.972 1.00 96.38 375 ILE A CA 1
ATOM 2853 C C . ILE A 1 375 ? 22.075 -3.081 -27.251 1.00 96.38 375 ILE A C 1
ATOM 2855 O O . ILE A 1 375 ? 22.983 -2.965 -26.429 1.00 96.38 375 ILE A O 1
ATOM 2859 N N . LEU A 1 376 ? 22.100 -2.441 -28.425 1.00 95.12 376 LEU A N 1
ATOM 2860 C CA . LEU A 1 376 ? 23.242 -1.645 -28.887 1.00 95.12 376 LEU A CA 1
ATOM 2861 C C . LEU A 1 376 ? 23.161 -0.167 -28.484 1.00 95.12 376 LEU A C 1
ATOM 2863 O O . LEU A 1 376 ? 24.182 0.526 -28.498 1.00 95.12 376 LEU A O 1
ATOM 2867 N N . GLY A 1 377 ? 21.970 0.343 -28.159 1.00 94.12 377 GLY A N 1
ATOM 2868 C CA . GLY A 1 377 ? 21.748 1.747 -27.826 1.00 94.12 377 GLY A CA 1
ATOM 2869 C C . GLY A 1 377 ? 22.296 2.681 -28.907 1.00 94.12 377 GLY A C 1
ATOM 2870 O O . GLY A 1 377 ? 21.899 2.614 -30.067 1.00 94.12 377 GLY A O 1
ATOM 2871 N N . VAL A 1 378 ? 23.254 3.536 -28.542 1.00 93.88 378 VAL A N 1
ATOM 2872 C CA . VAL A 1 378 ? 23.881 4.503 -29.464 1.00 93.88 378 VAL A CA 1
ATOM 2873 C C . VAL A 1 378 ? 24.715 3.866 -30.582 1.00 93.88 378 VAL A C 1
ATOM 2875 O O . VAL A 1 378 ? 24.977 4.525 -31.583 1.00 93.88 378 VAL A O 1
ATOM 2878 N N . ALA A 1 379 ? 25.136 2.605 -30.433 1.00 93.00 379 ALA A N 1
ATOM 2879 C CA . ALA A 1 379 ? 25.862 1.879 -31.474 1.00 93.00 379 ALA A CA 1
ATOM 2880 C C . ALA A 1 379 ? 24.924 1.298 -32.548 1.00 93.00 379 ALA A C 1
ATOM 2882 O O . ALA A 1 379 ? 25.392 0.800 -33.574 1.00 93.00 379 ALA A O 1
ATOM 2883 N N . TYR A 1 380 ? 23.606 1.358 -32.332 1.00 96.00 380 TYR A N 1
ATOM 2884 C CA . TYR A 1 380 ? 22.628 0.938 -33.323 1.00 96.00 380 TYR A CA 1
ATOM 2885 C C . TYR A 1 380 ? 22.635 1.882 -34.532 1.00 96.00 380 TYR A C 1
ATOM 2887 O O . TYR A 1 380 ? 22.412 3.086 -34.422 1.00 96.00 380 TYR A O 1
ATOM 2895 N N . ASN A 1 381 ? 22.853 1.307 -35.709 1.00 94.56 381 ASN A N 1
ATOM 2896 C CA . ASN A 1 381 ? 22.838 1.987 -36.999 1.00 94.56 381 ASN A CA 1
ATOM 2897 C C . ASN A 1 381 ? 21.831 1.314 -37.939 1.00 94.56 381 ASN A C 1
ATOM 2899 O O . ASN A 1 381 ? 21.950 0.120 -38.209 1.00 94.56 381 ASN A O 1
ATOM 2903 N N . THR A 1 382 ? 20.880 2.085 -38.466 1.00 94.94 382 THR A N 1
ATOM 2904 C CA . THR A 1 382 ? 19.808 1.612 -39.358 1.00 94.94 382 THR A CA 1
ATOM 2905 C C . THR A 1 382 ? 20.293 1.135 -40.729 1.00 94.94 382 THR A C 1
ATOM 2907 O O . THR A 1 382 ? 19.548 0.447 -41.419 1.00 94.94 382 THR A O 1
ATOM 2910 N N . ALA A 1 383 ? 21.523 1.472 -41.131 1.00 94.81 383 ALA A N 1
ATOM 2911 C CA . ALA A 1 383 ? 22.130 0.987 -42.371 1.00 94.81 383 ALA A CA 1
ATOM 2912 C C . ALA A 1 383 ? 22.621 -0.468 -42.277 1.00 94.81 383 ALA A C 1
ATOM 2914 O O . ALA A 1 383 ? 22.878 -1.090 -43.306 1.00 94.81 383 ALA A O 1
ATOM 2915 N N . ASN A 1 384 ? 22.765 -1.002 -41.062 1.00 93.31 384 ASN A N 1
ATOM 2916 C CA . ASN A 1 384 ? 23.193 -2.377 -40.850 1.00 93.31 384 ASN A CA 1
ATOM 2917 C C . ASN A 1 384 ? 21.993 -3.320 -40.713 1.00 93.31 384 ASN A C 1
ATOM 2919 O O . ASN A 1 384 ? 20.936 -2.947 -40.204 1.00 93.31 384 ASN A O 1
ATOM 2923 N N . THR A 1 385 ? 22.200 -4.585 -41.064 1.00 92.31 385 THR A N 1
ATOM 2924 C CA . THR A 1 385 ? 21.298 -5.679 -40.690 1.00 92.31 385 THR A CA 1
ATOM 2925 C C . THR A 1 385 ? 21.797 -6.343 -39.414 1.00 92.31 385 THR A C 1
ATOM 2927 O O . THR A 1 385 ? 22.993 -6.612 -39.302 1.00 92.31 385 THR A O 1
ATOM 2930 N N . TYR A 1 386 ? 20.898 -6.665 -38.488 1.00 93.44 386 TYR A N 1
ATOM 2931 C CA . TYR A 1 386 ? 21.251 -7.303 -37.221 1.00 93.44 386 TYR A CA 1
ATOM 2932 C C . TYR A 1 386 ? 20.573 -8.655 -37.077 1.00 93.44 386 TYR A C 1
ATOM 2934 O O . TYR A 1 386 ? 19.401 -8.812 -37.424 1.00 93.44 386 TYR A O 1
ATOM 2942 N N . LYS A 1 387 ? 21.299 -9.599 -36.489 1.00 90.75 387 LYS A N 1
ATOM 2943 C CA . LYS A 1 387 ? 20.765 -10.868 -36.021 1.00 90.75 387 LYS A CA 1
ATOM 2944 C C . LYS A 1 387 ? 21.152 -11.075 -34.564 1.00 90.75 387 LYS A C 1
ATOM 2946 O O . LYS A 1 387 ? 22.310 -10.892 -34.204 1.00 90.75 387 LYS A O 1
ATOM 2951 N N . LEU A 1 388 ? 20.168 -11.426 -33.744 1.00 92.38 388 LEU A N 1
ATOM 2952 C CA . LEU A 1 388 ? 20.352 -11.688 -32.322 1.00 92.38 388 LEU A CA 1
ATOM 2953 C C . LEU A 1 388 ? 20.367 -13.193 -32.086 1.00 92.38 388 LEU A C 1
ATOM 2955 O O . LEU A 1 388 ? 19.502 -13.900 -32.605 1.00 92.38 388 LEU A O 1
ATOM 2959 N N . VAL A 1 389 ? 21.336 -13.659 -31.308 1.00 89.62 389 VAL A N 1
ATOM 2960 C CA . VAL A 1 389 ? 21.425 -15.049 -30.858 1.00 89.62 389 VAL A CA 1
ATOM 2961 C C . VAL A 1 389 ? 21.352 -15.047 -29.341 1.00 89.62 389 VAL A C 1
ATOM 2963 O O . VAL A 1 389 ? 22.129 -14.358 -28.685 1.00 89.62 389 VAL A O 1
ATOM 2966 N N . PHE A 1 390 ? 20.397 -15.787 -28.790 1.00 92.31 390 PHE A N 1
ATOM 2967 C CA . PHE A 1 390 ? 20.174 -15.882 -27.352 1.00 92.31 390 PHE A CA 1
ATOM 2968 C C . PHE A 1 390 ? 20.715 -17.218 -26.843 1.00 92.31 390 PHE A C 1
ATOM 2970 O O . PHE A 1 390 ? 20.500 -18.253 -27.473 1.00 92.31 390 PHE A O 1
ATOM 2977 N N . ALA A 1 391 ? 21.425 -17.193 -25.717 1.00 91.12 391 ALA A N 1
ATOM 2978 C CA . ALA A 1 391 ? 21.981 -18.393 -25.100 1.00 91.12 391 ALA A CA 1
ATOM 2979 C C . ALA A 1 391 ? 20.892 -19.397 -24.682 1.00 91.12 391 ALA A C 1
ATOM 2981 O O . ALA A 1 391 ? 19.739 -19.022 -24.460 1.00 91.12 391 ALA A O 1
ATOM 2982 N N . ASP A 1 392 ? 21.287 -20.666 -24.546 1.00 89.31 392 ASP A N 1
ATOM 2983 C CA . ASP A 1 392 ? 20.435 -21.785 -24.113 1.00 89.31 392 ASP A CA 1
ATOM 2984 C C . ASP A 1 392 ? 19.153 -21.958 -24.944 1.00 89.31 392 ASP A C 1
ATOM 2986 O O . ASP A 1 392 ? 18.101 -22.323 -24.412 1.00 89.31 392 ASP A O 1
ATOM 2990 N N . ASP A 1 393 ? 19.241 -21.646 -26.241 1.00 87.56 393 ASP A N 1
ATOM 2991 C CA . ASP A 1 393 ? 18.119 -21.651 -27.182 1.00 87.56 393 ASP A CA 1
ATOM 2992 C C . ASP A 1 393 ? 16.914 -20.845 -26.662 1.00 87.56 393 ASP A C 1
ATOM 2994 O O . ASP A 1 393 ? 15.763 -21.219 -26.877 1.00 87.56 393 ASP A O 1
ATOM 2998 N N . PHE A 1 394 ? 17.155 -19.749 -25.930 1.00 95.06 394 PHE A N 1
ATOM 2999 C CA . PHE A 1 394 ? 16.085 -18.947 -25.343 1.00 95.06 394 PHE A CA 1
ATOM 3000 C C . PHE A 1 394 ? 15.237 -18.261 -26.426 1.00 95.06 394 PHE A C 1
ATOM 3002 O O . PHE A 1 394 ? 15.751 -17.606 -27.333 1.00 95.06 394 PHE A O 1
ATOM 3009 N N . TYR A 1 395 ? 13.916 -18.364 -26.295 1.00 95.12 395 TYR A N 1
ATOM 3010 C CA . TYR A 1 395 ? 12.926 -17.760 -27.191 1.00 95.12 395 TYR A CA 1
ATOM 3011 C C . TYR A 1 395 ? 11.839 -17.034 -26.388 1.00 95.12 395 TYR A C 1
ATOM 3013 O O . TYR A 1 395 ? 11.779 -17.139 -25.164 1.00 95.12 395 TYR A O 1
ATOM 3021 N N . ALA A 1 396 ? 10.989 -16.257 -27.063 1.00 94.88 396 ALA A N 1
ATOM 3022 C CA . ALA A 1 396 ? 10.026 -15.372 -26.406 1.00 94.88 396 ALA A CA 1
ATOM 3023 C C . ALA A 1 396 ? 9.038 -16.118 -25.489 1.00 94.88 396 ALA A C 1
ATOM 3025 O O . ALA A 1 396 ? 8.726 -15.629 -24.404 1.00 94.88 396 ALA A O 1
ATOM 3026 N N . GLU A 1 397 ? 8.592 -17.304 -25.906 1.00 97.19 397 GLU A N 1
ATOM 3027 C CA . GLU A 1 397 ? 7.649 -18.170 -25.193 1.00 97.19 397 GLU A CA 1
ATOM 3028 C C . GLU A 1 397 ? 8.326 -19.159 -24.229 1.00 97.19 397 GLU A C 1
ATOM 3030 O O . GLU A 1 397 ? 7.655 -20.029 -23.672 1.00 97.19 397 GLU A O 1
ATOM 3035 N N . TYR A 1 398 ? 9.641 -19.041 -24.011 1.00 96.94 398 TYR A N 1
ATOM 3036 C CA . TYR A 1 398 ? 10.366 -19.914 -23.093 1.00 96.94 398 TYR A CA 1
ATOM 3037 C C . TYR A 1 398 ? 9.789 -19.783 -21.666 1.00 96.94 398 TYR A C 1
ATOM 3039 O O . TYR A 1 398 ? 9.692 -18.660 -21.155 1.00 96.94 398 TYR A O 1
ATOM 3047 N N . PRO A 1 399 ? 9.424 -20.894 -20.995 1.00 97.12 399 PRO A N 1
ATOM 3048 C CA . PRO A 1 399 ? 8.762 -20.846 -19.695 1.00 97.12 399 PRO A CA 1
ATOM 3049 C C . PRO A 1 399 ? 9.707 -20.402 -18.568 1.00 97.12 399 PRO A C 1
ATOM 3051 O O . PRO A 1 399 ? 10.846 -20.867 -18.457 1.00 97.12 399 PRO A O 1
ATOM 3054 N N . ILE A 1 400 ? 9.224 -19.508 -17.702 1.00 97.75 400 ILE A N 1
ATOM 3055 C CA . ILE A 1 400 ? 10.000 -18.893 -16.619 1.00 97.75 400 ILE A CA 1
ATOM 3056 C C . ILE A 1 400 ? 9.551 -19.414 -15.251 1.00 97.75 400 ILE A C 1
ATOM 3058 O O . ILE A 1 400 ? 8.396 -19.280 -14.854 1.00 97.75 400 ILE A O 1
ATOM 3062 N N . TYR A 1 401 ? 10.504 -19.955 -14.490 1.00 96.38 401 TYR A N 1
ATOM 3063 C CA . TYR A 1 401 ? 10.269 -20.512 -13.148 1.00 96.38 401 TYR A CA 1
ATOM 3064 C C . TYR A 1 401 ? 11.085 -19.830 -12.040 1.00 96.38 401 TYR A C 1
ATOM 3066 O O . TYR A 1 401 ? 10.844 -20.067 -10.857 1.00 96.38 401 TYR A O 1
ATOM 3074 N N . ALA A 1 402 ? 12.070 -19.016 -12.419 1.00 96.31 402 ALA A N 1
ATOM 3075 C CA . ALA A 1 402 ? 12.977 -18.308 -11.527 1.00 96.31 402 ALA A CA 1
ATOM 3076 C C . ALA A 1 402 ? 13.575 -17.092 -12.248 1.00 96.31 402 ALA A C 1
ATOM 3078 O O . ALA A 1 402 ? 13.519 -17.015 -13.479 1.00 96.31 402 ALA A O 1
ATOM 3079 N N . ASP A 1 403 ? 14.188 -16.185 -11.483 1.00 97.50 403 ASP A N 1
ATOM 3080 C CA . ASP A 1 403 ? 15.022 -15.128 -12.055 1.00 97.50 403 ASP A CA 1
ATOM 3081 C C . ASP A 1 403 ? 16.128 -15.761 -12.911 1.00 97.50 403 ASP A C 1
ATOM 3083 O O . ASP A 1 403 ? 16.741 -16.761 -12.524 1.00 97.50 403 ASP A O 1
ATOM 3087 N N . ARG A 1 404 ? 16.366 -15.194 -14.093 1.00 96.94 404 ARG A N 1
ATOM 3088 C CA . ARG A 1 404 ? 17.277 -15.745 -15.100 1.00 96.94 404 ARG A CA 1
ATOM 3089 C C . ARG A 1 404 ? 18.092 -14.644 -15.759 1.00 96.94 404 ARG A C 1
ATOM 3091 O O . ARG A 1 404 ? 17.592 -13.551 -16.008 1.00 96.94 404 ARG A O 1
ATOM 3098 N N . THR A 1 405 ? 19.311 -14.996 -16.147 1.00 97.94 405 THR A N 1
ATOM 3099 C CA . THR A 1 405 ? 20.133 -14.207 -17.063 1.00 97.94 405 THR A CA 1
ATOM 3100 C C . THR A 1 405 ? 20.254 -14.931 -18.399 1.00 97.94 405 THR A C 1
ATOM 3102 O O . THR A 1 405 ? 20.525 -16.128 -18.420 1.00 97.94 405 THR A O 1
ATOM 3105 N N . VAL A 1 406 ? 20.063 -14.212 -19.502 1.00 97.56 406 VAL A N 1
ATOM 3106 C CA . VAL A 1 406 ? 20.213 -14.711 -20.875 1.00 97.56 406 VAL A CA 1
ATOM 3107 C C . VAL A 1 406 ? 21.295 -13.883 -21.561 1.00 97.56 406 VAL A C 1
ATOM 3109 O O . VAL A 1 406 ? 21.159 -12.666 -21.696 1.00 97.56 406 VAL A O 1
ATOM 3112 N N . ALA A 1 407 ? 22.394 -14.514 -21.971 1.00 95.94 407 ALA A N 1
ATOM 3113 C CA . ALA A 1 407 ? 23.394 -13.843 -22.798 1.00 95.94 407 ALA A CA 1
ATOM 3114 C C . ALA A 1 407 ? 22.866 -13.681 -24.229 1.00 95.94 407 ALA A C 1
ATOM 3116 O O . ALA A 1 407 ? 22.204 -14.574 -24.759 1.00 95.94 407 ALA A O 1
ATOM 3117 N N . VAL A 1 408 ? 23.144 -12.528 -24.831 1.00 94.44 408 VAL A N 1
ATOM 3118 C CA . VAL A 1 408 ? 22.761 -12.194 -26.200 1.00 94.44 408 VAL A CA 1
ATOM 3119 C C . VAL A 1 408 ? 24.012 -11.840 -26.977 1.00 94.44 408 VAL A C 1
ATOM 3121 O O . VAL A 1 408 ? 24.787 -10.995 -26.536 1.00 94.44 408 VAL A O 1
ATOM 3124 N N . ASP A 1 409 ? 24.181 -12.444 -28.144 1.00 90.50 409 ASP A N 1
ATOM 3125 C CA . ASP A 1 409 ? 25.182 -12.046 -29.123 1.00 90.50 409 ASP A CA 1
ATOM 3126 C C . ASP A 1 409 ? 24.516 -11.319 -30.295 1.00 90.50 409 ASP A C 1
ATOM 3128 O O . ASP A 1 409 ? 23.393 -11.634 -30.704 1.00 90.50 409 ASP A O 1
ATOM 3132 N N . VAL A 1 410 ? 25.222 -10.325 -30.838 1.00 91.00 410 VAL A N 1
ATOM 3133 C CA . VAL A 1 410 ? 24.741 -9.489 -31.940 1.00 91.00 410 VAL A CA 1
ATOM 3134 C C . VAL A 1 410 ? 25.631 -9.691 -33.156 1.00 91.00 410 VAL A C 1
ATOM 3136 O O . VAL A 1 410 ? 26.805 -9.329 -33.148 1.00 91.00 410 VAL A O 1
ATOM 3139 N N . ILE A 1 411 ? 25.054 -10.226 -34.224 1.00 89.50 411 ILE A N 1
ATOM 3140 C CA . ILE A 1 411 ? 25.714 -10.390 -35.517 1.00 89.50 411 ILE A CA 1
ATOM 3141 C C . ILE A 1 411 ? 25.302 -9.221 -36.408 1.00 89.50 411 ILE A C 1
ATOM 3143 O O . ILE A 1 411 ? 24.113 -9.006 -36.661 1.00 89.50 411 ILE A O 1
ATOM 3147 N N . VAL A 1 412 ? 26.287 -8.467 -36.894 1.00 90.50 412 VAL A N 1
ATOM 3148 C CA . VAL A 1 412 ? 26.082 -7.276 -37.728 1.00 90.50 412 VAL A CA 1
ATOM 3149 C C . VAL A 1 412 ? 26.444 -7.606 -39.171 1.00 90.50 412 VAL A C 1
ATOM 3151 O O . VAL A 1 412 ? 27.490 -8.188 -39.432 1.00 90.50 412 VAL A O 1
ATOM 3154 N N . ASN A 1 413 ? 25.580 -7.252 -40.124 1.00 89.62 413 ASN A N 1
ATOM 3155 C CA . ASN A 1 413 ? 25.786 -7.465 -41.564 1.00 89.62 413 ASN A CA 1
ATOM 3156 C C . ASN A 1 413 ? 26.172 -8.907 -41.926 1.00 89.62 413 ASN A C 1
ATOM 3158 O O . ASN A 1 413 ? 26.957 -9.139 -42.844 1.00 89.62 413 ASN A O 1
ATOM 3162 N N . ASN A 1 414 ? 25.610 -9.872 -41.188 1.00 88.81 414 ASN A N 1
ATOM 3163 C CA . ASN A 1 414 ? 25.889 -11.295 -41.353 1.00 88.81 414 ASN A CA 1
ATOM 3164 C C . ASN A 1 414 ? 27.389 -11.642 -41.243 1.00 88.81 414 ASN A C 1
ATOM 3166 O O . ASN A 1 414 ? 27.855 -12.567 -41.906 1.00 88.81 414 ASN A O 1
ATOM 3170 N N . MET A 1 415 ? 28.150 -10.873 -40.455 1.00 89.75 415 MET A N 1
ATOM 3171 C CA . MET A 1 415 ? 29.602 -10.974 -40.333 1.00 89.75 415 MET A CA 1
ATOM 3172 C C . MET A 1 415 ? 30.030 -11.098 -38.866 1.00 89.75 415 MET A C 1
ATOM 3174 O O . MET A 1 415 ? 29.697 -10.254 -38.036 1.00 89.75 415 MET A O 1
ATOM 3178 N N . CYS A 1 416 ? 30.802 -12.138 -38.561 1.00 89.81 416 CYS A N 1
ATOM 3179 C CA . CYS A 1 416 ? 31.479 -12.331 -37.285 1.00 89.81 416 CYS A CA 1
ATOM 3180 C C . CYS A 1 416 ? 32.919 -11.813 -37.382 1.00 89.81 416 CYS A C 1
ATOM 3182 O O . CYS A 1 416 ? 33.707 -12.299 -38.193 1.00 89.81 416 CYS A O 1
ATOM 3184 N N . GLU A 1 417 ? 33.280 -10.834 -36.557 1.00 90.81 417 GLU A N 1
ATOM 3185 C CA . GLU A 1 417 ? 34.676 -10.412 -36.414 1.00 90.81 417 GLU A CA 1
ATOM 3186 C C . GLU A 1 417 ? 35.352 -11.265 -35.343 1.00 90.81 417 GLU A C 1
ATOM 3188 O O . GLU A 1 417 ? 34.868 -11.342 -34.216 1.00 90.81 417 GLU A O 1
ATOM 3193 N N . ILE A 1 418 ? 36.455 -11.919 -35.699 1.00 91.75 418 ILE A N 1
ATOM 3194 C CA . ILE A 1 418 ? 37.172 -12.821 -34.804 1.00 91.75 418 ILE A CA 1
ATOM 3195 C C . ILE A 1 418 ? 38.494 -12.165 -34.414 1.00 91.75 418 ILE A C 1
ATOM 3197 O O . ILE A 1 418 ? 39.444 -12.138 -35.202 1.00 91.75 418 ILE A O 1
ATOM 3201 N N . ALA A 1 419 ? 38.534 -11.648 -33.186 1.00 91.81 419 ALA A N 1
ATOM 3202 C CA . ALA A 1 419 ? 39.703 -11.001 -32.599 1.00 91.81 419 ALA A CA 1
ATOM 3203 C C . ALA A 1 419 ? 40.341 -11.840 -31.478 1.00 91.81 419 ALA A C 1
ATOM 3205 O O . ALA A 1 419 ? 41.429 -11.529 -31.000 1.00 91.81 419 ALA A O 1
ATOM 3206 N N . THR A 1 420 ? 39.661 -12.888 -31.012 1.00 91.25 420 THR A N 1
ATOM 3207 C CA . THR A 1 420 ? 40.100 -13.716 -29.887 1.00 91.25 420 THR A CA 1
ATOM 3208 C C . THR A 1 420 ? 39.740 -15.189 -30.094 1.00 91.25 420 THR A C 1
ATOM 3210 O O . THR A 1 420 ? 38.875 -15.532 -30.904 1.00 91.25 420 THR A O 1
ATOM 3213 N N . LYS A 1 421 ? 40.355 -16.086 -29.304 1.00 89.69 421 LYS A N 1
ATOM 3214 C CA . LYS A 1 421 ? 39.929 -17.499 -29.221 1.00 89.69 421 LYS A CA 1
ATOM 3215 C C . LYS A 1 421 ? 38.455 -17.641 -28.842 1.00 89.69 421 LYS A C 1
ATOM 3217 O O . LYS A 1 421 ? 37.809 -18.604 -29.242 1.00 89.69 421 LYS A O 1
ATOM 3222 N N . GLU A 1 422 ? 37.945 -16.717 -28.035 1.00 87.75 422 GLU A N 1
ATOM 3223 C CA . GLU A 1 422 ? 36.563 -16.757 -27.573 1.00 87.75 422 GLU A CA 1
ATOM 3224 C C . GLU A 1 422 ? 35.596 -16.378 -28.697 1.00 87.75 422 GLU A C 1
ATOM 3226 O O . GLU A 1 422 ? 34.602 -17.067 -28.899 1.00 87.75 422 GLU A O 1
ATOM 3231 N N . ASP A 1 423 ? 35.937 -15.378 -29.514 1.00 88.50 423 ASP A N 1
ATOM 3232 C CA . ASP A 1 423 ? 35.159 -15.043 -30.714 1.00 88.50 423 ASP A CA 1
ATOM 3233 C C . ASP A 1 423 ? 35.131 -16.212 -31.705 1.00 88.50 423 ASP A C 1
ATOM 3235 O O . ASP A 1 423 ? 34.107 -16.482 -32.333 1.00 88.50 423 ASP A O 1
ATOM 3239 N N . TRP A 1 424 ? 36.239 -16.956 -31.807 1.00 90.62 424 TRP A N 1
ATOM 3240 C CA . TRP A 1 424 ? 36.299 -18.161 -32.630 1.00 90.62 424 TRP A CA 1
ATOM 3241 C C . TRP A 1 424 ? 35.367 -19.258 -32.107 1.00 90.62 424 TRP A C 1
ATOM 3243 O O . TRP A 1 424 ? 34.630 -19.869 -32.884 1.00 90.62 424 TRP A O 1
ATOM 3253 N N . LYS A 1 425 ? 35.359 -19.499 -30.788 1.00 88.31 425 LYS A N 1
ATOM 3254 C CA . LYS A 1 425 ? 34.422 -20.443 -30.159 1.00 88.31 425 LYS A CA 1
ATOM 3255 C C . LYS A 1 425 ? 32.977 -20.037 -30.414 1.00 88.31 425 LYS A C 1
ATOM 3257 O O . LYS A 1 425 ? 32.223 -20.875 -30.898 1.00 88.31 425 LYS A O 1
ATOM 3262 N N . LYS A 1 426 ? 32.636 -18.762 -30.198 1.00 86.56 426 LYS A N 1
ATOM 3263 C CA . LYS A 1 426 ? 31.299 -18.207 -30.457 1.00 86.56 426 LYS A CA 1
ATOM 3264 C C . LYS A 1 426 ? 30.862 -18.396 -31.903 1.00 86.56 426 LYS A C 1
ATOM 3266 O O . LYS A 1 426 ? 29.764 -18.877 -32.157 1.00 86.56 426 LYS A O 1
ATOM 3271 N N . PHE A 1 427 ? 31.736 -18.084 -32.858 1.00 89.12 427 PHE A N 1
ATOM 3272 C CA . PHE A 1 427 ? 31.475 -18.355 -34.269 1.00 89.12 427 PHE A CA 1
ATOM 3273 C C . PHE A 1 427 ? 31.191 -19.848 -34.509 1.00 89.12 427 PHE A C 1
ATOM 3275 O O . PHE A 1 427 ? 30.217 -20.203 -35.172 1.00 89.12 427 PHE A O 1
ATOM 3282 N N . GLY A 1 428 ? 31.987 -20.733 -33.904 1.00 88.56 428 GLY A N 1
ATOM 3283 C CA . GLY A 1 428 ? 31.750 -22.174 -33.926 1.00 88.56 428 GLY A CA 1
ATOM 3284 C C . GLY A 1 428 ? 30.421 -22.603 -33.293 1.00 88.56 428 GLY A C 1
ATOM 3285 O O . GLY A 1 428 ? 29.756 -23.483 -33.842 1.00 88.56 428 GLY A O 1
ATOM 3286 N N . ASP A 1 429 ? 30.029 -22.000 -32.168 1.00 85.62 429 ASP A N 1
ATOM 3287 C CA . ASP A 1 429 ? 28.753 -22.234 -31.483 1.00 85.62 429 ASP A CA 1
ATOM 3288 C C . ASP A 1 429 ? 27.568 -21.818 -32.357 1.00 85.62 429 ASP A C 1
ATOM 3290 O O . ASP A 1 429 ? 26.642 -22.611 -32.517 1.00 85.62 429 ASP A O 1
ATOM 3294 N N . PHE A 1 430 ? 27.624 -20.651 -33.010 1.00 85.75 430 PHE A N 1
ATOM 3295 C CA . PHE A 1 430 ? 26.575 -20.212 -33.938 1.00 85.75 430 PHE A CA 1
ATOM 3296 C C . PHE A 1 430 ? 26.397 -21.198 -35.095 1.00 85.75 430 PHE A C 1
ATOM 3298 O O . PHE A 1 430 ? 25.287 -21.630 -35.406 1.00 85.75 430 PHE A O 1
ATOM 3305 N N . VAL A 1 431 ? 27.494 -21.638 -35.715 1.00 85.62 431 VAL A N 1
ATOM 3306 C CA . VAL A 1 431 ? 27.412 -22.623 -36.802 1.00 85.62 431 VAL A CA 1
ATOM 3307 C C . VAL A 1 431 ? 26.831 -23.954 -36.301 1.00 85.62 431 VAL A C 1
ATOM 3309 O O . VAL A 1 431 ? 26.070 -24.615 -37.014 1.00 85.62 431 VAL A O 1
ATOM 3312 N N . ARG A 1 432 ? 27.147 -24.359 -35.063 1.00 83.81 432 ARG A N 1
ATOM 3313 C CA . ARG A 1 432 ? 26.585 -25.565 -34.433 1.00 83.81 432 ARG A CA 1
ATOM 3314 C C . ARG A 1 432 ? 25.107 -25.423 -34.064 1.00 83.81 432 ARG A C 1
ATOM 3316 O O . ARG A 1 432 ? 24.393 -26.415 -34.182 1.00 83.81 432 ARG A O 1
ATOM 3323 N N . SER A 1 433 ? 24.634 -24.232 -33.699 1.00 77.44 433 SER A N 1
ATOM 3324 C CA . SER A 1 433 ? 23.211 -23.971 -33.430 1.00 77.44 433 SER A CA 1
ATOM 3325 C C . SER A 1 433 ? 22.357 -23.874 -34.700 1.00 77.44 433 SER A C 1
ATOM 3327 O O . SER A 1 433 ? 21.133 -23.823 -34.628 1.00 77.44 433 SER A O 1
ATOM 3329 N N . GLY A 1 434 ? 22.983 -23.928 -35.881 1.00 79.06 434 GLY A N 1
ATOM 3330 C CA . GLY A 1 434 ? 22.295 -23.946 -37.172 1.00 79.06 434 GLY A CA 1
ATOM 3331 C C . GLY A 1 434 ? 22.482 -22.677 -37.997 1.00 79.06 434 GLY A C 1
ATOM 3332 O O . GLY A 1 434 ? 22.005 -22.629 -39.132 1.00 79.06 434 GLY A O 1
ATOM 3333 N N . GLU A 1 435 ? 23.241 -21.699 -37.499 1.00 81.62 435 GLU A N 1
ATOM 3334 C CA . GLU A 1 435 ? 23.599 -20.477 -38.222 1.00 81.62 435 GLU A CA 1
ATOM 3335 C C . GLU A 1 435 ? 24.722 -20.713 -39.229 1.00 81.62 435 GLU A C 1
ATOM 3337 O O . GLU A 1 435 ? 25.852 -20.249 -39.103 1.00 81.62 435 GLU A O 1
ATOM 3342 N N . ARG A 1 436 ? 24.407 -21.501 -40.257 1.00 82.19 436 ARG A N 1
ATOM 3343 C CA . ARG A 1 436 ? 25.395 -22.013 -41.213 1.00 82.19 436 ARG A CA 1
ATOM 3344 C C . ARG A 1 436 ? 25.831 -20.954 -42.228 1.00 82.19 436 ARG A C 1
ATOM 3346 O O . ARG A 1 436 ? 26.967 -21.002 -42.689 1.00 82.19 436 ARG A O 1
ATOM 3353 N N . ASN A 1 437 ? 24.955 -19.999 -42.561 1.00 86.00 437 ASN A N 1
ATOM 3354 C CA . ASN A 1 437 ? 25.197 -18.950 -43.558 1.00 86.00 437 ASN A CA 1
ATOM 3355 C C . ASN A 1 437 ? 25.755 -17.656 -42.958 1.00 86.00 437 ASN A C 1
ATOM 3357 O O . ASN A 1 437 ? 25.186 -16.591 -43.171 1.00 86.00 437 ASN A O 1
ATOM 3361 N N . LEU A 1 438 ? 26.844 -17.755 -42.193 1.00 87.69 438 LEU A N 1
ATOM 3362 C CA . LEU A 1 438 ? 27.517 -16.617 -41.561 1.00 87.69 438 LEU A CA 1
ATOM 3363 C C . LEU A 1 438 ? 28.842 -16.311 -42.255 1.00 87.69 438 LEU A C 1
ATOM 3365 O O . LEU A 1 438 ? 29.638 -17.212 -42.503 1.00 87.69 438 LEU A O 1
ATOM 3369 N N . ASN A 1 439 ? 29.133 -15.042 -42.520 1.00 91.31 439 ASN A N 1
ATOM 3370 C CA . ASN A 1 439 ? 30.486 -14.645 -42.892 1.00 91.31 439 ASN A CA 1
ATOM 3371 C C . ASN A 1 439 ? 31.321 -14.453 -41.627 1.00 91.31 439 ASN A C 1
ATOM 3373 O O . ASN A 1 439 ? 30.795 -14.063 -40.587 1.00 91.31 439 ASN A O 1
ATOM 3377 N N . ALA A 1 440 ? 32.622 -14.688 -41.711 1.00 92.12 440 ALA A N 1
ATOM 3378 C CA . ALA A 1 440 ? 33.547 -14.372 -40.634 1.00 92.12 440 ALA A CA 1
ATOM 3379 C C . ALA A 1 440 ? 34.818 -13.747 -41.194 1.00 92.12 440 ALA A C 1
ATOM 3381 O O . ALA A 1 440 ? 35.218 -14.064 -42.313 1.00 92.12 440 ALA A O 1
ATOM 3382 N N . LYS A 1 441 ? 35.453 -12.868 -40.420 1.00 94.25 441 LYS A N 1
ATOM 3383 C CA . LYS A 1 441 ? 36.777 -12.344 -40.749 1.00 94.25 441 LYS A CA 1
ATOM 3384 C C . LYS A 1 441 ? 37.705 -12.361 -39.545 1.00 94.25 441 LYS A C 1
ATOM 3386 O O . LYS A 1 441 ? 37.279 -12.034 -38.437 1.00 94.25 441 LYS A O 1
ATOM 3391 N N . LEU A 1 442 ? 38.969 -12.704 -39.772 1.00 94.12 442 LEU A N 1
ATOM 3392 C CA . LEU A 1 442 ? 40.017 -12.514 -38.768 1.00 94.12 442 LEU A CA 1
ATOM 3393 C C . LEU A 1 442 ? 40.429 -11.045 -38.728 1.00 94.12 442 LEU A C 1
ATOM 3395 O O . LEU A 1 442 ? 40.534 -10.389 -39.767 1.00 94.12 442 LEU A O 1
ATOM 3399 N N . THR A 1 443 ? 40.675 -10.535 -37.527 1.00 93.88 443 THR A N 1
ATOM 3400 C CA . THR A 1 443 ? 41.205 -9.177 -37.318 1.00 93.88 443 THR A CA 1
ATOM 3401 C C . THR A 1 443 ? 42.567 -9.169 -36.625 1.00 93.88 443 THR A C 1
ATOM 3403 O O . THR A 1 443 ? 43.177 -8.108 -36.494 1.00 93.88 443 THR A O 1
ATOM 3406 N N . VAL A 1 444 ? 43.043 -10.342 -36.192 1.00 94.31 444 VAL A N 1
ATOM 3407 C CA . VAL A 1 444 ? 44.352 -10.563 -35.569 1.00 94.31 444 VAL A CA 1
ATOM 3408 C C . VAL A 1 444 ? 44.885 -11.951 -35.927 1.00 94.31 444 VAL A C 1
ATOM 3410 O O . VAL A 1 444 ? 44.114 -12.836 -36.304 1.00 94.31 444 VAL A O 1
ATOM 3413 N N . ASP A 1 445 ? 46.190 -12.155 -35.740 1.00 94.31 445 ASP A N 1
ATOM 3414 C CA . ASP A 1 445 ? 46.771 -13.499 -35.702 1.00 94.31 445 ASP A CA 1
ATOM 3415 C C . ASP A 1 445 ? 46.301 -14.222 -34.429 1.00 94.31 445 ASP A C 1
ATOM 3417 O O . ASP A 1 445 ? 46.374 -13.669 -33.328 1.00 94.31 445 ASP A O 1
ATOM 3421 N N . LEU A 1 446 ? 45.808 -15.453 -34.569 1.00 91.44 446 LEU A N 1
ATOM 3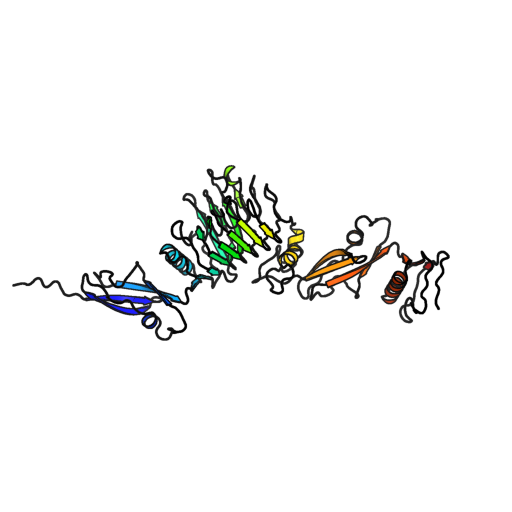422 C CA . LEU A 1 446 ? 45.313 -16.274 -33.465 1.00 91.44 446 LEU A CA 1
ATOM 3423 C C . LEU A 1 446 ? 46.216 -17.483 -33.256 1.00 91.44 446 LEU A C 1
ATOM 3425 O O . LEU A 1 446 ? 46.527 -18.207 -34.193 1.00 91.44 446 LEU A O 1
ATOM 3429 N N . ASP A 1 447 ? 46.573 -17.754 -32.010 1.00 90.81 447 ASP A N 1
ATOM 3430 C CA . ASP A 1 447 ? 47.313 -18.956 -31.636 1.00 90.81 447 ASP A CA 1
ATOM 3431 C C . ASP A 1 447 ? 46.434 -19.837 -30.756 1.00 90.81 447 ASP A C 1
ATOM 3433 O O . ASP A 1 447 ? 46.180 -19.482 -29.608 1.00 90.81 447 ASP A O 1
ATOM 3437 N N . PHE A 1 448 ? 45.942 -20.959 -31.286 1.00 88.25 448 PHE A N 1
ATOM 3438 C CA . PHE A 1 448 ? 45.120 -21.927 -30.558 1.00 88.25 448 PHE A CA 1
ATOM 3439 C C . PHE A 1 448 ? 45.929 -22.822 -29.620 1.00 88.25 448 PHE A C 1
ATOM 3441 O O . PHE A 1 448 ? 45.337 -23.369 -28.686 1.00 88.25 448 PHE A O 1
ATOM 3448 N N . GLY A 1 449 ? 47.254 -22.899 -29.760 1.00 87.69 449 GLY A N 1
ATOM 3449 C CA . GLY A 1 449 ? 48.065 -23.903 -29.080 1.00 87.69 449 GLY A CA 1
ATOM 3450 C C . GLY A 1 449 ? 47.520 -25.306 -29.356 1.00 87.69 449 GLY A C 1
ATOM 3451 O O . GLY A 1 449 ? 47.183 -25.633 -30.493 1.00 87.69 449 GLY A O 1
ATOM 3452 N N . SER A 1 450 ? 47.337 -26.110 -28.306 1.00 84.75 450 SER A N 1
ATOM 3453 C CA . SER A 1 450 ? 46.786 -27.471 -28.399 1.00 84.75 450 SER A CA 1
ATOM 3454 C C . SER A 1 450 ? 45.247 -27.558 -28.383 1.00 84.75 450 SER A C 1
ATOM 3456 O O . SER A 1 450 ? 44.691 -28.662 -28.395 1.00 84.75 450 SER A O 1
ATOM 3458 N N . ASP A 1 451 ? 44.532 -26.426 -28.348 1.00 78.69 451 ASP A N 1
ATOM 3459 C CA . ASP A 1 451 ? 43.066 -26.409 -28.330 1.00 78.69 451 ASP A CA 1
ATOM 3460 C C . ASP A 1 451 ? 42.488 -26.774 -29.711 1.00 78.69 451 ASP A C 1
ATOM 3462 O O . ASP A 1 451 ? 42.666 -26.057 -30.696 1.00 78.69 451 ASP A O 1
ATOM 3466 N N . ILE A 1 452 ? 41.693 -27.847 -29.793 1.00 74.00 452 ILE A N 1
ATOM 3467 C CA . ILE A 1 452 ? 40.951 -28.182 -31.018 1.00 74.00 452 ILE A CA 1
ATOM 3468 C C . ILE A 1 452 ? 39.616 -27.423 -31.029 1.00 74.00 452 ILE A C 1
ATOM 3470 O O . ILE A 1 452 ? 38.594 -27.918 -30.551 1.00 74.00 452 ILE A O 1
ATOM 3474 N N . LEU A 1 453 ? 39.602 -26.235 -31.631 1.00 75.62 453 LEU A N 1
ATOM 3475 C CA . LEU A 1 453 ? 38.397 -25.412 -31.772 1.00 75.62 453 LEU A CA 1
ATOM 3476 C C . LEU A 1 453 ? 37.769 -25.588 -33.164 1.00 75.62 453 LEU A C 1
ATOM 3478 O O . LEU A 1 453 ? 38.036 -24.824 -34.089 1.00 75.62 453 LEU A O 1
ATOM 3482 N N . LYS A 1 454 ? 36.935 -26.619 -33.338 1.00 80.88 454 LYS A N 1
ATOM 3483 C CA . LYS A 1 454 ? 36.233 -26.866 -34.612 1.00 80.88 454 LYS A CA 1
ATOM 3484 C C . LYS A 1 454 ? 35.031 -25.933 -34.782 1.00 80.88 454 LYS A C 1
ATOM 3486 O O . LYS A 1 454 ? 34.260 -25.723 -33.847 1.00 80.88 454 LYS A O 1
ATOM 3491 N N . VAL A 1 455 ? 34.835 -25.452 -36.007 1.00 83.38 455 VAL A N 1
ATOM 3492 C CA . VAL A 1 455 ? 33.623 -24.736 -36.424 1.00 83.38 455 VAL A CA 1
ATOM 3493 C C . VAL A 1 455 ? 32.647 -25.741 -37.042 1.00 83.38 455 VAL A C 1
ATOM 3495 O O . VAL A 1 455 ? 33.007 -26.464 -37.970 1.00 83.38 455 VAL A O 1
ATOM 3498 N N . GLY A 1 456 ? 31.414 -25.790 -36.527 1.00 75.06 456 GLY A N 1
ATOM 3499 C CA . GLY A 1 456 ? 30.378 -26.725 -36.983 1.00 75.06 456 GLY A CA 1
ATOM 3500 C C . GLY A 1 456 ? 30.573 -28.186 -36.542 1.00 75.06 456 GLY A C 1
ATOM 3501 O O . GLY A 1 456 ? 31.425 -28.512 -35.716 1.00 75.06 456 GLY A O 1
ATOM 3502 N N . SER A 1 457 ? 29.731 -29.072 -37.075 1.00 75.50 457 SER A N 1
ATOM 3503 C CA . SER A 1 457 ? 29.767 -30.529 -36.890 1.00 75.50 457 SER A CA 1
ATOM 3504 C C . SER A 1 457 ? 29.487 -31.251 -38.216 1.00 75.50 457 SER A C 1
ATOM 3506 O O . SER A 1 457 ? 29.096 -30.618 -39.198 1.00 75.50 457 SER A O 1
ATOM 3508 N N . GLU A 1 458 ? 29.628 -32.581 -38.245 1.00 74.88 458 GLU A N 1
ATOM 3509 C CA . GLU A 1 458 ? 29.268 -33.406 -39.414 1.00 74.88 458 GLU A CA 1
ATOM 3510 C C . GLU A 1 458 ? 27.798 -33.234 -39.844 1.00 74.88 458 GLU A C 1
ATOM 3512 O O . GLU A 1 458 ? 27.479 -33.380 -41.020 1.00 74.88 458 GLU A O 1
ATOM 3517 N N . SER A 1 459 ? 26.903 -32.886 -38.911 1.00 75.50 459 SER A N 1
ATOM 3518 C CA . SER A 1 459 ? 25.477 -32.670 -39.177 1.00 75.50 459 SER A CA 1
ATOM 3519 C C . SER A 1 459 ? 25.111 -31.209 -39.464 1.00 75.50 459 SER A C 1
ATOM 3521 O O . SER A 1 459 ? 24.054 -30.948 -40.058 1.00 75.50 459 SER A O 1
ATOM 3523 N N . THR A 1 460 ? 25.952 -30.244 -39.065 1.00 75.00 460 THR A N 1
ATOM 3524 C CA . THR A 1 460 ? 25.681 -28.817 -39.285 1.00 75.00 460 THR A CA 1
ATOM 3525 C C . THR A 1 460 ? 26.418 -28.243 -40.491 1.00 75.00 460 THR A C 1
ATOM 3527 O O . THR A 1 460 ? 25.777 -27.628 -41.339 1.00 75.00 460 THR A O 1
ATOM 3530 N N . GLY A 1 461 ? 27.717 -28.500 -40.643 1.00 80.06 461 GLY A N 1
ATOM 3531 C CA . GLY A 1 461 ? 28.543 -27.870 -41.678 1.00 80.06 461 GLY A CA 1
ATOM 3532 C C . GLY A 1 461 ? 28.591 -26.333 -41.581 1.00 80.06 461 GLY A C 1
ATOM 3533 O O . GLY A 1 461 ? 27.793 -25.704 -40.892 1.00 80.06 461 GLY A O 1
ATOM 3534 N N . TYR A 1 462 ? 29.539 -25.712 -42.281 1.00 88.06 462 TYR A N 1
ATOM 3535 C CA . TYR A 1 462 ? 29.652 -24.256 -42.419 1.00 88.06 462 TYR A CA 1
ATOM 3536 C C . TYR A 1 462 ? 29.410 -23.862 -43.878 1.00 88.06 462 TYR A C 1
ATOM 3538 O O . TYR A 1 462 ? 29.932 -24.514 -44.782 1.00 88.06 462 TYR A O 1
ATOM 3546 N N . SER A 1 463 ? 28.628 -22.812 -44.121 1.00 84.44 463 SER A N 1
ATOM 3547 C CA . SER A 1 463 ? 28.284 -22.358 -45.468 1.00 84.44 463 SER A CA 1
ATOM 3548 C C . SER A 1 463 ? 28.301 -20.830 -45.564 1.00 84.44 463 SER A C 1
ATOM 3550 O O . SER A 1 463 ? 27.251 -20.224 -45.716 1.00 84.44 463 SER A O 1
ATOM 3552 N N . GLY A 1 464 ? 29.473 -20.201 -45.492 1.00 88.06 464 GLY A N 1
ATOM 3553 C CA . GLY A 1 464 ? 29.632 -18.751 -45.659 1.00 88.06 464 GLY A CA 1
ATOM 3554 C C . GLY A 1 464 ? 31.020 -18.368 -46.174 1.00 88.06 464 GLY A C 1
ATOM 3555 O O . GLY A 1 464 ? 31.808 -19.232 -46.563 1.00 88.06 464 GLY A O 1
ATOM 3556 N N . THR A 1 465 ? 31.326 -17.070 -46.206 1.00 91.94 465 THR A N 1
ATOM 3557 C CA . THR A 1 465 ? 32.671 -16.574 -46.531 1.00 91.94 465 THR A CA 1
ATOM 3558 C C . THR A 1 465 ? 33.492 -16.380 -45.261 1.00 91.94 465 THR A C 1
ATOM 3560 O O . THR A 1 465 ? 33.150 -15.547 -44.423 1.00 91.94 465 THR A O 1
ATOM 3563 N N . PHE A 1 466 ? 34.602 -17.111 -45.153 1.00 93.06 466 PHE A N 1
ATOM 3564 C CA . PHE A 1 466 ? 35.626 -16.874 -44.141 1.00 93.06 466 PHE A CA 1
ATOM 3565 C C . PHE A 1 466 ? 36.789 -16.095 -44.767 1.00 93.06 466 PHE A C 1
ATOM 3567 O O . PHE A 1 466 ? 37.504 -16.626 -45.617 1.00 93.06 466 PHE A O 1
ATOM 3574 N N . ASP A 1 467 ? 36.970 -14.841 -44.363 1.00 93.94 467 ASP A N 1
ATOM 3575 C CA . ASP A 1 467 ? 38.045 -13.966 -44.827 1.00 93.94 467 ASP A CA 1
ATOM 3576 C C . ASP A 1 467 ? 39.170 -13.889 -43.785 1.00 93.94 467 ASP A C 1
ATOM 3578 O O . ASP A 1 467 ? 39.046 -13.261 -42.734 1.00 93.94 467 ASP A O 1
ATOM 3582 N N . GLY A 1 468 ? 40.302 -14.529 -44.072 1.00 92.38 468 GLY A N 1
ATOM 3583 C CA . GLY A 1 468 ? 41.458 -14.484 -43.177 1.00 92.38 468 GLY A CA 1
ATOM 3584 C C . GLY A 1 468 ? 42.132 -13.109 -43.098 1.00 92.38 468 GLY A C 1
ATOM 3585 O O . GLY A 1 468 ? 42.952 -12.908 -42.213 1.00 92.38 468 GLY A O 1
ATOM 3586 N N . GLN A 1 469 ? 41.845 -12.180 -44.020 1.00 94.12 469 GLN A N 1
ATOM 3587 C CA . GLN A 1 469 ? 42.475 -10.853 -44.130 1.00 94.12 469 GLN A CA 1
ATOM 3588 C C . GLN A 1 469 ? 44.021 -10.844 -44.069 1.00 94.12 469 GLN A C 1
ATOM 3590 O O . GLN A 1 469 ? 44.635 -9.822 -43.776 1.00 94.12 469 GLN A O 1
ATOM 3595 N N . GLY A 1 470 ? 44.667 -11.975 -44.371 1.00 92.75 470 GLY A N 1
ATOM 3596 C CA . GLY A 1 470 ? 46.122 -12.140 -44.275 1.00 92.75 470 GLY A CA 1
ATOM 3597 C C . GLY A 1 470 ? 46.655 -12.476 -42.876 1.00 92.75 470 GLY A C 1
ATOM 3598 O O . GLY A 1 470 ? 47.868 -12.602 -42.731 1.00 92.75 470 GLY A O 1
ATOM 3599 N N . HIS A 1 471 ? 45.785 -12.655 -41.880 1.00 95.69 471 HIS A N 1
ATOM 3600 C CA . HIS A 1 471 ? 46.148 -13.121 -40.543 1.00 95.69 471 HIS A CA 1
ATOM 3601 C C . HIS A 1 471 ? 46.388 -14.633 -40.494 1.00 95.69 471 HIS A C 1
ATOM 3603 O O . HIS A 1 471 ? 45.875 -15.394 -41.320 1.00 95.69 471 HIS A O 1
ATOM 3609 N N . THR A 1 472 ? 47.160 -15.076 -39.503 1.00 92.62 472 THR A N 1
ATOM 3610 C CA . THR A 1 472 ? 47.503 -16.490 -39.296 1.00 92.62 472 THR A CA 1
ATOM 3611 C C . THR A 1 472 ? 46.689 -17.130 -38.167 1.00 92.62 472 THR A C 1
ATOM 3613 O O . THR A 1 472 ? 46.316 -16.469 -37.200 1.00 92.62 472 THR A O 1
ATOM 3616 N N . ILE A 1 473 ? 46.401 -18.430 -38.301 1.00 90.94 473 ILE A N 1
ATOM 3617 C CA . ILE A 1 473 ? 45.901 -19.282 -37.212 1.00 90.94 473 ILE A CA 1
ATOM 3618 C C . ILE A 1 473 ? 46.963 -20.348 -36.950 1.00 90.94 473 ILE A C 1
ATOM 3620 O O . ILE A 1 473 ? 47.227 -21.173 -37.826 1.00 90.94 473 ILE A O 1
ATOM 3624 N N . THR A 1 474 ? 47.555 -20.331 -35.761 1.00 90.12 474 THR A N 1
ATOM 3625 C CA . THR A 1 474 ? 48.548 -21.314 -35.313 1.00 90.12 474 THR A CA 1
ATOM 3626 C C . THR A 1 474 ? 47.870 -22.388 -34.467 1.00 90.12 474 THR A C 1
ATOM 3628 O O . THR A 1 474 ? 47.000 -22.086 -33.651 1.00 90.12 474 THR A O 1
ATOM 3631 N N . ILE A 1 475 ? 48.240 -23.646 -34.698 1.00 87.56 475 ILE A N 1
ATOM 3632 C CA . ILE A 1 475 ? 47.785 -24.827 -33.956 1.00 87.56 475 ILE A CA 1
ATOM 3633 C C . ILE A 1 475 ? 49.039 -25.673 -33.707 1.00 87.56 475 ILE A C 1
ATOM 3635 O O . ILE A 1 475 ? 49.782 -25.914 -34.663 1.00 87.56 475 ILE A O 1
ATOM 3639 N N . ASP A 1 476 ? 49.265 -26.085 -32.460 1.00 80.50 476 ASP A N 1
ATOM 3640 C CA . ASP A 1 476 ? 50.440 -26.864 -32.029 1.00 80.50 476 ASP A CA 1
ATOM 3641 C C . ASP A 1 476 ? 50.270 -28.381 -32.204 1.00 80.50 476 ASP A C 1
ATOM 3643 O O . ASP A 1 476 ? 49.159 -28.908 -31.939 1.00 80.50 476 ASP A O 1
#